Protein AF-A0A662Y3P5-F1 (afdb_monomer_lite)

Sequence (396 aa):
MRSTDEFRDMERRLQSAIRERHEALEREAGMDAKLMEVQQLYEICEAQRSALSDGLDQAEEQTAALHAQWVEEKKNLLESVAKDDQKSVGLAAECERLRKANDSLKAPFRQSSEKEKKYFSILETQRRAAGESQAYITQLESELNDLRPQLDRLQAKEKKISSLENELSG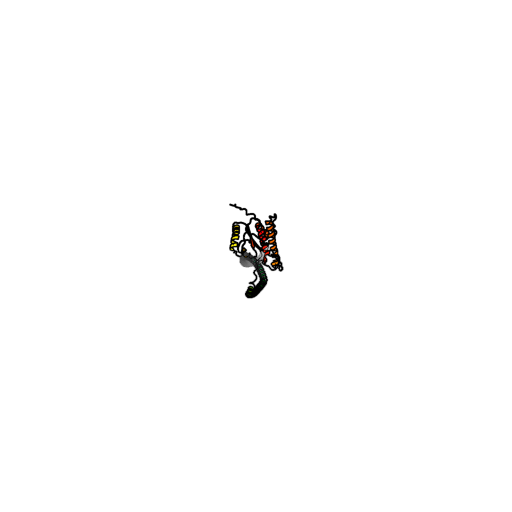TKEKLRRYLSKIDELEERLEQQEEATQAIEARFHERLSACPKSHVSYGQNGAKSVVKKHPFDFDLVFDSGCTQDDVFLEVSALIQSALDGYSVCIFAYGQTGLVLHQLLTGLDRFEGVDFGSERLSKSGSDNNKELLKEALAINKSLSSLGNVISALSKKSTHIPFRDSKLTHVLSPYLGGDSKTLMICNLSPLSQHRDETLNSLRFAKMVNVCDNTSASTNSSRS

Structure (mmCIF, N/CA/C/O backbone):
data_AF-A0A662Y3P5-F1
#
_entry.id   AF-A0A662Y3P5-F1
#
loop_
_atom_site.group_PDB
_atom_site.id
_atom_site.type_symbol
_atom_site.label_atom_id
_atom_site.label_alt_id
_atom_site.label_comp_id
_atom_site.label_asym_id
_atom_site.label_entity_id
_atom_site.label_seq_id
_atom_site.pdbx_PDB_ins_code
_atom_site.Cartn_x
_atom_site.Cartn_y
_atom_site.Cartn_z
_atom_site.occupancy
_atom_site.B_iso_or_equiv
_atom_site.auth_seq_id
_atom_site.auth_comp_id
_atom_site.auth_asym_id
_atom_site.auth_atom_id
_atom_site.pdbx_PDB_model_num
ATOM 1 N N . MET A 1 1 ? 91.693 42.051 -150.116 1.00 50.47 1 MET A N 1
ATOM 2 C CA . MET A 1 1 ? 90.697 42.669 -149.209 1.00 50.47 1 MET A CA 1
ATOM 3 C C . MET A 1 1 ? 89.524 41.751 -148.826 1.00 50.47 1 MET A C 1
ATOM 5 O O . MET A 1 1 ? 88.729 42.173 -148.010 1.00 50.47 1 MET A O 1
ATOM 9 N N . ARG A 1 2 ? 89.417 40.500 -149.322 1.00 52.22 2 ARG A N 1
ATOM 10 C CA . ARG A 1 2 ? 88.339 39.551 -148.943 1.00 52.22 2 ARG A CA 1
ATOM 11 C C . ARG A 1 2 ? 88.645 38.633 -147.741 1.00 52.22 2 ARG A C 1
ATOM 13 O O . ARG A 1 2 ? 87.730 38.055 -147.189 1.00 52.22 2 ARG A O 1
ATOM 20 N N . SER A 1 3 ? 89.902 38.540 -147.296 1.00 58.50 3 SER A N 1
ATOM 21 C CA 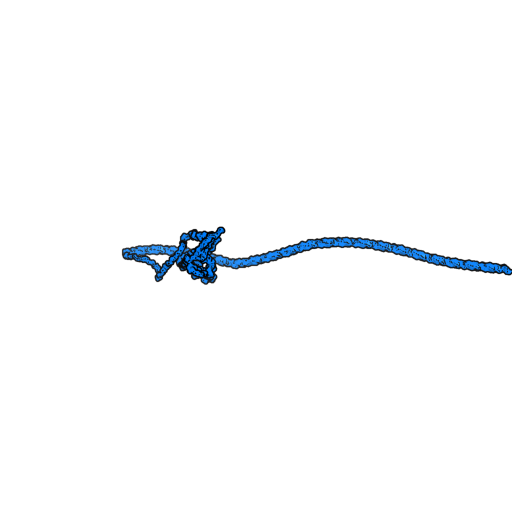. SER A 1 3 ? 90.323 37.624 -146.213 1.00 58.50 3 SER A CA 1
ATOM 22 C C . SER A 1 3 ? 90.242 38.227 -144.800 1.00 58.50 3 SER A C 1
ATOM 24 O O . SER A 1 3 ? 90.337 37.498 -143.820 1.00 58.50 3 SER A O 1
ATOM 26 N N . THR A 1 4 ? 90.095 39.549 -144.674 1.00 61.25 4 THR A N 1
ATOM 27 C CA . THR A 1 4 ? 90.036 40.251 -143.379 1.00 61.25 4 THR A CA 1
ATOM 28 C C . THR A 1 4 ? 88.618 40.345 -142.819 1.00 61.25 4 THR A C 1
ATOM 30 O O . THR A 1 4 ? 88.452 40.355 -141.603 1.00 61.25 4 THR A O 1
ATOM 33 N N . ASP A 1 5 ? 87.600 40.385 -143.682 1.00 62.84 5 ASP A N 1
ATOM 34 C CA . ASP A 1 5 ? 86.199 40.445 -143.247 1.00 62.84 5 ASP A CA 1
ATOM 35 C C . ASP A 1 5 ? 85.682 39.081 -142.780 1.00 62.84 5 ASP A C 1
ATOM 37 O O . ASP A 1 5 ? 84.987 39.026 -141.772 1.00 62.84 5 ASP A O 1
ATOM 41 N N . GLU A 1 6 ? 86.097 37.975 -143.412 1.00 69.31 6 GLU A N 1
ATOM 42 C CA . GLU A 1 6 ? 85.775 36.615 -142.944 1.00 69.31 6 GLU A CA 1
ATOM 43 C C . GLU A 1 6 ? 86.399 36.312 -141.574 1.00 69.31 6 GLU A C 1
ATOM 45 O O . GLU A 1 6 ? 85.757 35.712 -140.713 1.00 69.31 6 GLU A O 1
ATOM 50 N N . PHE A 1 7 ? 87.627 36.787 -141.331 1.00 72.12 7 PHE A N 1
ATOM 51 C CA . PHE A 1 7 ? 88.298 36.620 -140.041 1.00 72.12 7 PHE A CA 1
ATOM 52 C C . PHE A 1 7 ? 87.610 37.432 -138.934 1.00 72.12 7 PHE A C 1
ATOM 54 O O . PHE A 1 7 ? 87.396 36.914 -137.842 1.00 72.12 7 PHE A O 1
ATOM 61 N N . ARG A 1 8 ? 87.174 38.666 -139.230 1.00 73.44 8 ARG A N 1
ATOM 62 C CA . ARG A 1 8 ? 86.369 39.488 -138.306 1.00 73.44 8 ARG A CA 1
ATOM 63 C C . ARG A 1 8 ? 84.983 38.900 -138.049 1.00 73.44 8 ARG A C 1
ATOM 65 O O . ARG A 1 8 ? 84.463 39.031 -136.945 1.00 73.44 8 ARG A O 1
ATOM 72 N N . ASP A 1 9 ? 84.364 38.264 -139.040 1.00 77.38 9 ASP A N 1
ATOM 73 C CA . ASP A 1 9 ? 83.078 37.584 -138.860 1.00 77.38 9 ASP A CA 1
ATOM 74 C C . ASP A 1 9 ? 83.210 36.337 -137.986 1.00 77.38 9 ASP A C 1
ATOM 76 O O . ASP A 1 9 ? 82.390 36.106 -137.096 1.00 77.38 9 ASP A O 1
ATOM 80 N N . MET A 1 10 ? 84.284 35.571 -138.182 1.00 77.31 10 MET A N 1
ATOM 81 C CA . MET A 1 10 ? 84.617 34.435 -137.329 1.00 77.31 10 MET A CA 1
ATOM 82 C C . MET A 1 10 ? 84.953 34.884 -135.903 1.00 77.31 10 MET A C 1
ATOM 84 O O . MET A 1 10 ? 84.447 34.294 -134.954 1.00 77.31 10 MET A O 1
ATOM 88 N N . GLU A 1 11 ? 85.711 35.969 -135.735 1.00 80.75 11 GLU A N 1
ATOM 89 C CA . GLU A 1 11 ? 86.017 36.571 -134.432 1.00 80.75 11 GLU A CA 1
ATOM 90 C C . GLU A 1 11 ? 84.748 37.060 -133.715 1.00 80.75 11 GLU A C 1
ATOM 92 O O . GLU A 1 11 ? 84.568 36.784 -132.529 1.00 80.75 11 GLU A O 1
ATOM 97 N N . ARG A 1 12 ? 83.802 37.682 -134.434 1.00 80.88 12 ARG A N 1
ATOM 98 C CA . ARG A 1 12 ? 82.489 38.064 -133.884 1.00 80.88 12 ARG A CA 1
ATOM 99 C C . ARG A 1 12 ? 81.663 36.858 -133.439 1.00 80.88 12 ARG A C 1
ATOM 101 O O . ARG A 1 12 ? 81.067 36.905 -132.364 1.00 80.88 12 ARG A O 1
ATOM 108 N N . ARG A 1 13 ? 81.642 35.774 -134.224 1.00 81.69 13 ARG A N 1
ATOM 109 C CA . ARG A 1 13 ? 80.959 34.519 -133.851 1.00 81.69 13 ARG A CA 1
ATOM 110 C C . ARG A 1 13 ? 81.607 33.863 -132.637 1.00 81.69 13 ARG A C 1
ATOM 112 O O . ARG A 1 13 ? 80.895 33.411 -131.749 1.00 81.69 13 ARG A O 1
ATOM 119 N N . LEU A 1 14 ? 82.936 33.864 -132.565 1.00 82.38 14 LEU A N 1
ATOM 120 C CA . LEU A 1 14 ? 83.685 33.295 -131.446 1.00 82.38 14 LEU A CA 1
ATOM 121 C C . LEU A 1 14 ? 83.474 34.120 -130.165 1.00 82.38 14 LEU A C 1
ATOM 123 O O . LEU A 1 14 ? 83.213 33.553 -129.111 1.00 82.38 14 LEU A O 1
ATOM 127 N N . GLN A 1 15 ? 83.463 35.453 -130.260 1.00 83.88 15 GLN A N 1
ATOM 128 C CA . GLN A 1 15 ? 83.100 36.344 -129.151 1.00 83.88 15 GLN A CA 1
ATOM 129 C C . GLN A 1 15 ? 81.623 36.220 -128.738 1.00 83.88 15 GLN A C 1
ATOM 131 O O . GLN A 1 15 ? 81.304 36.396 -127.564 1.00 83.88 15 GLN A O 1
ATOM 136 N N . SER A 1 16 ? 80.705 35.938 -129.671 1.00 83.56 16 SER A N 1
ATOM 137 C CA . SER A 1 16 ? 79.300 35.628 -129.351 1.00 83.56 16 SER A CA 1
ATOM 138 C C . SER A 1 16 ? 79.192 34.313 -128.584 1.00 83.56 16 SER A C 1
ATOM 140 O O . SER A 1 16 ? 78.618 34.290 -127.504 1.00 83.56 16 SER A O 1
ATOM 142 N N . ALA A 1 17 ? 79.833 33.251 -129.078 1.00 83.06 17 ALA A N 1
ATOM 143 C CA . ALA A 1 17 ? 79.831 31.940 -128.435 1.00 83.06 17 ALA A CA 1
ATOM 144 C C . ALA A 1 17 ? 80.509 31.959 -127.053 1.00 83.06 17 ALA A C 1
ATOM 146 O O . ALA A 1 17 ? 80.034 31.304 -126.131 1.00 83.06 17 ALA A O 1
ATOM 147 N N . ILE A 1 18 ? 81.590 32.731 -126.877 1.00 84.12 18 ILE A N 1
ATOM 148 C CA . ILE A 1 18 ? 82.228 32.934 -125.565 1.00 84.12 18 ILE A CA 1
ATOM 149 C C . ILE A 1 18 ? 81.283 33.667 -124.609 1.00 84.12 18 ILE A C 1
ATOM 151 O O . ILE A 1 18 ? 81.175 33.259 -123.456 1.00 84.12 18 ILE A O 1
ATOM 155 N N . ARG A 1 19 ? 80.577 34.709 -125.070 1.00 84.12 19 ARG A N 1
ATOM 156 C CA . ARG A 1 19 ? 79.580 35.417 -124.251 1.00 84.12 19 ARG A CA 1
ATOM 157 C C . ARG A 1 19 ? 78.426 34.506 -123.853 1.00 84.12 19 ARG A C 1
ATOM 159 O O . ARG A 1 19 ? 78.139 34.402 -122.671 1.00 84.12 19 ARG A O 1
ATOM 166 N N . GLU A 1 20 ? 77.848 33.768 -124.796 1.00 86.31 20 GLU A N 1
ATOM 167 C CA . GLU A 1 20 ? 76.787 32.792 -124.516 1.00 86.31 20 GLU A CA 1
ATOM 168 C C . GLU A 1 20 ? 77.250 31.700 -123.539 1.00 86.31 20 GLU A C 1
ATOM 170 O O . GLU A 1 20 ? 76.501 31.318 -122.640 1.00 86.31 20 GLU A O 1
ATOM 175 N N . ARG A 1 21 ? 78.499 31.227 -123.671 1.00 86.88 21 ARG A N 1
ATOM 176 C CA . ARG A 1 21 ? 79.132 30.270 -122.748 1.00 86.88 21 ARG A CA 1
ATOM 177 C C . ARG A 1 21 ? 79.339 30.873 -121.358 1.00 86.88 21 ARG A C 1
ATOM 179 O O . ARG A 1 21 ? 79.093 30.182 -120.378 1.00 86.88 21 ARG A O 1
ATOM 186 N N . HIS A 1 22 ? 79.798 32.120 -121.255 1.00 85.19 22 HIS A N 1
ATOM 187 C CA . HIS A 1 22 ? 79.946 32.814 -119.972 1.00 85.19 22 HIS A CA 1
ATOM 188 C C . HIS A 1 22 ? 78.595 33.047 -119.302 1.00 85.19 22 HIS A C 1
ATOM 190 O O . HIS A 1 22 ? 78.442 32.688 -118.142 1.00 85.19 22 HIS A O 1
ATOM 196 N N . GLU A 1 23 ? 77.588 33.515 -120.036 1.00 86.62 23 GLU A N 1
ATOM 197 C CA . GLU A 1 23 ? 76.233 33.657 -119.502 1.00 86.62 23 GLU A CA 1
ATOM 198 C C . GLU A 1 23 ? 75.629 32.302 -119.092 1.00 86.62 23 GLU A C 1
ATOM 200 O O . GLU A 1 23 ? 74.884 32.222 -118.121 1.00 86.62 23 GLU A O 1
ATOM 205 N N . ALA A 1 24 ? 75.929 31.215 -119.813 1.00 85.38 24 ALA A N 1
ATOM 206 C CA . ALA A 1 24 ? 75.511 29.868 -119.423 1.00 85.38 24 ALA A CA 1
ATOM 207 C C . ALA A 1 24 ? 76.190 29.404 -118.129 1.00 85.38 24 ALA A C 1
ATOM 209 O O . ALA A 1 24 ? 75.499 28.898 -117.252 1.00 85.38 24 ALA A O 1
ATOM 210 N N . LEU A 1 25 ? 77.496 29.639 -117.981 1.00 85.38 25 LEU A N 1
ATOM 211 C CA . LEU A 1 25 ? 78.238 29.335 -116.754 1.00 85.38 25 LEU A CA 1
ATOM 212 C C . LEU A 1 25 ? 77.757 30.176 -115.564 1.00 85.38 25 LEU A C 1
ATOM 214 O O . LEU A 1 25 ? 77.651 29.661 -114.458 1.00 85.38 25 LEU A O 1
ATOM 218 N N . GLU A 1 26 ? 77.416 31.448 -115.775 1.00 85.00 26 GLU A N 1
ATOM 219 C CA . GLU A 1 26 ? 76.815 32.300 -114.741 1.00 85.00 26 GLU A CA 1
ATOM 220 C C . GLU A 1 26 ? 75.415 31.812 -114.341 1.00 85.00 26 GLU A C 1
ATOM 222 O O . GLU A 1 26 ? 75.067 31.830 -113.159 1.00 85.00 26 GLU A O 1
ATOM 227 N N . ARG A 1 27 ? 74.614 31.324 -115.301 1.00 87.81 27 ARG A N 1
ATOM 228 C CA . ARG A 1 27 ? 73.322 30.680 -115.013 1.00 87.81 27 ARG A CA 1
ATOM 229 C C . ARG A 1 27 ? 73.499 29.367 -114.251 1.00 87.81 27 ARG A C 1
ATOM 231 O O . ARG A 1 27 ? 72.748 29.153 -113.307 1.00 87.81 27 ARG A O 1
ATOM 238 N N . GLU A 1 28 ? 74.461 28.525 -114.627 1.00 85.94 28 GLU A N 1
ATOM 239 C CA . GLU A 1 28 ? 74.795 27.280 -113.914 1.00 85.94 28 GLU A CA 1
ATOM 240 C C . GLU A 1 28 ? 75.249 27.577 -112.481 1.00 85.94 28 GLU A C 1
ATOM 242 O O . GLU A 1 28 ? 74.641 27.073 -111.543 1.00 85.94 28 GLU A O 1
ATOM 247 N N . ALA A 1 29 ? 76.191 28.505 -112.286 1.00 85.62 29 ALA A N 1
ATOM 248 C CA . ALA A 1 29 ? 76.626 28.934 -110.956 1.00 85.62 29 ALA A CA 1
ATOM 249 C C . ALA A 1 29 ? 75.474 29.533 -110.123 1.00 85.62 29 ALA A C 1
ATOM 251 O O . ALA A 1 29 ? 75.382 29.310 -108.915 1.00 85.62 29 ALA A O 1
ATOM 252 N N . GLY A 1 30 ? 74.559 30.271 -110.762 1.00 88.94 30 GLY A N 1
ATOM 253 C CA . GLY A 1 30 ? 73.345 30.780 -110.123 1.00 88.94 30 GLY A CA 1
ATOM 254 C C . GLY A 1 30 ? 72.333 29.686 -109.762 1.00 88.94 30 GLY A C 1
ATOM 255 O O . GLY A 1 30 ? 71.617 29.827 -108.769 1.00 88.94 30 GLY A O 1
ATOM 256 N N . MET A 1 31 ? 72.258 28.599 -110.536 1.00 87.31 31 MET A N 1
ATOM 257 C CA . MET A 1 31 ? 71.462 27.416 -110.192 1.00 87.31 31 MET A CA 1
ATOM 258 C C . MET A 1 31 ? 72.102 26.627 -109.050 1.00 87.31 31 MET A C 1
ATOM 260 O O . MET A 1 31 ? 71.380 26.235 -108.138 1.00 87.31 31 MET A O 1
ATOM 264 N N . ASP A 1 32 ? 73.425 26.466 -109.045 1.00 88.00 32 ASP A N 1
ATOM 265 C CA . ASP A 1 32 ? 74.160 25.789 -107.972 1.00 88.00 32 ASP A CA 1
ATOM 266 C C . ASP A 1 32 ? 74.013 26.529 -106.637 1.00 88.00 32 ASP A C 1
ATOM 268 O O . ASP A 1 32 ? 73.749 25.908 -105.608 1.00 88.00 32 ASP A O 1
ATOM 272 N N . ALA A 1 33 ? 74.076 27.865 -106.646 1.00 90.12 33 ALA A N 1
ATOM 273 C CA . ALA A 1 33 ? 73.828 28.676 -105.454 1.00 90.12 33 ALA A CA 1
ATOM 274 C C . ALA A 1 33 ? 72.406 28.471 -104.895 1.00 90.12 33 ALA A C 1
ATOM 276 O O . ALA A 1 33 ? 72.231 28.293 -103.689 1.00 90.12 33 ALA A O 1
ATOM 277 N N . LYS A 1 34 ? 71.390 28.430 -105.769 1.00 92.19 34 LYS A N 1
ATOM 278 C CA . LYS A 1 34 ? 70.002 28.133 -105.372 1.00 92.19 34 LYS A CA 1
ATOM 279 C C . LYS A 1 34 ? 69.835 26.697 -104.884 1.00 92.19 34 LYS A C 1
ATOM 281 O O . LYS A 1 34 ? 69.061 26.457 -103.963 1.00 92.19 34 LYS A O 1
ATOM 286 N N . LEU A 1 35 ? 70.541 25.741 -105.487 1.00 92.62 35 LEU A N 1
ATOM 287 C CA . LEU A 1 35 ? 70.526 24.346 -105.056 1.00 92.62 35 LEU A CA 1
ATOM 288 C C . LEU A 1 35 ? 71.107 24.209 -103.644 1.00 92.62 35 LEU A C 1
ATOM 290 O O . LEU A 1 35 ? 70.503 23.529 -102.818 1.00 92.62 35 LEU A O 1
ATOM 294 N N . MET A 1 36 ? 72.215 24.898 -103.346 1.00 90.56 36 MET A N 1
ATOM 295 C CA . MET A 1 36 ? 72.788 24.937 -101.996 1.00 90.56 36 MET A CA 1
ATOM 296 C C . MET A 1 36 ? 71.826 25.567 -100.981 1.00 90.56 36 MET A C 1
ATOM 298 O O . MET A 1 36 ? 71.671 25.034 -99.886 1.00 90.56 36 MET A O 1
ATOM 302 N N . GLU A 1 37 ? 71.140 26.657 -101.336 1.00 93.19 37 GLU A N 1
ATOM 303 C CA . GLU A 1 37 ? 70.134 27.284 -100.465 1.00 93.19 37 GLU A CA 1
ATOM 304 C C . GLU A 1 37 ? 68.961 26.331 -100.172 1.00 93.19 37 GLU A C 1
ATOM 306 O O . GLU A 1 37 ? 68.563 26.162 -99.020 1.00 93.19 37 GLU A O 1
ATOM 311 N N . VAL A 1 38 ? 68.446 25.638 -101.194 1.00 93.50 38 VAL A N 1
ATOM 312 C CA . VAL A 1 38 ? 67.380 24.636 -101.029 1.00 93.50 38 VAL A CA 1
ATOM 313 C C . VAL A 1 38 ? 67.844 23.452 -100.178 1.00 93.50 38 VAL A C 1
ATOM 315 O O . VAL A 1 38 ? 67.067 22.968 -99.357 1.00 93.50 38 VAL A O 1
ATOM 318 N N . GLN A 1 39 ? 69.089 22.994 -100.330 1.00 93.81 39 GLN A N 1
ATOM 319 C CA . GLN A 1 39 ? 69.657 21.926 -99.500 1.00 93.81 39 GLN A CA 1
ATOM 320 C C . GLN A 1 39 ? 69.759 22.342 -98.031 1.00 93.81 39 GLN A C 1
ATOM 322 O O . GLN A 1 39 ? 69.307 21.600 -97.164 1.00 93.81 39 GLN A O 1
ATOM 327 N N . GLN A 1 40 ? 70.257 23.549 -97.749 1.00 94.38 40 GLN A N 1
ATOM 328 C CA . GLN A 1 40 ? 70.311 24.080 -96.383 1.00 94.38 40 GLN A CA 1
ATOM 329 C C . GLN A 1 40 ? 68.913 24.200 -95.765 1.00 94.38 40 GLN A C 1
ATOM 331 O O . GLN A 1 40 ? 68.701 23.803 -94.620 1.00 94.38 40 GLN A O 1
ATOM 336 N N . LEU A 1 41 ? 67.935 24.709 -96.520 1.00 94.31 41 LEU A N 1
ATOM 337 C CA . LEU A 1 41 ? 66.547 24.783 -96.058 1.00 94.31 41 LEU A CA 1
ATOM 338 C C . LEU A 1 41 ? 65.949 23.392 -95.818 1.00 94.31 41 LEU A C 1
ATOM 340 O O . LEU A 1 41 ? 65.245 23.204 -94.829 1.00 94.31 41 LEU A O 1
ATOM 344 N N . TYR A 1 42 ? 66.246 22.416 -96.680 1.00 94.19 42 TYR A N 1
ATOM 345 C CA . TYR A 1 42 ? 65.812 21.032 -96.499 1.00 94.19 42 TYR A CA 1
ATOM 346 C C . TYR A 1 42 ? 66.392 20.424 -95.217 1.00 94.19 42 TYR A C 1
ATOM 348 O O . TYR A 1 42 ? 65.634 19.860 -94.433 1.00 94.19 42 TYR A O 1
ATOM 356 N N . GLU A 1 43 ? 67.690 20.599 -94.957 1.00 94.69 43 GLU A N 1
ATOM 357 C CA . GLU A 1 43 ? 68.342 20.139 -93.723 1.00 94.69 43 GLU A CA 1
ATOM 358 C C . GLU A 1 43 ? 67.719 20.784 -92.475 1.00 94.69 43 GLU A C 1
ATOM 360 O O . GLU A 1 43 ? 67.437 20.095 -91.494 1.00 94.69 43 GLU A O 1
ATOM 365 N N . ILE A 1 44 ? 67.428 22.091 -92.517 1.00 94.94 44 ILE A N 1
ATOM 366 C CA . ILE A 1 44 ? 66.745 22.794 -91.421 1.00 94.94 44 ILE A CA 1
ATOM 367 C C . ILE A 1 44 ? 65.333 22.234 -91.211 1.00 94.94 44 ILE A C 1
ATOM 369 O O . ILE A 1 44 ? 64.940 21.970 -90.074 1.00 94.94 44 ILE A O 1
ATOM 373 N N . CYS A 1 45 ? 64.560 22.039 -92.282 1.00 94.25 45 CYS A N 1
ATOM 374 C CA . CYS A 1 45 ? 63.213 21.478 -92.197 1.00 94.25 45 CYS A CA 1
ATOM 375 C C . CYS A 1 45 ? 63.220 20.029 -91.699 1.00 94.25 45 CYS A C 1
ATOM 377 O O . CYS A 1 45 ? 62.346 19.645 -90.923 1.00 94.25 45 CYS A O 1
ATOM 379 N N . GLU A 1 46 ? 64.196 19.222 -92.110 1.00 95.00 46 GLU A N 1
ATOM 380 C CA . GLU A 1 46 ? 64.358 17.851 -91.636 1.00 95.00 46 GLU A CA 1
ATOM 381 C C . GLU A 1 46 ? 64.731 17.815 -90.150 1.00 95.00 46 GLU A C 1
ATOM 383 O O . GLU A 1 46 ? 64.114 17.063 -89.393 1.00 95.00 46 GLU A O 1
ATOM 388 N N . ALA A 1 47 ? 65.641 18.687 -89.707 1.00 93.62 47 ALA A N 1
ATOM 389 C CA . ALA A 1 47 ? 65.979 18.843 -88.296 1.00 93.62 47 ALA A CA 1
ATOM 390 C C . ALA A 1 47 ? 64.770 19.304 -87.462 1.00 93.62 47 ALA A C 1
ATOM 392 O O . ALA A 1 47 ? 64.512 18.752 -86.394 1.00 93.62 47 ALA A O 1
ATOM 393 N N . GLN A 1 48 ? 63.983 20.266 -87.960 1.00 95.12 48 GLN A N 1
ATOM 394 C CA . GLN A 1 48 ? 62.741 20.703 -87.312 1.00 95.12 48 GLN A CA 1
ATOM 395 C C . GLN A 1 48 ? 61.702 19.582 -87.243 1.00 95.12 48 GLN A C 1
ATOM 397 O O . GLN A 1 48 ? 61.061 19.410 -86.208 1.00 95.12 48 GLN A O 1
ATOM 402 N N . ARG A 1 49 ? 61.541 18.797 -88.315 1.00 94.56 49 ARG A N 1
ATOM 403 C CA . ARG A 1 49 ? 60.639 17.639 -88.339 1.00 94.56 49 ARG A CA 1
ATOM 404 C C . ARG A 1 49 ? 61.075 16.577 -87.333 1.00 94.56 49 ARG A C 1
ATOM 406 O O . ARG A 1 49 ? 60.219 16.058 -86.627 1.00 94.56 49 ARG A O 1
ATOM 413 N N . SER A 1 50 ? 62.374 16.281 -87.252 1.00 94.56 50 SER A N 1
ATOM 414 C CA . SER A 1 50 ? 62.922 15.347 -86.261 1.00 94.56 50 SER A CA 1
ATOM 415 C C . SER A 1 50 ? 62.655 15.845 -84.843 1.00 94.56 50 SER A C 1
ATOM 417 O O . SER A 1 50 ? 62.074 15.118 -84.051 1.00 94.56 50 SER A O 1
ATOM 419 N N . ALA A 1 51 ? 62.967 17.111 -84.550 1.00 95.00 51 ALA A N 1
ATOM 420 C CA . ALA A 1 51 ? 62.738 17.697 -83.230 1.00 95.00 51 ALA A CA 1
ATOM 421 C C . ALA A 1 51 ? 61.250 17.717 -82.833 1.00 95.00 51 ALA A C 1
ATOM 423 O O . ALA A 1 51 ? 60.915 17.497 -81.671 1.00 95.00 51 ALA A O 1
ATOM 424 N N . LEU A 1 52 ? 60.348 17.968 -83.790 1.00 94.94 52 LEU A N 1
ATOM 425 C CA . LEU A 1 52 ? 58.903 17.888 -83.565 1.00 94.94 52 LEU A CA 1
ATOM 426 C C . LEU A 1 52 ? 58.429 16.445 -83.345 1.00 94.94 52 LEU A C 1
ATOM 428 O O . LEU A 1 52 ? 57.552 16.243 -82.512 1.00 94.94 52 LEU A O 1
ATOM 432 N N . SER A 1 53 ? 58.995 15.465 -84.057 1.00 95.38 53 SER A N 1
ATOM 433 C CA . SER A 1 53 ? 58.698 14.039 -83.856 1.00 95.38 53 SER A CA 1
ATOM 434 C C . SER A 1 53 ? 59.140 13.577 -82.471 1.00 95.38 53 SER A C 1
ATOM 436 O O . SER A 1 53 ? 58.329 13.039 -81.729 1.00 95.38 53 SER A O 1
ATOM 438 N N . ASP A 1 54 ? 60.381 13.881 -82.082 1.00 94.94 54 ASP A N 1
ATOM 439 C CA . ASP A 1 54 ? 60.909 13.543 -80.758 1.00 94.94 54 ASP A CA 1
ATOM 440 C C . ASP A 1 54 ? 60.093 14.228 -79.647 1.00 94.94 54 ASP A C 1
ATOM 442 O O . ASP A 1 54 ? 59.823 13.644 -78.598 1.00 94.94 54 ASP A O 1
ATOM 446 N N . GLY A 1 55 ? 59.666 15.476 -79.880 1.00 95.38 55 GLY A N 1
ATOM 447 C CA . GLY A 1 55 ? 58.789 16.206 -78.967 1.00 95.38 55 GLY A CA 1
ATOM 448 C C . GLY A 1 55 ? 57.388 15.597 -78.854 1.00 95.38 55 GLY A C 1
ATOM 449 O O . GLY A 1 55 ? 56.817 15.594 -77.762 1.00 95.38 55 GLY A O 1
ATOM 450 N N . LEU A 1 56 ? 56.840 15.068 -79.953 1.00 95.31 56 LEU A N 1
ATOM 451 C CA . LEU A 1 56 ? 55.564 14.352 -79.956 1.00 95.31 56 LEU A CA 1
ATOM 452 C C . LEU A 1 56 ? 55.680 13.037 -79.179 1.00 95.31 56 LEU A C 1
ATOM 454 O O . LEU A 1 56 ? 54.866 12.808 -78.291 1.00 95.31 56 LEU A O 1
ATOM 458 N N . ASP A 1 57 ? 56.722 12.244 -79.434 1.00 95.31 57 ASP A N 1
ATOM 459 C CA . ASP A 1 57 ? 56.963 10.971 -78.744 1.00 95.31 57 ASP A CA 1
ATOM 460 C C . ASP A 1 57 ? 57.129 11.181 -77.229 1.00 95.31 57 ASP A C 1
ATOM 462 O O . ASP A 1 57 ? 56.528 10.473 -76.420 1.00 95.31 57 ASP A O 1
ATOM 466 N N . GLN A 1 58 ? 57.868 12.220 -76.819 1.00 95.75 58 GLN A N 1
ATOM 467 C CA . GLN A 1 58 ? 58.000 12.588 -75.404 1.00 95.75 58 GLN A CA 1
ATOM 468 C C . GLN A 1 58 ? 56.664 13.015 -74.781 1.00 95.75 58 GLN A C 1
ATOM 470 O O . GLN A 1 58 ? 56.383 12.672 -73.631 1.00 95.75 58 GLN A O 1
ATOM 475 N N . ALA A 1 59 ? 55.831 13.764 -75.506 1.00 94.56 59 ALA A N 1
ATOM 476 C CA . ALA A 1 59 ? 54.512 14.163 -75.020 1.00 94.56 59 ALA A CA 1
ATOM 477 C C . ALA A 1 59 ? 53.555 12.961 -74.916 1.00 94.56 59 ALA A C 1
ATOM 479 O O . ALA A 1 59 ? 52.801 12.849 -73.944 1.00 94.56 59 ALA A O 1
ATOM 480 N N . GLU A 1 60 ? 53.598 12.035 -75.874 1.00 95.69 60 GLU A N 1
ATOM 481 C CA . GLU A 1 60 ? 52.840 10.782 -75.837 1.00 95.69 60 GLU A CA 1
ATOM 482 C C . GLU A 1 60 ? 53.269 9.907 -74.650 1.00 95.69 60 GLU A C 1
ATOM 484 O O . GLU A 1 60 ? 52.419 9.427 -73.897 1.00 95.69 60 GLU A O 1
ATOM 489 N N . GLU A 1 61 ? 54.571 9.786 -74.386 1.00 95.81 61 GLU A N 1
ATOM 490 C CA . GLU A 1 61 ? 55.082 9.055 -73.224 1.00 95.81 61 GLU A CA 1
ATOM 491 C C . GLU A 1 61 ? 54.656 9.713 -71.898 1.00 95.81 61 GLU A C 1
ATOM 493 O O . GLU A 1 61 ? 54.170 9.035 -70.987 1.00 95.81 61 GLU A O 1
ATOM 498 N N . GLN A 1 62 ? 54.754 11.043 -71.791 1.00 96.12 62 GLN A N 1
ATOM 499 C CA . GLN A 1 62 ? 54.315 11.784 -70.603 1.00 96.12 62 GLN A CA 1
ATOM 500 C C . GLN A 1 62 ? 52.809 11.645 -70.353 1.00 96.12 62 GLN A C 1
ATOM 502 O O . GLN A 1 62 ? 52.384 11.447 -69.212 1.00 96.12 62 GLN A O 1
ATOM 507 N N . THR A 1 63 ? 51.989 11.733 -71.402 1.00 95.25 63 THR A N 1
ATOM 508 C CA . THR A 1 63 ? 50.532 11.579 -71.276 1.00 95.25 63 THR A CA 1
ATOM 509 C C . THR A 1 63 ? 50.146 10.152 -70.900 1.00 95.25 63 THR A C 1
ATOM 511 O O . THR A 1 63 ? 49.282 9.976 -70.039 1.00 95.25 63 THR A O 1
ATOM 514 N N . ALA A 1 64 ? 50.820 9.137 -71.449 1.00 96.25 64 ALA A N 1
ATOM 515 C CA . ALA A 1 64 ? 50.630 7.745 -71.052 1.00 96.25 64 ALA A CA 1
ATOM 516 C C . ALA A 1 64 ? 51.025 7.505 -69.584 1.00 96.25 64 ALA A C 1
ATOM 518 O O . ALA A 1 64 ? 50.277 6.860 -68.844 1.00 96.25 64 ALA A O 1
ATOM 519 N N . ALA A 1 65 ? 52.149 8.072 -69.133 1.00 96.19 65 ALA A N 1
ATOM 520 C CA . ALA A 1 65 ? 52.602 7.971 -67.747 1.00 96.19 65 ALA A CA 1
ATOM 521 C C . ALA A 1 65 ? 51.619 8.633 -66.765 1.00 96.19 65 ALA A C 1
ATOM 523 O O . ALA A 1 65 ? 51.227 8.014 -65.772 1.00 96.19 65 ALA A O 1
ATOM 524 N N . LEU A 1 66 ? 51.160 9.854 -67.063 1.00 96.31 66 LEU A N 1
ATOM 525 C CA . LEU A 1 66 ? 50.143 10.547 -66.262 1.00 96.31 66 LEU A CA 1
ATOM 526 C C . LEU A 1 66 ? 48.811 9.791 -66.257 1.00 96.31 66 LEU A C 1
ATOM 528 O O . LEU A 1 66 ? 48.157 9.699 -65.218 1.00 96.31 66 LEU A O 1
ATOM 532 N N . HIS A 1 67 ? 48.409 9.214 -67.392 1.00 96.12 67 HIS A N 1
ATOM 533 C CA . HIS A 1 67 ? 47.192 8.414 -67.461 1.00 96.12 67 HIS A CA 1
ATOM 534 C C . HIS A 1 67 ? 47.295 7.152 -66.599 1.00 96.12 67 HIS A C 1
ATOM 536 O O . HIS A 1 67 ? 46.363 6.850 -65.857 1.00 96.12 67 HIS A O 1
ATOM 542 N N . ALA A 1 68 ? 48.429 6.446 -66.632 1.00 96.25 68 ALA A N 1
ATOM 543 C CA . ALA A 1 68 ? 48.661 5.277 -65.788 1.00 96.25 68 ALA A CA 1
ATOM 544 C C . ALA A 1 68 ? 48.614 5.628 -64.290 1.00 96.25 68 ALA A C 1
ATOM 546 O O . ALA A 1 68 ? 47.962 4.924 -63.518 1.00 96.25 68 ALA A O 1
ATOM 547 N N . GLN A 1 69 ? 49.231 6.747 -63.891 1.00 97.12 69 GLN A N 1
ATOM 548 C CA . GLN A 1 69 ? 49.149 7.258 -62.517 1.00 97.12 69 GLN A CA 1
ATOM 549 C C . GLN A 1 69 ? 47.703 7.565 -62.116 1.00 97.12 69 GLN A C 1
ATOM 551 O O . GLN A 1 69 ? 47.238 7.094 -61.079 1.00 97.12 69 GLN A O 1
ATOM 556 N N . TRP A 1 70 ? 46.959 8.278 -62.966 1.00 97.50 70 TRP A N 1
ATOM 557 C CA . TRP A 1 70 ? 45.556 8.600 -62.709 1.00 97.50 70 TRP A CA 1
ATOM 558 C C . TRP A 1 70 ? 44.673 7.350 -62.597 1.00 97.50 70 TRP A C 1
ATOM 560 O O . TRP A 1 70 ? 43.785 7.299 -61.748 1.00 97.50 70 TRP A O 1
ATOM 570 N N . VAL A 1 71 ? 44.902 6.329 -63.430 1.00 97.31 71 VAL A N 1
ATOM 571 C CA . VAL A 1 71 ? 44.161 5.059 -63.362 1.00 97.31 71 VAL A CA 1
ATOM 572 C C . VAL A 1 71 ? 44.415 4.351 -62.032 1.00 97.31 71 VAL A C 1
ATOM 574 O O . VAL A 1 71 ? 43.459 3.879 -61.411 1.00 97.31 71 VAL A O 1
ATOM 577 N N . GLU A 1 72 ? 45.665 4.308 -61.570 1.00 96.44 72 GLU A N 1
ATOM 578 C CA . GLU A 1 72 ? 46.010 3.665 -60.300 1.00 96.44 72 GLU A CA 1
ATOM 579 C C . GLU A 1 72 ? 45.458 4.446 -59.097 1.00 96.44 72 GLU A C 1
ATOM 581 O O . GLU A 1 72 ? 44.845 3.860 -58.203 1.00 96.44 72 GLU A O 1
ATOM 586 N N . GLU A 1 73 ? 45.568 5.778 -59.091 1.00 96.81 73 GLU A N 1
ATOM 587 C CA . GLU A 1 73 ? 44.942 6.625 -58.068 1.00 96.81 73 GLU A CA 1
ATOM 588 C C . GLU A 1 73 ? 43.420 6.457 -58.045 1.00 96.81 73 GLU A C 1
ATOM 590 O O . GLU A 1 73 ? 42.827 6.259 -56.982 1.00 96.81 73 GLU A O 1
ATOM 595 N N . LYS A 1 74 ? 42.773 6.461 -59.217 1.00 97.25 74 LYS A N 1
ATOM 596 C CA . LYS A 1 74 ? 41.330 6.235 -59.341 1.00 97.25 74 LYS A CA 1
ATOM 597 C C . LYS A 1 74 ? 40.928 4.869 -58.793 1.00 97.25 74 LYS A C 1
ATOM 599 O O . LYS A 1 74 ? 39.914 4.772 -58.104 1.00 97.25 74 LYS A O 1
ATOM 604 N N . LYS A 1 75 ? 41.699 3.820 -59.085 1.00 96.62 75 LYS A N 1
ATOM 605 C CA . LYS A 1 75 ? 41.458 2.472 -58.559 1.00 96.62 75 LYS A CA 1
ATOM 606 C C . LYS A 1 75 ? 41.565 2.449 -57.032 1.00 96.62 75 LYS A C 1
ATOM 608 O O . LYS A 1 75 ? 40.641 1.975 -56.375 1.00 96.62 75 LYS A O 1
ATOM 613 N N . ASN A 1 76 ? 42.622 3.035 -56.471 1.00 96.75 76 ASN A N 1
ATOM 614 C CA . ASN A 1 76 ? 42.820 3.126 -55.023 1.00 96.75 76 ASN A CA 1
ATOM 615 C C . ASN A 1 76 ? 41.690 3.904 -54.328 1.00 96.75 76 ASN A C 1
ATOM 617 O O . ASN A 1 76 ? 41.190 3.483 -53.282 1.00 96.75 76 ASN A O 1
ATOM 621 N N . LEU A 1 77 ? 41.233 5.006 -54.929 1.00 96.31 77 LEU A N 1
ATOM 622 C CA . LEU A 1 77 ? 40.096 5.777 -54.425 1.00 96.31 77 LEU A CA 1
ATOM 623 C C . LEU A 1 77 ? 38.794 4.969 -54.465 1.00 96.31 77 LEU A C 1
ATOM 625 O O . LEU A 1 77 ? 38.065 4.957 -53.476 1.00 96.31 77 LEU A O 1
ATOM 629 N N . LEU A 1 78 ? 38.513 4.255 -55.560 1.00 96.06 78 LEU A N 1
ATOM 630 C CA . LEU A 1 78 ? 37.326 3.399 -55.668 1.00 96.06 78 LEU A CA 1
ATOM 631 C C . LEU A 1 78 ? 37.333 2.273 -54.627 1.00 96.06 78 LEU A C 1
ATOM 633 O O . LEU A 1 78 ? 36.299 2.000 -54.018 1.00 96.06 78 LEU A O 1
ATOM 637 N N . GLU A 1 79 ? 38.487 1.653 -54.374 1.00 96.25 79 GLU A N 1
ATOM 638 C CA . GLU A 1 79 ? 38.624 0.647 -53.316 1.00 96.25 79 GLU A CA 1
ATOM 639 C C . GLU A 1 79 ? 38.404 1.239 -51.916 1.00 96.25 79 GLU A C 1
ATOM 641 O O . GLU A 1 79 ? 37.794 0.588 -51.063 1.00 96.25 79 GLU A O 1
ATOM 646 N N . SER A 1 80 ? 38.865 2.469 -51.661 1.00 96.00 80 SER A N 1
ATOM 647 C CA . SER A 1 80 ? 38.606 3.163 -50.394 1.00 96.00 80 SER A CA 1
ATOM 648 C C . SER A 1 80 ? 37.121 3.477 -50.214 1.00 96.00 80 SER A C 1
ATOM 650 O O . SER A 1 80 ? 36.562 3.177 -49.161 1.00 96.00 80 SER A O 1
ATOM 652 N N . VAL A 1 81 ? 36.467 4.015 -51.249 1.00 96.38 81 VAL A N 1
ATOM 653 C CA . VAL A 1 81 ? 35.028 4.326 -51.227 1.00 96.38 81 VAL A CA 1
ATOM 654 C C . VAL A 1 81 ? 34.210 3.059 -50.983 1.00 96.38 81 VAL A C 1
ATOM 656 O O . VAL A 1 81 ? 33.361 3.046 -50.098 1.00 96.38 81 VAL A O 1
ATOM 659 N N . ALA A 1 82 ? 34.526 1.953 -51.664 1.00 95.62 82 ALA A N 1
ATOM 660 C CA . ALA A 1 82 ? 33.839 0.679 -51.453 1.00 95.62 82 ALA A CA 1
ATOM 661 C C . ALA A 1 82 ? 33.991 0.150 -50.013 1.00 95.62 82 ALA A C 1
ATOM 663 O O . ALA A 1 82 ? 33.039 -0.391 -49.443 1.00 95.62 82 ALA A O 1
ATOM 664 N N . LYS A 1 83 ? 35.171 0.316 -49.395 1.00 95.81 83 LYS A N 1
ATOM 665 C CA . LYS A 1 83 ? 35.394 -0.049 -47.984 1.00 95.81 83 LYS A CA 1
ATOM 666 C C . LYS A 1 83 ? 34.568 0.820 -47.039 1.00 95.81 83 LYS A C 1
ATOM 668 O O . LYS A 1 83 ? 34.036 0.304 -46.056 1.00 95.81 83 LYS A O 1
ATOM 673 N N . ASP A 1 84 ? 34.461 2.115 -47.306 1.00 94.69 84 ASP A N 1
ATOM 674 C CA . ASP A 1 84 ? 33.690 3.030 -46.464 1.00 94.69 84 ASP A CA 1
ATOM 675 C C . ASP A 1 84 ? 32.176 2.835 -46.629 1.00 94.69 84 ASP A C 1
ATOM 677 O O . ASP A 1 84 ? 31.451 2.863 -45.632 1.00 94.69 84 ASP A O 1
ATOM 681 N N . ASP A 1 85 ? 31.705 2.489 -47.828 1.00 95.44 85 ASP A N 1
ATOM 682 C CA . ASP A 1 85 ? 30.321 2.071 -48.068 1.00 95.44 85 ASP A CA 1
ATOM 683 C C . ASP A 1 85 ? 29.978 0.786 -47.301 1.00 95.44 85 ASP A C 1
ATOM 685 O O . ASP A 1 85 ? 28.948 0.710 -46.632 1.00 95.44 85 ASP A O 1
ATOM 689 N N . GLN A 1 86 ? 30.864 -0.214 -47.302 1.00 95.25 86 GLN A N 1
ATOM 690 C CA . GLN A 1 86 ? 30.658 -1.427 -46.501 1.00 95.25 86 GLN A CA 1
ATOM 691 C C . GLN A 1 86 ? 30.592 -1.125 -44.997 1.00 95.25 86 GLN A C 1
ATOM 693 O O . GLN A 1 86 ? 29.735 -1.669 -44.292 1.00 95.25 86 GLN A O 1
ATOM 698 N N . LYS A 1 87 ? 31.460 -0.237 -44.492 1.00 95.69 87 LYS A N 1
ATOM 699 C CA . LYS A 1 87 ? 31.415 0.201 -43.087 1.00 95.69 87 LYS A CA 1
ATOM 700 C C . LYS A 1 87 ? 30.123 0.952 -42.772 1.00 95.69 87 LYS A C 1
ATOM 702 O O . LYS A 1 87 ? 29.541 0.710 -41.717 1.00 95.69 87 LYS A O 1
ATOM 707 N N . SER A 1 88 ? 29.669 1.842 -43.655 1.00 94.38 88 SER A N 1
ATOM 708 C CA . SER A 1 88 ? 28.454 2.634 -43.434 1.00 94.38 88 SER A CA 1
ATOM 709 C C . SER A 1 88 ? 27.209 1.745 -43.368 1.00 94.38 88 SER A C 1
ATOM 711 O O . SER A 1 88 ? 26.397 1.899 -42.454 1.00 94.38 88 SER A O 1
ATOM 713 N N . VAL A 1 89 ? 27.116 0.734 -44.239 1.00 96.00 89 VAL A N 1
ATOM 714 C CA . VAL A 1 89 ? 26.055 -0.285 -44.204 1.00 96.00 89 VAL A CA 1
ATOM 715 C C . VAL A 1 89 ? 26.122 -1.109 -42.914 1.00 96.00 89 VAL A C 1
ATOM 717 O O . VAL A 1 89 ? 25.093 -1.328 -42.271 1.00 96.00 89 VAL A O 1
ATOM 720 N N . GLY A 1 90 ? 27.321 -1.520 -42.485 1.00 94.81 90 GLY A N 1
ATOM 721 C CA . GLY A 1 90 ? 27.513 -2.238 -41.221 1.00 94.81 90 GLY A CA 1
ATOM 722 C C . GLY A 1 90 ? 27.068 -1.426 -39.998 1.00 94.81 90 GLY A C 1
ATOM 723 O O . GLY A 1 90 ? 26.325 -1.928 -39.152 1.00 94.81 90 GLY A O 1
ATOM 724 N N . LEU A 1 91 ? 27.455 -0.149 -39.931 1.00 95.69 91 LEU A N 1
ATOM 725 C CA . LEU A 1 91 ? 27.045 0.774 -38.867 1.00 95.69 91 LEU A CA 1
ATOM 726 C C . LEU A 1 91 ? 25.538 1.062 -38.892 1.00 95.69 91 LEU A C 1
ATOM 728 O O . LEU A 1 91 ? 24.923 1.178 -37.831 1.00 95.69 91 LEU A O 1
ATOM 732 N N . ALA A 1 92 ? 24.926 1.156 -40.074 1.00 95.69 92 ALA A N 1
ATOM 733 C CA . ALA A 1 92 ? 23.483 1.336 -40.210 1.00 95.69 92 ALA A CA 1
ATOM 734 C C . ALA A 1 92 ? 22.709 0.124 -39.666 1.00 95.69 92 ALA A C 1
ATOM 736 O O . ALA A 1 92 ? 21.760 0.297 -38.897 1.00 95.69 92 ALA A O 1
ATOM 737 N N . ALA A 1 93 ? 23.155 -1.094 -39.991 1.00 95.75 93 ALA A N 1
ATOM 738 C CA . ALA A 1 93 ? 22.562 -2.324 -39.471 1.00 95.75 93 ALA A CA 1
ATOM 739 C C . ALA A 1 93 ? 22.681 -2.415 -37.940 1.00 95.75 93 ALA A C 1
ATOM 741 O O . ALA A 1 93 ? 21.724 -2.798 -37.263 1.00 95.75 93 ALA A O 1
ATOM 742 N N . GLU A 1 94 ? 23.825 -2.020 -37.376 1.00 95.88 94 GLU A N 1
ATOM 743 C CA . GLU A 1 94 ? 24.022 -2.010 -35.925 1.00 95.88 94 GLU A CA 1
ATOM 744 C C . GLU A 1 94 ? 23.165 -0.941 -35.230 1.00 95.88 94 GLU A C 1
ATOM 746 O O . GLU A 1 94 ? 22.508 -1.226 -34.227 1.00 95.88 94 GLU A O 1
ATOM 751 N N . CYS A 1 95 ? 23.061 0.263 -35.804 1.00 96.00 95 CYS A N 1
ATOM 752 C CA . CYS A 1 95 ? 22.134 1.293 -35.331 1.00 96.00 95 CYS A CA 1
ATOM 753 C C . CYS A 1 95 ? 20.682 0.792 -35.307 1.00 96.00 95 CYS A C 1
ATOM 755 O O . CYS A 1 95 ? 19.940 1.081 -34.366 1.00 96.00 95 CYS A O 1
ATOM 757 N N . GLU A 1 96 ? 20.256 0.038 -36.323 1.00 95.75 96 GLU A N 1
ATOM 758 C CA . GLU A 1 96 ? 18.907 -0.525 -36.373 1.00 95.75 96 GLU A CA 1
ATOM 759 C C . GLU A 1 96 ? 18.694 -1.607 -35.303 1.00 95.75 96 GLU A C 1
ATOM 761 O O . GLU A 1 96 ? 17.656 -1.615 -34.633 1.00 95.75 96 GLU A O 1
ATOM 766 N N . ARG A 1 97 ? 19.684 -2.481 -35.076 1.00 96.50 97 ARG A N 1
ATOM 767 C CA . ARG A 1 97 ? 19.648 -3.468 -33.982 1.00 96.50 97 ARG A CA 1
ATOM 768 C C . ARG A 1 97 ? 19.537 -2.796 -32.619 1.00 96.50 97 ARG A C 1
ATOM 770 O O . ARG A 1 97 ? 18.666 -3.167 -31.833 1.00 96.50 97 ARG A O 1
ATOM 777 N N . LEU A 1 98 ? 20.358 -1.778 -32.360 1.00 95.56 98 LEU A N 1
ATOM 778 C CA . LEU A 1 98 ? 20.326 -1.023 -31.108 1.00 95.56 98 LEU A CA 1
ATOM 779 C C . LEU A 1 98 ? 18.995 -0.288 -30.918 1.00 95.56 98 LEU A C 1
ATOM 781 O O . LEU A 1 98 ? 18.463 -0.274 -29.808 1.00 95.56 98 LEU A O 1
ATOM 785 N N . ARG A 1 99 ? 18.407 0.269 -31.986 1.00 95.69 99 ARG A N 1
ATOM 786 C CA . ARG A 1 99 ? 17.061 0.868 -31.934 1.00 95.69 99 ARG A CA 1
ATOM 787 C C . ARG A 1 99 ? 16.000 -0.159 -31.547 1.00 95.69 99 ARG A C 1
ATOM 789 O O . ARG A 1 99 ? 15.256 0.087 -30.602 1.00 95.69 99 ARG A O 1
ATOM 796 N N . LYS A 1 100 ? 15.980 -1.328 -32.198 1.00 95.25 100 LYS A N 1
ATOM 797 C CA . LYS A 1 100 ? 15.041 -2.418 -31.872 1.00 95.25 100 LYS A CA 1
ATOM 798 C C . LYS A 1 100 ? 15.209 -2.911 -30.434 1.00 95.25 100 LYS A C 1
ATOM 800 O O . LYS A 1 100 ? 14.211 -3.118 -29.743 1.00 95.25 100 LYS A O 1
ATOM 805 N N . ALA A 1 101 ? 16.447 -3.059 -29.961 1.00 95.06 101 ALA A N 1
ATOM 806 C CA . ALA A 1 101 ? 16.732 -3.433 -28.578 1.00 95.06 101 ALA A CA 1
ATOM 807 C C . ALA A 1 101 ? 16.235 -2.367 -27.585 1.00 95.06 101 ALA A C 1
ATOM 809 O O . ALA A 1 101 ? 15.578 -2.697 -26.600 1.00 95.06 101 ALA A O 1
ATOM 810 N N . ASN A 1 102 ? 16.477 -1.084 -27.870 1.00 94.50 102 ASN A N 1
ATOM 811 C CA . ASN A 1 102 ? 16.016 0.026 -27.038 1.00 94.50 102 ASN A CA 1
ATOM 812 C C . ASN A 1 102 ? 14.480 0.088 -26.981 1.00 94.50 102 ASN A C 1
ATOM 814 O O . ASN A 1 102 ? 13.900 0.155 -25.899 1.00 94.50 102 ASN A O 1
ATOM 818 N N . ASP A 1 103 ? 13.802 -0.033 -28.123 1.00 93.81 103 ASP A N 1
ATOM 819 C CA . ASP A 1 103 ? 12.337 -0.051 -28.169 1.00 93.81 103 ASP A CA 1
ATOM 820 C C . ASP A 1 103 ? 11.745 -1.265 -27.438 1.00 93.81 103 ASP A C 1
ATOM 822 O O . ASP A 1 103 ? 10.760 -1.122 -26.709 1.00 93.81 103 ASP A O 1
ATOM 826 N N . SER A 1 104 ? 12.403 -2.426 -27.525 1.00 93.44 104 SER A N 1
ATOM 827 C CA . SER A 1 104 ? 12.025 -3.630 -26.771 1.00 93.44 104 SER A CA 1
ATOM 828 C C . SER A 1 104 ? 12.189 -3.457 -25.257 1.00 93.44 104 SER A C 1
ATOM 830 O O . SER A 1 104 ? 11.426 -4.048 -24.499 1.00 93.44 104 SER A O 1
ATOM 832 N N . LEU A 1 105 ? 13.140 -2.632 -24.800 1.00 95.00 105 LEU A N 1
ATOM 833 C CA . LEU A 1 105 ? 13.366 -2.332 -23.379 1.00 95.00 105 LEU A CA 1
ATOM 834 C C . LEU A 1 105 ? 12.459 -1.214 -22.837 1.00 95.00 105 LEU A C 1
ATOM 836 O O . LEU A 1 105 ? 12.127 -1.209 -21.649 1.00 95.00 105 LEU A O 1
ATOM 840 N N . LYS A 1 106 ? 11.997 -0.284 -23.682 1.00 95.12 106 LYS A N 1
ATOM 841 C CA . LYS A 1 106 ? 11.104 0.813 -23.260 1.00 95.12 106 LYS A CA 1
ATOM 842 C C . LYS A 1 106 ? 9.777 0.310 -22.692 1.00 95.12 106 LYS A C 1
ATOM 844 O O . LYS A 1 106 ? 9.305 0.845 -21.689 1.00 95.12 106 LYS A O 1
ATOM 849 N N . ALA A 1 107 ? 9.164 -0.692 -23.322 1.00 91.00 107 ALA A N 1
ATOM 850 C CA . ALA A 1 107 ? 7.893 -1.259 -22.869 1.00 91.00 107 ALA A CA 1
ATOM 851 C C . ALA A 1 107 ? 7.975 -1.893 -21.459 1.00 91.00 107 ALA A C 1
ATOM 853 O O . ALA A 1 107 ? 7.205 -1.474 -20.589 1.00 91.00 107 ALA A O 1
ATOM 854 N N . PRO A 1 108 ? 8.907 -2.825 -21.165 1.00 95.06 108 PRO A N 1
ATOM 855 C CA . PRO A 1 108 ? 9.053 -3.387 -19.825 1.00 95.06 108 PRO A CA 1
ATOM 856 C C . PRO A 1 108 ? 9.495 -2.342 -18.797 1.00 95.06 108 PRO A C 1
ATOM 858 O O . PRO A 1 108 ? 9.037 -2.405 -17.660 1.00 95.06 108 PRO A O 1
ATOM 861 N N . PHE A 1 109 ? 10.299 -1.338 -19.175 1.00 95.62 109 PHE A N 1
ATOM 862 C CA . PHE A 1 109 ? 10.634 -0.233 -18.269 1.00 95.62 109 PHE A CA 1
ATOM 863 C C . PHE A 1 109 ? 9.389 0.564 -17.851 1.00 95.62 109 PHE A C 1
ATOM 865 O O . PHE A 1 109 ? 9.178 0.801 -16.661 1.00 95.62 109 PHE A O 1
ATOM 872 N N . ARG A 1 110 ? 8.513 0.917 -18.804 1.00 93.69 110 ARG A N 1
ATOM 873 C CA . ARG A 1 110 ? 7.224 1.567 -18.502 1.00 93.69 110 ARG A CA 1
ATOM 874 C C . ARG A 1 110 ? 6.353 0.693 -17.605 1.00 93.69 110 ARG A C 1
ATOM 876 O O . ARG A 1 110 ? 5.843 1.182 -16.602 1.00 93.69 110 ARG A O 1
ATOM 883 N N . GLN A 1 111 ? 6.250 -0.600 -17.909 1.00 95.31 111 GLN A N 1
ATOM 884 C CA . GLN A 1 111 ? 5.484 -1.542 -17.094 1.00 95.31 111 GLN A CA 1
ATOM 885 C C . GLN A 1 111 ? 6.045 -1.657 -15.666 1.00 95.31 111 GLN A C 1
ATOM 887 O O . GLN A 1 111 ? 5.279 -1.717 -14.705 1.00 95.31 111 GLN A O 1
ATOM 892 N N . SER A 1 112 ? 7.370 -1.684 -15.510 1.00 94.44 112 SER A N 1
ATOM 893 C CA . SER A 1 112 ? 8.023 -1.717 -14.199 1.00 94.44 112 SER A CA 1
ATOM 894 C C . SER A 1 112 ? 7.759 -0.430 -13.417 1.00 94.44 112 SER A C 1
ATOM 896 O O . SER A 1 112 ? 7.378 -0.500 -12.252 1.00 94.44 112 SER A O 1
ATOM 898 N N . SER A 1 113 ? 7.858 0.732 -14.070 1.00 95.38 113 SER A N 1
ATOM 899 C CA . SER A 1 113 ? 7.544 2.030 -13.460 1.00 95.38 113 SER A CA 1
ATOM 900 C C . SER A 1 113 ? 6.074 2.133 -13.023 1.00 95.38 113 SER A C 1
ATOM 902 O O . SER A 1 113 ? 5.770 2.651 -11.950 1.00 95.38 113 SER A O 1
ATOM 904 N N . GLU A 1 114 ? 5.134 1.599 -13.805 1.00 95.31 114 GLU A N 1
ATOM 905 C CA . GLU A 1 114 ? 3.718 1.542 -13.418 1.00 95.31 114 GLU A CA 1
ATOM 906 C C . GLU A 1 114 ? 3.468 0.598 -12.239 1.00 95.31 114 GLU A C 1
ATOM 908 O O . GLU A 1 114 ? 2.685 0.925 -11.346 1.00 95.31 114 GLU A O 1
ATOM 913 N N . LYS A 1 115 ? 4.129 -0.568 -12.213 1.00 95.31 115 LYS A N 1
ATOM 914 C CA . LYS A 1 115 ? 4.070 -1.491 -11.070 1.00 95.31 115 LYS A CA 1
ATOM 915 C C . LYS A 1 115 ? 4.594 -0.819 -9.805 1.00 95.31 115 LYS A C 1
ATOM 917 O O . LYS A 1 115 ? 3.943 -0.907 -8.772 1.00 95.31 115 LYS A O 1
ATOM 922 N N . GLU A 1 116 ? 5.712 -0.107 -9.896 1.00 95.62 116 GLU A N 1
ATOM 923 C CA . GLU A 1 116 ? 6.294 0.640 -8.780 1.00 95.62 116 GLU A CA 1
ATOM 924 C C . GLU A 1 116 ? 5.326 1.700 -8.235 1.00 95.62 116 GLU A C 1
ATOM 926 O O . GLU A 1 116 ? 5.086 1.748 -7.031 1.00 95.62 116 GLU A O 1
ATOM 931 N N . LYS A 1 117 ? 4.660 2.467 -9.111 1.00 95.94 117 LYS A N 1
ATOM 932 C CA . LYS A 1 117 ? 3.611 3.421 -8.702 1.00 95.94 117 LYS A CA 1
ATOM 933 C C . LYS A 1 117 ? 2.435 2.744 -7.992 1.00 95.94 117 LYS A C 1
ATOM 935 O O . LYS A 1 117 ? 1.937 3.277 -7.002 1.00 95.94 117 LYS A O 1
ATOM 940 N N . L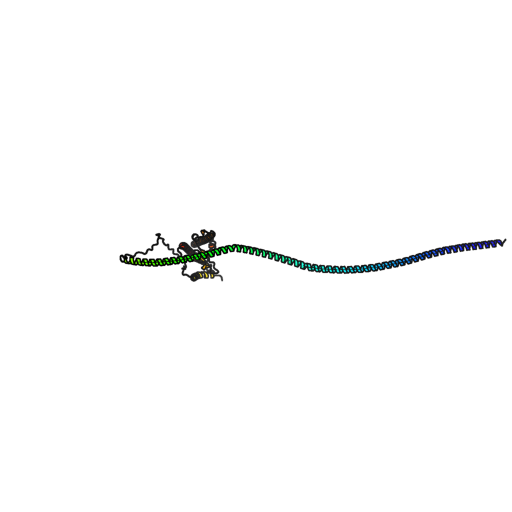YS A 1 118 ? 1.995 1.573 -8.468 1.00 95.88 118 LYS A N 1
ATOM 941 C CA . LYS A 1 118 ? 0.928 0.788 -7.817 1.00 95.88 118 LYS A CA 1
ATOM 942 C C . LYS A 1 118 ? 1.363 0.277 -6.443 1.00 95.88 118 LYS A C 1
ATOM 944 O O . LYS A 1 118 ? 0.601 0.389 -5.488 1.00 95.88 118 LYS A O 1
ATOM 949 N N . TYR A 1 119 ? 2.584 -0.246 -6.320 1.00 95.62 119 TYR A N 1
ATOM 950 C CA . TYR A 1 119 ? 3.123 -0.669 -5.025 1.00 95.62 119 TYR A CA 1
ATOM 951 C C . TYR A 1 119 ? 3.237 0.502 -4.054 1.00 95.62 119 TYR A C 1
ATOM 953 O O . TYR A 1 119 ? 2.861 0.364 -2.893 1.00 95.62 119 TYR A O 1
ATOM 961 N N . PHE A 1 120 ? 3.679 1.662 -4.537 1.00 97.06 120 PHE A N 1
ATOM 962 C CA . PHE A 1 120 ? 3.750 2.871 -3.731 1.00 97.06 120 PHE A CA 1
ATOM 963 C C . PHE A 1 120 ? 2.370 3.292 -3.209 1.00 97.06 120 PHE A C 1
ATOM 965 O O . PHE A 1 120 ? 2.233 3.542 -2.014 1.00 97.06 120 PHE A O 1
ATOM 972 N N . SER A 1 121 ? 1.326 3.290 -4.051 1.00 95.75 121 SER A N 1
ATOM 973 C CA . SER A 1 121 ? -0.024 3.647 -3.589 1.00 95.75 121 SER A CA 1
ATOM 974 C C . SER A 1 121 ? -0.556 2.663 -2.544 1.00 95.75 121 SER A C 1
ATOM 976 O O . SER A 1 121 ? -1.156 3.082 -1.558 1.00 95.75 121 SER A O 1
ATOM 978 N N . ILE A 1 122 ? -0.316 1.358 -2.725 1.00 96.88 122 ILE A N 1
ATOM 979 C CA . ILE A 1 122 ? -0.716 0.330 -1.753 1.00 96.88 122 ILE A CA 1
ATOM 980 C C . ILE A 1 122 ? 0.016 0.548 -0.424 1.00 96.88 122 ILE A C 1
ATOM 982 O O . ILE A 1 122 ? -0.628 0.602 0.624 1.00 96.88 122 ILE A O 1
ATOM 986 N N . LEU A 1 123 ? 1.337 0.739 -0.454 1.00 96.06 123 LEU A N 1
ATOM 987 C CA . LEU A 1 123 ? 2.132 0.999 0.749 1.00 96.06 123 LEU A CA 1
ATOM 988 C C . LEU A 1 123 ? 1.674 2.268 1.475 1.00 96.06 123 LEU A C 1
ATOM 990 O O . LEU A 1 123 ? 1.602 2.280 2.701 1.00 96.06 123 LEU A O 1
ATOM 994 N N . GLU A 1 124 ? 1.310 3.321 0.743 1.00 96.19 124 GLU A N 1
ATOM 995 C CA . GLU A 1 124 ? 0.813 4.554 1.348 1.00 96.19 124 GLU A CA 1
ATOM 996 C C . GLU A 1 124 ? -0.541 4.345 2.046 1.00 96.19 124 GLU A C 1
ATOM 998 O O . GLU A 1 124 ? -0.729 4.813 3.171 1.00 96.19 124 GLU A O 1
ATOM 1003 N N . THR A 1 125 ? -1.458 3.587 1.432 1.00 95.69 125 THR A N 1
ATOM 1004 C CA . THR A 1 125 ? -2.738 3.229 2.071 1.00 95.69 125 THR A CA 1
ATOM 1005 C C . THR A 1 125 ? -2.542 2.366 3.317 1.00 95.69 125 THR A C 1
ATOM 1007 O O . THR A 1 125 ? -3.142 2.652 4.351 1.00 95.69 125 THR A O 1
ATOM 1010 N N . GLN A 1 126 ? -1.643 1.377 3.267 1.00 95.25 126 GLN A N 1
ATOM 1011 C CA . GLN A 1 126 ? -1.302 0.549 4.427 1.00 95.25 126 GLN A CA 1
ATOM 1012 C C . GLN A 1 126 ? -0.671 1.380 5.547 1.00 95.25 126 GLN A C 1
ATOM 1014 O O . GLN A 1 126 ? -1.016 1.197 6.712 1.00 95.25 126 GLN A O 1
ATOM 1019 N N . ARG A 1 127 ? 0.199 2.343 5.211 1.00 96.44 127 ARG A N 1
ATOM 1020 C CA . ARG A 1 127 ? 0.806 3.248 6.194 1.00 96.44 127 ARG A CA 1
ATOM 1021 C C . ARG A 1 127 ? -0.237 4.119 6.893 1.00 96.44 127 ARG A C 1
ATOM 1023 O O . ARG A 1 127 ? -0.124 4.334 8.096 1.00 96.44 127 ARG A O 1
ATOM 1030 N N . ARG A 1 128 ? -1.245 4.616 6.163 1.00 95.44 128 ARG A N 1
ATOM 1031 C CA . ARG A 1 128 ? -2.353 5.388 6.757 1.00 95.44 128 ARG A CA 1
ATOM 1032 C C . ARG A 1 128 ? -3.195 4.525 7.695 1.00 95.44 128 ARG A C 1
ATOM 1034 O O . ARG A 1 128 ? -3.362 4.911 8.844 1.00 95.44 128 ARG A O 1
ATOM 1041 N N . ALA A 1 129 ? -3.614 3.337 7.256 1.00 95.25 129 ALA A N 1
ATOM 1042 C CA . ALA A 1 129 ? -4.390 2.411 8.085 1.00 95.25 129 ALA A CA 1
ATOM 1043 C C . ALA A 1 129 ? -3.632 1.972 9.356 1.00 95.25 129 ALA A C 1
ATOM 1045 O O . ALA A 1 129 ? -4.211 1.888 10.441 1.00 95.25 129 ALA A O 1
ATOM 1046 N N . ALA A 1 130 ? -2.318 1.741 9.248 1.00 95.25 130 ALA A N 1
ATOM 1047 C CA . ALA A 1 130 ? -1.466 1.456 10.401 1.00 95.25 130 ALA A CA 1
ATOM 1048 C C . ALA A 1 130 ? -1.371 2.660 11.354 1.00 95.25 130 ALA A C 1
ATOM 1050 O O . ALA A 1 130 ? -1.431 2.483 12.568 1.00 95.25 130 ALA A O 1
ATOM 1051 N N . GLY A 1 131 ? -1.274 3.883 10.820 1.00 96.00 131 GLY A N 1
ATOM 1052 C CA . GLY A 1 131 ? -1.293 5.113 11.616 1.00 96.00 131 GLY A CA 1
ATOM 1053 C C . GLY A 1 131 ? -2.609 5.320 12.371 1.00 96.00 131 GLY A C 1
ATOM 1054 O O . GLY A 1 131 ? -2.584 5.647 13.554 1.00 96.00 131 GLY A O 1
ATOM 1055 N N . GLU A 1 132 ? -3.747 5.069 11.722 1.00 96.19 132 GLU A N 1
ATOM 1056 C CA . GLU A 1 132 ? -5.076 5.113 12.351 1.00 96.19 132 GLU A CA 1
ATOM 1057 C C . GLU A 1 132 ? -5.205 4.066 13.465 1.00 96.19 132 GLU A C 1
ATOM 1059 O O . GLU A 1 132 ? -5.630 4.386 14.575 1.00 96.19 132 GLU A O 1
ATOM 1064 N N . SER A 1 133 ? -4.757 2.834 13.203 1.00 94.12 133 SER A N 1
ATOM 1065 C CA . SER A 1 133 ? -4.756 1.755 14.199 1.00 94.12 133 SER A CA 1
ATOM 1066 C C . SER A 1 133 ? -3.872 2.097 15.402 1.00 94.12 133 SER A C 1
ATOM 1068 O O . SER A 1 133 ? -4.273 1.884 16.543 1.00 94.12 133 SER A O 1
ATOM 1070 N N . GLN A 1 134 ? -2.692 2.680 15.171 1.00 96.50 134 GLN A N 1
ATOM 1071 C CA . GLN A 1 134 ? -1.787 3.094 16.243 1.00 96.50 134 GLN A CA 1
ATOM 1072 C C . GLN A 1 134 ? -2.372 4.234 17.086 1.00 96.50 134 GLN A C 1
ATOM 1074 O O . GLN A 1 134 ? -2.223 4.232 18.309 1.00 96.50 134 GLN A O 1
ATOM 1079 N N . ALA A 1 135 ? -3.055 5.196 16.457 1.00 95.50 135 ALA A N 1
ATOM 1080 C CA . ALA A 1 135 ? -3.742 6.269 17.172 1.00 95.50 135 ALA A CA 1
ATOM 1081 C C . ALA A 1 135 ? -4.864 5.714 18.063 1.00 95.50 135 ALA A C 1
ATOM 1083 O O . ALA A 1 135 ? -4.978 6.111 19.221 1.00 95.50 135 ALA A O 1
ATOM 1084 N N . TYR A 1 136 ? -5.628 4.741 17.557 1.00 96.19 136 TYR A N 1
ATOM 1085 C CA . TYR A 1 136 ? -6.667 4.061 18.328 1.00 96.19 136 TYR A CA 1
ATOM 1086 C C . TYR A 1 136 ? -6.095 3.265 19.512 1.00 96.19 136 TYR A C 1
ATOM 1088 O O . TYR A 1 136 ? -6.601 3.377 20.626 1.00 96.19 136 TYR A O 1
ATOM 1096 N N . ILE A 1 137 ? -4.995 2.529 19.310 1.00 96.25 137 ILE A N 1
ATOM 1097 C CA . ILE A 1 137 ? -4.286 1.831 20.398 1.00 96.25 137 ILE A CA 1
ATOM 1098 C C . ILE A 1 137 ? -3.828 2.827 21.468 1.00 96.25 137 ILE A C 1
ATOM 1100 O O . ILE A 1 137 ? -4.084 2.615 22.648 1.00 96.25 137 ILE A O 1
ATOM 1104 N N . THR A 1 138 ? -3.219 3.943 21.061 1.00 96.25 138 THR A N 1
ATOM 1105 C CA . THR A 1 138 ? -2.751 4.984 21.993 1.00 96.25 138 THR A CA 1
ATOM 1106 C C . THR A 1 138 ? -3.910 5.577 22.806 1.00 96.25 138 THR A C 1
ATOM 1108 O O . THR A 1 138 ? -3.764 5.840 24.000 1.00 96.25 138 THR A O 1
ATOM 1111 N N . GLN A 1 139 ? -5.080 5.764 22.185 1.00 97.06 139 GLN A N 1
ATOM 1112 C CA . GLN A 1 139 ? -6.281 6.214 22.890 1.00 97.06 139 GLN A CA 1
ATOM 1113 C C . GLN A 1 139 ? -6.742 5.185 23.934 1.00 97.06 139 GLN A C 1
ATOM 1115 O O . GLN A 1 139 ? -6.965 5.550 25.087 1.00 97.06 139 GLN A O 1
ATOM 1120 N N . LEU A 1 140 ? -6.827 3.903 23.562 1.00 95.19 140 LEU A N 1
ATOM 1121 C CA . LEU A 1 140 ? -7.203 2.825 24.485 1.00 95.19 140 LEU A CA 1
ATOM 1122 C C . LEU A 1 140 ? -6.216 2.680 25.652 1.00 95.19 140 LEU A C 1
ATOM 1124 O O . LEU A 1 140 ? -6.625 2.434 26.786 1.00 95.19 140 LEU A O 1
ATOM 1128 N N . GLU A 1 141 ? -4.918 2.854 25.402 1.00 96.38 141 GLU A N 1
ATOM 1129 C CA . GLU A 1 141 ? -3.891 2.854 26.448 1.00 96.38 141 GLU A CA 1
ATOM 1130 C C . GLU A 1 141 ? -4.083 4.012 27.440 1.00 96.38 141 GLU A C 1
ATOM 1132 O O . GLU A 1 141 ? -3.907 3.822 28.647 1.00 96.38 141 GLU A O 1
ATOM 1137 N N . SER A 1 142 ? -4.490 5.195 26.963 1.00 95.44 142 SER A N 1
ATOM 1138 C CA . SER A 1 142 ? -4.846 6.325 27.831 1.00 95.44 142 SER A CA 1
ATOM 1139 C C . SER A 1 142 ? -6.063 6.003 28.701 1.00 95.44 142 SER A C 1
ATOM 1141 O O . SER A 1 142 ? -6.012 6.194 29.915 1.00 95.44 142 SER A O 1
ATOM 1143 N N . GLU A 1 143 ? -7.129 5.459 28.109 1.00 96.19 143 GLU A N 1
ATOM 1144 C CA . GLU A 1 143 ? -8.346 5.074 28.839 1.00 96.19 143 GLU A CA 1
ATOM 1145 C C . GLU A 1 143 ? -8.054 3.999 29.905 1.00 96.19 143 GLU A C 1
ATOM 1147 O O . GLU A 1 143 ? -8.546 4.076 31.034 1.00 96.19 143 GLU A O 1
ATOM 1152 N N . LEU A 1 144 ? -7.189 3.025 29.598 1.00 94.88 144 LEU A N 1
ATOM 1153 C CA . LEU A 1 144 ? -6.734 2.020 30.565 1.00 94.88 144 LEU A CA 1
ATOM 1154 C C . LEU A 1 144 ? -5.942 2.628 31.726 1.00 94.88 144 LEU A C 1
ATOM 1156 O O . LEU A 1 144 ? -6.101 2.195 32.873 1.00 94.88 144 LEU A O 1
ATOM 1160 N N . ASN A 1 145 ? -5.094 3.619 31.448 1.00 95.06 145 ASN A N 1
ATOM 1161 C CA . ASN A 1 145 ? -4.340 4.320 32.484 1.00 95.06 145 ASN A CA 1
ATOM 1162 C C . ASN A 1 145 ? -5.250 5.144 33.406 1.00 95.06 145 ASN A C 1
ATOM 1164 O O . ASN A 1 145 ? -4.974 5.204 34.603 1.00 95.06 145 ASN A O 1
ATOM 1168 N N . ASP A 1 146 ? -6.353 5.695 32.895 1.00 94.06 146 ASP A N 1
ATOM 1169 C CA . ASP A 1 146 ? -7.339 6.432 33.697 1.00 94.06 146 ASP A CA 1
ATOM 1170 C C . ASP A 1 146 ? -8.229 5.512 34.551 1.00 94.06 146 ASP A C 1
ATOM 1172 O O . ASP A 1 146 ? -8.617 5.865 35.671 1.00 94.06 146 ASP A O 1
ATOM 1176 N N . LEU A 1 147 ? -8.546 4.310 34.057 1.00 94.19 147 LEU A N 1
ATOM 1177 C CA . LEU A 1 147 ? -9.375 3.333 34.774 1.00 94.19 147 LEU A CA 1
ATOM 1178 C C . LEU A 1 147 ? -8.613 2.583 35.874 1.00 94.19 147 LEU A C 1
ATOM 1180 O O . LEU A 1 147 ? -9.186 2.273 36.921 1.00 94.19 147 LEU A O 1
ATOM 1184 N N . ARG A 1 148 ? -7.314 2.326 35.690 1.00 96.19 148 ARG A N 1
ATOM 1185 C CA . ARG A 1 148 ? -6.453 1.663 36.688 1.00 96.19 148 ARG A CA 1
ATOM 1186 C C . ARG A 1 148 ? -6.535 2.246 38.107 1.00 96.19 148 ARG A C 1
ATOM 1188 O O . ARG A 1 148 ? -6.823 1.484 39.029 1.00 96.19 148 ARG A O 1
ATOM 1195 N N . PRO A 1 149 ? -6.379 3.564 38.326 1.00 94.81 149 PRO A N 1
ATOM 1196 C CA . PRO A 1 149 ? -6.481 4.134 39.666 1.00 94.81 149 PRO A CA 1
ATOM 1197 C C . PRO A 1 149 ? -7.896 4.034 40.253 1.00 94.81 149 PRO A C 1
ATOM 1199 O O . PRO A 1 149 ? -8.055 4.040 41.475 1.00 94.81 149 PRO A O 1
ATOM 1202 N N . GLN A 1 150 ? -8.943 3.943 39.424 1.00 95.00 150 GLN A N 1
ATOM 1203 C CA . GLN A 1 150 ? -10.301 3.699 39.920 1.00 95.00 150 GLN A CA 1
ATOM 1204 C C . GLN A 1 150 ? -10.438 2.275 40.458 1.00 95.00 150 GLN A C 1
ATOM 1206 O O . GLN A 1 150 ? -11.008 2.088 41.536 1.00 95.00 150 GLN A O 1
ATOM 1211 N N . LEU A 1 151 ? -9.863 1.296 39.755 1.00 94.50 151 LEU A N 1
ATOM 1212 C CA . LEU A 1 151 ? -9.812 -0.089 40.211 1.00 94.50 151 LEU A CA 1
ATOM 1213 C C . LEU A 1 151 ? -9.058 -0.207 41.543 1.00 94.50 151 LEU A C 1
ATOM 1215 O O . LEU A 1 151 ? -9.583 -0.804 42.481 1.00 94.50 151 LEU A O 1
ATOM 1219 N N . ASP A 1 152 ? -7.900 0.446 41.674 1.00 94.75 152 ASP A N 1
ATOM 1220 C CA . ASP A 1 152 ? -7.125 0.455 42.924 1.00 94.75 152 ASP A CA 1
ATOM 1221 C C . ASP A 1 152 ? -7.927 1.053 44.094 1.00 94.75 152 ASP A C 1
ATOM 1223 O O . ASP A 1 152 ? -7.917 0.532 45.214 1.00 94.75 152 ASP A O 1
ATOM 1227 N N . ARG A 1 153 ? -8.686 2.132 43.844 1.00 94.50 153 ARG A N 1
ATOM 1228 C CA . ARG A 1 153 ? -9.580 2.738 44.848 1.00 94.50 153 ARG A CA 1
ATOM 1229 C C . ARG A 1 153 ? -10.711 1.799 45.257 1.00 94.50 153 ARG A C 1
ATOM 1231 O O . ARG A 1 153 ? -11.059 1.762 46.438 1.00 94.50 153 ARG A O 1
ATOM 1238 N N . LEU A 1 154 ? -11.307 1.075 44.311 1.00 93.00 154 LEU A N 1
ATOM 1239 C CA . LEU A 1 154 ? -12.367 0.108 44.603 1.00 93.00 154 LEU A CA 1
ATOM 1240 C C . LEU A 1 154 ? -11.828 -1.070 45.418 1.00 93.00 154 LEU A C 1
ATOM 1242 O O . LEU A 1 154 ? -12.408 -1.394 46.451 1.00 93.00 154 LEU A O 1
ATOM 1246 N N . GLN A 1 155 ? -10.669 -1.615 45.048 1.00 95.44 155 GLN A N 1
ATOM 1247 C CA . GLN A 1 155 ? -10.001 -2.667 45.819 1.00 95.44 155 GLN A CA 1
ATOM 1248 C C . GLN A 1 155 ? -9.633 -2.206 47.238 1.00 95.44 155 GLN A C 1
ATOM 1250 O O . GLN A 1 155 ? -9.744 -2.968 48.200 1.00 95.44 155 GLN A O 1
ATOM 1255 N N . ALA A 1 156 ? -9.225 -0.944 47.413 1.00 95.00 156 ALA A N 1
ATOM 1256 C CA . ALA A 1 156 ? -8.976 -0.382 48.740 1.00 95.00 156 ALA A CA 1
ATOM 1257 C C . ALA A 1 156 ? -10.258 -0.307 49.591 1.00 95.00 156 ALA A C 1
ATOM 1259 O O . ALA A 1 156 ? -10.230 -0.625 50.783 1.00 95.00 156 ALA A O 1
ATOM 1260 N N . LYS A 1 157 ? -11.390 0.077 48.985 1.00 94.50 157 LYS A N 1
ATOM 1261 C CA . LYS A 1 157 ? -12.699 0.075 49.659 1.00 94.50 157 LYS A CA 1
ATOM 1262 C C . LYS A 1 157 ? -13.144 -1.337 50.031 1.00 94.50 157 LYS A C 1
ATOM 1264 O O . LYS A 1 157 ? -13.608 -1.531 51.147 1.00 94.50 157 LYS A O 1
ATOM 1269 N N . GLU A 1 158 ? -12.954 -2.309 49.147 1.00 95.06 158 GLU A N 1
ATOM 1270 C CA . GLU A 1 158 ? -13.287 -3.716 49.392 1.00 95.06 158 GLU A CA 1
ATOM 1271 C C . GLU A 1 158 ? -12.510 -4.281 50.591 1.00 95.06 158 GLU A C 1
ATOM 1273 O O . GLU A 1 158 ? -13.103 -4.823 51.525 1.00 95.06 158 GLU A O 1
ATOM 1278 N N . LYS A 1 159 ? -11.194 -4.028 50.659 1.00 95.25 159 LYS A N 1
ATOM 1279 C CA . LYS A 1 159 ? -10.379 -4.373 51.838 1.00 95.25 159 LYS A CA 1
ATOM 1280 C C . LYS A 1 159 ? -10.903 -3.713 53.116 1.00 95.25 159 LYS A C 1
ATOM 1282 O O . LYS A 1 159 ? -10.900 -4.335 54.180 1.00 95.25 159 LYS A O 1
ATOM 1287 N N . LYS A 1 160 ? -11.364 -2.458 53.035 1.00 95.75 160 LYS A N 1
ATOM 1288 C CA . LYS A 1 160 ? -11.927 -1.759 54.196 1.00 95.75 160 LYS A CA 1
ATOM 1289 C C . LYS A 1 160 ? -13.256 -2.371 54.640 1.00 95.75 160 LYS A C 1
ATOM 1291 O O . LYS A 1 160 ? -13.436 -2.553 55.843 1.00 95.75 160 LYS A O 1
ATOM 1296 N N . ILE A 1 161 ? -14.140 -2.716 53.706 1.00 94.38 161 ILE A N 1
ATOM 1297 C CA . ILE A 1 161 ? -15.399 -3.415 53.997 1.00 94.38 161 ILE A CA 1
ATOM 1298 C C . ILE A 1 161 ? -15.105 -4.731 54.719 1.00 94.38 161 ILE A C 1
ATOM 1300 O O . ILE A 1 161 ? -15.619 -4.931 55.813 1.00 94.38 161 ILE A O 1
ATOM 1304 N N . SER A 1 162 ? -14.173 -5.539 54.208 1.00 94.81 162 SER A N 1
ATOM 1305 C CA . SER A 1 162 ? -13.785 -6.799 54.853 1.00 94.81 162 SER A CA 1
ATOM 1306 C C . SER A 1 162 ? -13.258 -6.601 56.288 1.00 94.81 162 SER A C 1
ATOM 1308 O O . SER A 1 162 ? -13.587 -7.366 57.195 1.00 94.81 162 SER A O 1
ATOM 1310 N N . SER A 1 163 ? -12.500 -5.525 56.552 1.00 94.31 163 SER A N 1
ATOM 1311 C CA . SER A 1 163 ? -12.080 -5.197 57.927 1.00 94.31 163 SER A CA 1
ATOM 1312 C C . SER A 1 163 ? -13.259 -4.857 58.848 1.00 94.31 163 SER A C 1
ATOM 1314 O O . SER A 1 163 ? -13.303 -5.320 59.986 1.00 94.31 163 SER A O 1
ATOM 1316 N N . LEU A 1 164 ? -14.237 -4.096 58.345 1.00 94.56 164 LEU A N 1
ATOM 1317 C CA . LEU A 1 164 ? -15.430 -3.710 59.100 1.00 94.56 164 LEU A CA 1
ATOM 1318 C C . LEU A 1 164 ? -16.355 -4.906 59.345 1.00 94.56 164 LEU A C 1
ATOM 1320 O O . LEU A 1 164 ? -16.958 -4.999 60.409 1.00 94.56 164 LEU A O 1
ATOM 1324 N N . GLU A 1 165 ? -16.446 -5.842 58.403 1.00 94.12 165 GLU A N 1
ATOM 1325 C CA . GLU A 1 165 ? -17.197 -7.089 58.573 1.00 94.12 165 GLU A CA 1
ATOM 1326 C C . GLU A 1 165 ? -16.611 -7.955 59.690 1.00 94.12 165 GLU A C 1
ATOM 1328 O O . GLU A 1 165 ? -17.360 -8.477 60.518 1.00 94.12 165 GLU A O 1
ATOM 1333 N N . ASN A 1 166 ? -15.281 -8.045 59.779 1.00 93.62 166 ASN A N 1
ATOM 1334 C CA . ASN A 1 166 ? -14.608 -8.751 60.870 1.00 93.62 166 ASN A CA 1
ATOM 1335 C C . ASN A 1 166 ? -14.866 -8.080 62.231 1.00 93.62 166 ASN A C 1
ATOM 1337 O O . ASN A 1 166 ? -15.174 -8.762 63.212 1.00 93.62 166 ASN A O 1
ATOM 1341 N N . GLU A 1 167 ? -14.807 -6.745 62.298 1.00 95.06 167 GLU A N 1
ATOM 1342 C CA . GLU A 1 167 ? -15.166 -5.985 63.506 1.00 95.06 167 GLU A CA 1
ATOM 1343 C C . GLU A 1 167 ? -16.642 -6.189 63.892 1.00 95.06 167 GLU A C 1
ATOM 1345 O O . GLU A 1 167 ? -16.969 -6.423 65.063 1.00 95.06 167 GLU A O 1
ATOM 1350 N N . LEU A 1 168 ? -17.546 -6.167 62.909 1.00 93.75 168 LEU A N 1
ATOM 1351 C CA . LEU A 1 168 ? -18.970 -6.415 63.108 1.00 93.75 168 LEU A CA 1
ATOM 1352 C C . LEU A 1 168 ? -19.228 -7.848 63.591 1.00 93.75 168 LEU A C 1
ATOM 1354 O O . LEU A 1 168 ? -20.046 -8.062 64.482 1.00 93.75 168 LEU A O 1
ATOM 1358 N N . SER A 1 169 ? -18.517 -8.839 63.055 1.00 92.12 169 SER A N 1
ATOM 1359 C CA . SER A 1 169 ? -18.592 -10.219 63.540 1.00 92.12 169 SER A CA 1
ATOM 1360 C C . SER A 1 169 ? -18.150 -10.310 65.001 1.00 92.12 169 SER A C 1
ATOM 1362 O O . SER A 1 169 ? -18.859 -10.880 65.828 1.00 92.12 169 SER A O 1
ATOM 1364 N N . GLY A 1 170 ? -17.031 -9.670 65.357 1.00 92.56 170 GLY A N 1
ATOM 1365 C CA . GLY A 1 170 ? -16.542 -9.640 66.736 1.00 92.56 170 GLY A CA 1
ATOM 1366 C C . GLY A 1 170 ? -17.513 -8.965 67.712 1.00 92.56 170 GLY A C 1
ATOM 1367 O O . GLY A 1 170 ? -17.683 -9.423 68.843 1.00 92.56 170 GLY A O 1
ATOM 1368 N N . THR A 1 171 ? -18.184 -7.889 67.293 1.00 92.94 171 THR A N 1
ATOM 1369 C CA . THR A 1 171 ? -19.220 -7.231 68.110 1.00 92.94 171 THR A CA 1
ATOM 1370 C C . THR A 1 171 ? -20.492 -8.069 68.229 1.00 92.94 171 THR A C 1
ATOM 1372 O O . THR A 1 171 ? -21.021 -8.178 69.335 1.00 92.94 171 THR A O 1
ATOM 1375 N N . LYS A 1 172 ? -20.940 -8.736 67.156 1.00 92.38 172 LYS A N 1
ATOM 1376 C CA . LYS A 1 172 ? -22.046 -9.711 67.201 1.00 92.38 172 LYS A CA 1
ATOM 1377 C C . LYS A 1 172 ? -21.755 -10.851 68.181 1.00 92.38 172 LYS A C 1
ATOM 1379 O O . LYS A 1 172 ? -22.637 -11.226 68.948 1.00 92.38 172 LYS A O 1
ATOM 1384 N N . GLU A 1 173 ? -20.522 -11.358 68.208 1.00 92.06 173 GLU A N 1
ATOM 1385 C CA . GLU A 1 173 ? -20.080 -12.395 69.152 1.00 92.06 173 GLU A CA 1
ATOM 1386 C C . GLU A 1 173 ? -20.194 -11.918 70.609 1.00 92.06 173 GLU A C 1
ATOM 1388 O O . GLU A 1 173 ? -20.724 -12.624 71.467 1.00 92.06 173 GLU A O 1
ATOM 1393 N N . LYS A 1 174 ? -19.733 -10.690 70.893 1.00 93.50 174 LYS A N 1
ATOM 1394 C CA . LYS A 1 174 ? -19.862 -10.071 72.224 1.00 93.50 174 LYS A CA 1
ATOM 1395 C C . LYS A 1 174 ? -21.327 -9.911 72.620 1.00 93.50 174 LYS A C 1
ATOM 1397 O O . LYS A 1 174 ? -21.682 -10.249 73.743 1.00 93.50 174 LYS A O 1
ATOM 1402 N N . LEU A 1 175 ? -22.169 -9.442 71.698 1.00 91.56 175 LEU A N 1
ATOM 1403 C CA . LEU A 1 175 ? -23.600 -9.273 71.935 1.00 91.56 175 LEU A CA 1
ATOM 1404 C C . LEU A 1 175 ? -24.278 -10.610 72.265 1.00 91.56 175 LEU A C 1
ATOM 1406 O O . LEU A 1 175 ? -25.038 -10.663 73.223 1.00 91.56 175 LEU A O 1
ATOM 1410 N N . ARG A 1 176 ? -23.949 -11.700 71.552 1.00 91.25 176 ARG A N 1
ATOM 1411 C CA . ARG A 1 176 ? -24.452 -13.048 71.886 1.00 91.25 176 ARG A CA 1
ATOM 1412 C C . ARG A 1 176 ? -24.068 -13.476 73.298 1.00 91.25 176 ARG A C 1
ATOM 1414 O O . ARG A 1 176 ? -24.908 -14.009 74.008 1.00 91.25 176 ARG A O 1
ATOM 1421 N N . ARG A 1 177 ? -22.828 -13.212 73.730 1.00 91.56 177 ARG A N 1
ATOM 1422 C CA . ARG A 1 177 ? -22.403 -13.514 75.110 1.00 91.56 177 ARG A CA 1
ATOM 1423 C C . ARG A 1 177 ? -23.181 -12.700 76.137 1.00 91.56 177 ARG A C 1
ATOM 1425 O O . ARG A 1 177 ? -23.537 -13.240 77.177 1.00 91.56 177 ARG A O 1
ATOM 1432 N N . TYR A 1 178 ? -23.427 -11.417 75.863 1.00 90.06 178 TYR A N 1
ATOM 1433 C CA . TYR A 1 178 ? -24.249 -10.585 76.742 1.00 90.06 178 TYR A CA 1
ATOM 1434 C C . TYR A 1 178 ? -25.693 -11.077 76.802 1.00 90.06 178 TYR A C 1
ATOM 1436 O O . TYR A 1 178 ? -26.236 -11.129 77.895 1.00 90.06 178 TYR A O 1
ATOM 1444 N N . LEU A 1 179 ? -26.277 -11.492 75.675 1.00 89.31 179 LEU A N 1
ATOM 1445 C CA . LEU A 1 179 ? -27.618 -12.078 75.637 1.00 89.31 179 LEU A CA 1
ATOM 1446 C C . LEU A 1 179 ? -27.688 -13.371 76.456 1.00 89.31 179 LEU A C 1
ATOM 1448 O O . LEU A 1 179 ? -28.491 -13.426 77.371 1.00 89.31 179 LEU A O 1
ATOM 1452 N N . SER A 1 180 ? -26.765 -14.325 76.276 1.00 88.06 180 SER A N 1
ATOM 1453 C CA . SER A 1 180 ? -26.728 -15.515 77.147 1.00 88.06 180 SER A CA 1
ATOM 1454 C C . SER A 1 180 ? -26.538 -15.172 78.625 1.00 88.06 180 SER A C 1
ATOM 1456 O O . SER A 1 180 ? -27.043 -15.877 79.489 1.00 88.06 180 SER A O 1
ATOM 1458 N N . LYS A 1 181 ? -25.806 -14.095 78.943 1.00 91.19 181 LYS A N 1
ATOM 1459 C CA . LYS A 1 181 ? -25.660 -13.636 80.329 1.00 91.19 181 LYS A CA 1
ATOM 1460 C C . LYS A 1 181 ? -26.960 -13.053 80.881 1.00 91.19 181 LYS A C 1
ATOM 1462 O O . LYS A 1 181 ? -27.208 -13.201 82.071 1.00 91.19 181 LYS A O 1
ATOM 1467 N N . ILE A 1 182 ? -27.736 -12.367 80.045 1.00 87.19 182 ILE A N 1
ATOM 1468 C CA . ILE A 1 182 ? -29.071 -11.879 80.396 1.00 87.19 182 ILE A CA 1
ATOM 1469 C C . ILE A 1 182 ? -29.987 -13.078 80.628 1.00 87.19 182 ILE A C 1
ATOM 1471 O O . ILE A 1 182 ? -30.551 -13.146 81.709 1.00 87.19 182 ILE A O 1
ATOM 1475 N N . ASP A 1 183 ? -30.013 -14.057 79.721 1.00 86.12 183 ASP A N 1
ATOM 1476 C CA . ASP A 1 183 ? -30.816 -15.279 79.872 1.00 86.12 183 ASP A CA 1
ATOM 1477 C C . ASP A 1 183 ? -30.473 -16.021 81.186 1.00 86.12 183 ASP A C 1
ATOM 1479 O O . ASP A 1 183 ? -31.360 -16.363 81.961 1.00 86.12 183 ASP A O 1
ATOM 1483 N N . GLU A 1 184 ? -29.179 -16.189 81.512 1.00 87.75 184 GLU A N 1
ATOM 1484 C CA . GLU A 1 184 ? -28.735 -16.774 82.795 1.00 87.75 184 GLU A CA 1
ATOM 1485 C C . GLU A 1 184 ? -29.196 -15.964 84.020 1.00 87.75 184 GLU A C 1
ATOM 1487 O O . GLU A 1 184 ? -29.438 -16.518 85.095 1.00 87.75 184 GLU A O 1
ATOM 1492 N N . LEU A 1 185 ? -29.212 -14.633 83.918 1.00 83.38 185 LEU A N 1
ATOM 1493 C CA . LEU A 1 185 ? -29.637 -13.763 85.013 1.00 83.38 185 LEU A CA 1
ATOM 1494 C C . LEU A 1 185 ? -31.158 -13.751 85.158 1.00 83.38 185 LEU A C 1
ATOM 1496 O O . LEU A 1 185 ? -31.626 -13.705 86.290 1.00 83.38 185 LEU A O 1
ATOM 1500 N N . GLU A 1 186 ? -31.897 -13.815 84.053 1.00 83.94 186 GLU A N 1
ATOM 1501 C CA . GLU A 1 186 ? -33.352 -13.967 84.024 1.00 83.94 186 GLU A CA 1
ATOM 1502 C C . GLU A 1 186 ? -33.760 -15.301 84.651 1.00 83.94 186 GLU A C 1
ATOM 1504 O O . GLU A 1 186 ? -34.581 -15.294 85.559 1.00 83.94 186 GLU A O 1
ATOM 1509 N N . GLU A 1 187 ? -33.096 -16.409 84.308 1.00 83.38 187 GLU A N 1
ATOM 1510 C CA . GLU A 1 187 ? -33.342 -17.719 84.932 1.00 83.38 187 GLU A CA 1
ATOM 1511 C C . GLU A 1 187 ? -33.071 -17.689 86.451 1.00 83.38 187 GLU A C 1
ATOM 1513 O O . GLU A 1 187 ? -33.821 -18.240 87.258 1.00 83.38 187 GLU A O 1
ATOM 1518 N N . ARG A 1 188 ? -32.016 -16.986 86.886 1.00 83.19 188 ARG A N 1
ATOM 1519 C CA . ARG A 1 188 ? -31.738 -16.781 88.321 1.00 83.19 188 ARG A CA 1
ATOM 1520 C C . ARG A 1 188 ? -32.753 -15.870 89.002 1.00 83.19 188 ARG A C 1
ATOM 1522 O O . ARG A 1 188 ? -33.000 -16.048 90.196 1.00 83.19 188 ARG A O 1
ATOM 1529 N N . LEU A 1 189 ? -33.278 -14.877 88.290 1.00 75.19 189 LEU A N 1
ATOM 1530 C CA . LEU A 1 189 ? -34.324 -13.995 88.792 1.00 75.19 189 LEU A CA 1
ATOM 1531 C C . LEU A 1 189 ? -35.626 -14.779 88.951 1.00 75.19 189 LEU A C 1
ATOM 1533 O O . LEU A 1 189 ? -36.245 -14.675 89.997 1.00 75.19 189 LEU A O 1
ATOM 1537 N N . GLU A 1 190 ? -35.973 -15.625 87.983 1.00 76.19 190 GLU A N 1
ATOM 1538 C CA . GLU A 1 190 ? -37.146 -16.501 88.011 1.00 76.19 190 GLU A CA 1
ATOM 1539 C C . GLU A 1 190 ? -37.072 -17.479 89.196 1.00 76.19 190 GLU A C 1
ATOM 1541 O O . GLU A 1 190 ? -38.013 -17.581 89.976 1.00 76.19 190 GLU A O 1
ATOM 1546 N N . GLN A 1 191 ? -35.903 -18.076 89.461 1.00 73.06 191 GLN A N 1
ATOM 1547 C CA . GLN A 1 191 ? -35.674 -18.888 90.669 1.00 73.06 191 GLN A CA 1
ATOM 1548 C C . GLN A 1 191 ? -35.810 -18.089 91.981 1.00 73.06 191 GLN A C 1
ATOM 1550 O O . GLN A 1 191 ? -36.231 -18.629 93.009 1.00 73.06 191 GLN A O 1
ATOM 1555 N N . GLN A 1 192 ? -35.437 -16.804 91.988 1.00 66.69 192 GLN A N 1
ATOM 1556 C CA . GLN A 1 192 ? -35.663 -15.930 93.144 1.00 66.69 192 GLN A CA 1
ATOM 1557 C C . GLN A 1 192 ? -37.130 -15.521 93.276 1.00 66.69 192 GLN A C 1
ATOM 1559 O O . GLN A 1 192 ? -37.629 -15.475 94.400 1.00 66.69 192 GLN A O 1
ATOM 1564 N N . GLU A 1 193 ? -37.814 -15.273 92.160 1.00 63.84 193 GLU A N 1
ATOM 1565 C CA . GLU A 1 193 ? -39.241 -14.981 92.106 1.00 63.84 193 GLU A CA 1
ATOM 1566 C C . GLU A 1 193 ? -40.054 -16.170 92.615 1.00 63.84 193 GLU A C 1
ATOM 1568 O O . GLU A 1 193 ? -40.930 -15.967 93.451 1.00 63.84 193 GLU A O 1
ATOM 1573 N N . GLU A 1 194 ? -39.706 -17.405 92.243 1.00 60.75 194 GLU A N 1
ATOM 1574 C CA . GLU A 1 194 ? -40.283 -18.638 92.794 1.00 60.75 194 GLU A CA 1
ATOM 1575 C C . GLU A 1 194 ? -40.042 -18.768 94.308 1.00 60.75 194 GLU A C 1
ATOM 1577 O O . GLU A 1 194 ? -40.941 -19.160 95.057 1.00 60.75 194 GLU A O 1
ATOM 1582 N N . ALA A 1 195 ? -38.860 -18.383 94.804 1.00 59.34 195 ALA A N 1
ATOM 1583 C CA . ALA A 1 195 ? -38.569 -18.373 96.239 1.00 59.34 195 ALA A CA 1
ATOM 1584 C C . ALA A 1 195 ? -39.381 -17.304 96.996 1.00 59.34 195 ALA A C 1
ATOM 1586 O O . ALA A 1 195 ? -39.844 -17.556 98.112 1.00 59.34 195 ALA A O 1
ATOM 1587 N N . THR A 1 196 ? -39.609 -16.129 96.399 1.00 57.69 196 THR A N 1
ATOM 1588 C CA . THR A 1 196 ? -40.511 -15.103 96.949 1.00 57.69 196 THR A CA 1
ATOM 1589 C C . THR A 1 196 ? -41.983 -15.477 96.807 1.00 57.69 196 THR A C 1
ATOM 1591 O O . THR A 1 196 ? -42.739 -15.243 97.745 1.00 57.69 196 THR A O 1
ATOM 1594 N N . GLN A 1 197 ? -42.387 -16.155 95.732 1.00 54.59 197 GLN A N 1
ATOM 1595 C CA . GLN A 1 197 ? -43.730 -16.708 95.557 1.00 54.59 197 GLN A CA 1
ATOM 1596 C C . GLN A 1 197 ? -43.992 -17.851 96.541 1.00 54.59 197 GLN A C 1
ATOM 1598 O O . GLN A 1 197 ? -45.109 -17.981 97.019 1.00 54.59 197 GLN A O 1
ATOM 1603 N N . ALA A 1 198 ? -42.986 -18.631 96.948 1.00 53.94 198 ALA A N 1
ATOM 1604 C CA . ALA A 1 198 ? -43.117 -19.606 98.035 1.00 53.94 198 ALA A CA 1
ATOM 1605 C C . ALA A 1 198 ? -43.304 -18.940 99.417 1.00 53.94 198 ALA A C 1
ATOM 1607 O O . ALA A 1 198 ? -43.929 -19.519 100.314 1.00 53.94 198 ALA A O 1
ATOM 1608 N N . ILE A 1 199 ? -42.800 -17.713 99.595 1.00 51.75 199 ILE A N 1
ATOM 1609 C CA . ILE A 1 199 ? -43.026 -16.880 100.787 1.00 51.75 199 ILE A CA 1
ATOM 1610 C C . ILE A 1 199 ? -44.406 -16.193 100.717 1.00 51.75 199 ILE A C 1
ATOM 1612 O O . ILE A 1 199 ? -45.122 -16.176 101.718 1.00 51.75 199 ILE A O 1
ATOM 1616 N N . GLU A 1 200 ? -44.833 -15.714 99.545 1.00 45.97 200 GLU A N 1
ATOM 1617 C CA . GLU A 1 200 ? -46.160 -15.120 99.309 1.00 45.97 200 GLU A CA 1
ATOM 1618 C C . GLU A 1 200 ? -47.294 -16.160 99.278 1.00 45.97 200 GLU A C 1
ATOM 1620 O O . GLU A 1 200 ? -48.397 -15.877 99.743 1.00 45.97 200 GLU A O 1
ATOM 1625 N N . ALA A 1 201 ? -47.039 -17.399 98.848 1.00 41.16 201 ALA A N 1
ATOM 1626 C CA . ALA A 1 201 ? -47.999 -18.506 98.876 1.00 41.16 201 ALA A CA 1
ATOM 1627 C C . ALA A 1 201 ? -48.352 -18.930 100.310 1.00 41.16 201 ALA A C 1
ATOM 1629 O O . ALA A 1 201 ? -49.477 -19.350 100.572 1.00 41.16 201 ALA A O 1
ATOM 1630 N N . ARG A 1 202 ? -47.439 -18.734 101.274 1.00 45.09 202 ARG A N 1
ATOM 1631 C CA . ARG A 1 202 ? -47.750 -18.864 102.709 1.00 45.09 202 ARG A CA 1
ATOM 1632 C C . ARG A 1 202 ? -48.612 -17.717 103.243 1.00 45.09 202 ARG A C 1
ATOM 1634 O O . ARG A 1 202 ? -49.213 -17.863 104.304 1.00 45.09 202 ARG A O 1
ATOM 1641 N N . PHE A 1 203 ? -48.684 -16.594 102.530 1.00 37.66 203 PHE A N 1
ATOM 1642 C CA . PHE A 1 203 ? -49.483 -15.426 102.902 1.00 37.66 203 PHE A CA 1
ATOM 1643 C C . PHE A 1 203 ? -50.836 -15.365 102.168 1.00 37.66 203 PHE A C 1
ATOM 1645 O O . PHE A 1 203 ? -51.772 -14.741 102.665 1.00 37.66 203 PHE A O 1
ATOM 1652 N N . HIS A 1 204 ? -50.981 -16.063 101.036 1.00 37.62 204 HIS A N 1
ATOM 1653 C CA . HIS A 1 204 ? -52.185 -16.032 100.200 1.00 37.62 204 HIS A CA 1
ATOM 1654 C C . HIS A 1 204 ? -53.175 -17.199 100.377 1.00 37.62 204 HIS A C 1
ATOM 1656 O O . HIS A 1 204 ? -54.217 -17.203 99.723 1.00 37.62 204 HIS A O 1
ATOM 1662 N N . GLU A 1 205 ? -52.993 -18.095 101.355 1.00 31.30 205 GLU A N 1
ATOM 1663 C CA . GLU A 1 205 ? -54.044 -19.046 101.792 1.00 31.30 205 GLU A CA 1
ATOM 1664 C C . GLU A 1 205 ? -55.143 -18.376 102.655 1.00 31.30 205 GLU A C 1
ATOM 1666 O O . GLU A 1 205 ? -55.796 -18.980 103.506 1.00 31.30 205 GLU A O 1
ATOM 1671 N N . ARG A 1 206 ? -55.348 -17.069 102.475 1.00 33.66 206 ARG A N 1
ATOM 1672 C CA . ARG A 1 206 ? -56.408 -16.316 103.137 1.00 33.66 206 ARG A CA 1
ATOM 1673 C C . ARG A 1 206 ? -56.763 -15.102 102.295 1.00 33.66 206 ARG A C 1
ATOM 1675 O O . ARG A 1 206 ? -56.303 -14.006 102.576 1.00 33.66 206 ARG A O 1
ATOM 1682 N N . LEU A 1 207 ? -57.553 -15.336 101.247 1.00 30.03 207 LEU A N 1
ATOM 1683 C CA . LEU A 1 207 ? -58.616 -14.472 100.701 1.00 30.03 207 LEU A CA 1
ATOM 1684 C C . LEU A 1 207 ? -58.862 -14.860 99.236 1.00 30.03 207 LEU A C 1
ATOM 1686 O O . LEU A 1 207 ? -58.164 -14.421 98.327 1.00 30.03 207 LEU A O 1
ATOM 1690 N N . SER A 1 208 ? -59.888 -15.682 99.011 1.00 28.38 208 SER A N 1
ATOM 1691 C CA . SER A 1 208 ? -60.426 -15.938 97.676 1.00 28.38 208 SER A CA 1
ATOM 1692 C C . SER A 1 208 ? -61.404 -14.829 97.282 1.00 28.38 208 SER A C 1
ATOM 1694 O O . SER A 1 208 ? -62.380 -14.605 98.004 1.00 28.38 208 SER A O 1
ATOM 1696 N N . ALA A 1 209 ? -61.220 -14.204 96.118 1.00 28.33 209 ALA A N 1
ATOM 1697 C CA . ALA A 1 209 ? -62.289 -13.473 95.440 1.00 28.33 209 ALA A CA 1
ATOM 1698 C C . ALA A 1 209 ? -62.058 -13.368 93.917 1.00 28.33 209 ALA A C 1
ATOM 1700 O O . ALA A 1 209 ? -61.081 -12.776 93.480 1.00 28.33 209 ALA A O 1
ATOM 1701 N N . CYS A 1 210 ? -63.051 -13.867 93.166 1.00 27.66 210 CYS A N 1
ATOM 1702 C CA . CYS A 1 210 ? -63.543 -13.413 91.851 1.00 27.66 210 CYS A CA 1
ATOM 1703 C C . CYS A 1 210 ? -62.626 -13.458 90.605 1.00 27.66 210 CYS A C 1
ATOM 1705 O O . CYS A 1 210 ? -61.592 -12.803 90.575 1.00 27.66 210 CYS A O 1
ATOM 1707 N N . PRO A 1 211 ? -63.099 -14.023 89.471 1.00 31.50 211 PRO A N 1
ATOM 1708 C CA . PRO A 1 211 ? -62.533 -13.736 88.158 1.00 31.50 211 PRO A CA 1
ATOM 1709 C C . PRO A 1 211 ? -63.416 -12.753 87.367 1.00 31.50 211 PRO A C 1
ATOM 1711 O O . PRO A 1 211 ? -64.594 -13.008 87.107 1.00 31.50 211 PRO A O 1
ATOM 1714 N N . LYS A 1 212 ? -62.829 -11.638 86.917 1.00 28.83 212 LYS A N 1
ATOM 1715 C CA . LYS A 1 212 ? -63.315 -10.864 85.766 1.00 28.83 212 LYS A CA 1
ATOM 1716 C C . LYS A 1 212 ? -62.161 -10.557 84.813 1.00 28.83 212 LYS A C 1
ATOM 1718 O O . LYS A 1 212 ? -61.126 -10.057 85.229 1.00 28.83 212 LYS A O 1
ATOM 1723 N N . SER A 1 213 ? -62.456 -10.793 83.532 1.00 30.09 213 SER A N 1
ATOM 1724 C CA . SER A 1 213 ? -61.977 -10.087 82.335 1.00 30.09 213 SER A CA 1
ATOM 1725 C C . SER A 1 213 ? -60.468 -9.927 82.137 1.00 30.09 213 SER A C 1
ATOM 1727 O O . SER A 1 213 ? -59.844 -9.030 82.698 1.00 30.09 213 SER A O 1
ATOM 1729 N N . HIS A 1 214 ? -59.926 -10.693 81.189 1.00 33.22 214 HIS A N 1
ATOM 1730 C CA . HIS A 1 214 ? -58.623 -10.413 80.603 1.00 33.22 214 HIS A CA 1
ATOM 1731 C C . HIS A 1 214 ? -58.746 -9.248 79.606 1.00 33.22 214 HIS A C 1
ATOM 1733 O O . HIS A 1 214 ? -59.294 -9.381 78.513 1.00 33.22 214 HIS A O 1
ATOM 1739 N N . VAL A 1 215 ? -58.257 -8.086 80.032 1.00 33.59 215 VAL A N 1
ATOM 1740 C CA . VAL A 1 215 ? -57.910 -6.927 79.204 1.00 33.59 215 VAL A CA 1
ATOM 1741 C C . VAL A 1 215 ? -56.385 -6.866 79.189 1.00 33.59 215 VAL A C 1
ATOM 1743 O O . VAL A 1 215 ? -55.765 -6.884 80.250 1.00 33.59 215 VAL A O 1
ATOM 1746 N N . SER A 1 216 ? -55.769 -6.829 78.008 1.00 33.44 216 SER A N 1
ATOM 1747 C CA . SER A 1 216 ? -54.323 -6.638 77.860 1.00 33.44 216 SER A CA 1
ATOM 1748 C C . SER A 1 216 ? -53.980 -5.147 77.903 1.00 33.44 216 SER A C 1
ATOM 1750 O O . SER A 1 216 ? -54.490 -4.366 77.095 1.00 33.44 216 SER A O 1
ATOM 1752 N N . TYR A 1 217 ? -53.106 -4.763 78.830 1.00 31.38 217 TYR A N 1
ATOM 1753 C CA . TYR A 1 217 ? -52.529 -3.425 78.926 1.00 31.38 217 TYR A CA 1
ATOM 1754 C C . TYR A 1 217 ? -51.363 -3.274 77.943 1.00 31.38 217 TYR A C 1
ATOM 1756 O O . TYR A 1 217 ? -50.380 -4.003 78.021 1.00 31.38 217 TYR A O 1
ATOM 1764 N N . GLY A 1 218 ? -51.457 -2.289 77.051 1.00 37.09 218 GLY A N 1
ATOM 1765 C CA . GLY A 1 218 ? -50.292 -1.656 76.439 1.00 37.09 218 GLY A CA 1
ATOM 1766 C C . GLY A 1 218 ? -49.934 -0.413 77.247 1.00 37.09 218 GLY A C 1
ATOM 1767 O O . GLY A 1 218 ? -50.818 0.375 77.592 1.00 37.09 218 GLY A O 1
ATOM 1768 N N . GLN A 1 219 ? -48.653 -0.239 77.568 1.00 43.59 219 GLN A N 1
ATOM 1769 C CA . GLN A 1 219 ? -48.150 1.033 78.072 1.00 43.59 219 GLN A CA 1
ATOM 1770 C C . GLN A 1 219 ? -48.386 2.122 77.011 1.00 43.59 219 GLN A C 1
ATOM 1772 O O . GLN A 1 219 ? -48.141 1.914 75.824 1.00 43.59 219 GLN A O 1
ATOM 1777 N N . ASN A 1 220 ? -48.855 3.279 77.485 1.00 40.31 220 ASN A N 1
ATOM 1778 C CA . ASN A 1 220 ? -49.272 4.489 76.764 1.00 40.31 220 ASN A CA 1
ATOM 1779 C C . ASN A 1 220 ? -50.726 4.477 76.256 1.00 40.31 220 ASN A C 1
ATOM 1781 O O . ASN A 1 220 ? -51.064 3.974 75.188 1.00 40.31 220 ASN A O 1
ATOM 1785 N N . GLY A 1 221 ? -51.588 5.108 77.062 1.00 42.88 221 GLY A N 1
ATOM 1786 C CA . GLY A 1 221 ? -53.032 5.260 76.885 1.00 42.88 221 GLY A CA 1
ATOM 1787 C C . GLY A 1 221 ? -53.466 6.141 75.713 1.00 42.88 221 GLY A C 1
ATOM 1788 O O . GLY A 1 221 ? -54.150 7.142 75.905 1.00 42.88 221 GLY A O 1
ATOM 1789 N N . ALA A 1 222 ? -53.170 5.713 74.491 1.00 37.06 222 ALA A N 1
ATOM 1790 C CA . ALA A 1 222 ? -53.957 6.066 73.320 1.00 37.06 222 ALA A CA 1
ATOM 1791 C C . ALA A 1 222 ? -54.653 4.795 72.823 1.00 37.06 222 ALA A C 1
ATOM 1793 O O . ALA A 1 222 ? -53.995 3.813 72.484 1.00 37.06 222 ALA A O 1
ATOM 1794 N N . LYS A 1 223 ? -55.992 4.794 72.770 1.00 35.47 223 LYS A N 1
ATOM 1795 C CA . LYS A 1 223 ? -56.766 3.744 72.089 1.00 35.47 223 LYS A CA 1
ATOM 1796 C C . LYS A 1 223 ? -56.388 3.747 70.603 1.00 35.47 223 LYS A C 1
ATOM 1798 O O . LYS A 1 223 ? -57.037 4.410 69.798 1.00 35.47 223 LYS A O 1
ATOM 1803 N N . SER A 1 224 ? -55.345 3.014 70.228 1.00 40.91 224 SER A N 1
ATOM 1804 C CA . SER A 1 224 ? -55.072 2.712 68.829 1.00 40.91 224 SER A CA 1
ATOM 1805 C C . SER A 1 224 ? -56.052 1.626 68.420 1.00 40.91 224 SER A C 1
ATOM 1807 O O . SER A 1 224 ? -55.840 0.437 68.649 1.00 40.91 224 SER A O 1
ATOM 1809 N N . VAL A 1 225 ? -57.195 2.047 67.885 1.00 43.12 225 VAL A N 1
ATOM 1810 C CA . VAL A 1 225 ? -58.095 1.144 67.174 1.00 43.12 225 VAL A CA 1
ATOM 1811 C C . VAL A 1 225 ? -57.264 0.521 66.057 1.00 43.12 225 VAL A C 1
ATOM 1813 O O . VAL A 1 225 ? -56.935 1.198 65.081 1.00 43.12 225 VAL A O 1
ATOM 1816 N N . VAL A 1 226 ? -56.888 -0.753 66.200 1.00 52.19 226 VAL A N 1
ATOM 1817 C CA . VAL A 1 226 ? -56.276 -1.511 65.108 1.00 52.19 226 VAL A CA 1
ATOM 1818 C C . VAL A 1 226 ? -57.346 -1.637 64.031 1.00 52.19 226 VAL A C 1
ATOM 1820 O O . VAL A 1 226 ? -58.207 -2.513 64.076 1.00 52.19 226 VAL A O 1
ATOM 1823 N N . LYS A 1 227 ? -57.342 -0.693 63.087 1.00 60.56 227 LYS A N 1
ATOM 1824 C CA . LYS A 1 227 ? -58.203 -0.732 61.909 1.00 60.56 227 LYS A CA 1
ATOM 1825 C C . LYS A 1 227 ? -57.813 -1.971 61.106 1.00 60.56 227 LYS A C 1
ATOM 1827 O O . LYS A 1 227 ? -56.753 -1.996 60.483 1.00 60.56 227 LYS A O 1
ATOM 1832 N N . LYS A 1 228 ? -58.650 -3.008 61.173 1.00 71.62 228 LYS A N 1
ATOM 1833 C CA . LYS A 1 228 ? -58.559 -4.173 60.293 1.00 71.62 228 LYS A CA 1
ATOM 1834 C C . LYS A 1 228 ? -59.001 -3.740 58.897 1.00 71.62 228 LYS A C 1
ATOM 1836 O O . LYS A 1 228 ? -60.063 -3.139 58.748 1.00 71.62 228 LYS A O 1
ATOM 1841 N N . HIS A 1 229 ? -58.181 -4.028 57.898 1.00 73.69 229 HIS A N 1
ATOM 1842 C CA . HIS A 1 229 ? -58.498 -3.791 56.496 1.00 73.69 229 HIS A CA 1
ATOM 1843 C C . HIS A 1 229 ? -58.604 -5.155 55.804 1.00 73.69 229 HIS A C 1
ATOM 1845 O O . HIS A 1 229 ? -57.562 -5.747 55.538 1.00 73.69 229 HIS A O 1
ATOM 1851 N N . PRO A 1 230 ? -59.818 -5.688 55.577 1.00 78.62 230 PRO A N 1
ATOM 1852 C CA . PRO A 1 230 ? -59.978 -6.903 54.789 1.00 78.62 230 PRO A CA 1
ATOM 1853 C C . PRO A 1 230 ? -59.682 -6.599 53.313 1.00 78.62 230 PRO A C 1
ATOM 1855 O O . PRO A 1 230 ? -60.182 -5.610 52.762 1.00 78.62 230 PRO A O 1
ATOM 1858 N N . PHE A 1 231 ? -58.849 -7.433 52.698 1.00 80.75 231 PHE A N 1
ATOM 1859 C CA . PHE A 1 231 ? -58.553 -7.420 51.270 1.00 80.75 231 PHE A CA 1
ATOM 1860 C C . PHE A 1 231 ? -58.743 -8.837 50.737 1.00 80.75 231 PHE A C 1
ATOM 1862 O O . PHE A 1 231 ? -58.231 -9.777 51.339 1.00 80.75 231 PHE A O 1
ATOM 1869 N N . ASP A 1 232 ? -59.454 -8.951 49.621 1.00 80.12 232 ASP A N 1
ATOM 1870 C CA . ASP A 1 232 ? -59.719 -10.214 48.941 1.00 80.12 232 ASP A CA 1
ATOM 1871 C C . ASP A 1 232 ? -58.889 -10.244 47.649 1.00 80.12 232 ASP A C 1
ATOM 1873 O O . ASP A 1 232 ? -58.853 -9.249 46.917 1.00 80.12 232 ASP A O 1
ATOM 1877 N N . PHE A 1 233 ? -58.209 -11.362 47.398 1.00 82.75 233 PHE A N 1
ATOM 1878 C CA . PHE A 1 233 ? -57.361 -11.601 46.226 1.00 82.75 233 PHE A CA 1
ATOM 1879 C C . PHE A 1 233 ? -57.597 -13.013 45.697 1.00 82.75 233 PHE A C 1
ATOM 1881 O O . PHE A 1 233 ? -58.062 -13.874 46.443 1.00 82.75 233 PHE A O 1
ATOM 1888 N N . ASP A 1 234 ? -57.244 -13.242 44.434 1.00 82.00 234 ASP A N 1
ATOM 1889 C CA . ASP A 1 234 ? -57.465 -14.528 43.769 1.00 82.00 234 ASP A CA 1
ATOM 1890 C C . ASP A 1 234 ? -56.601 -15.644 44.375 1.00 82.00 234 ASP A C 1
ATOM 1892 O O . ASP A 1 234 ? -57.092 -16.744 44.618 1.00 82.00 234 ASP A O 1
ATOM 1896 N N . LEU A 1 235 ? -55.329 -15.347 44.675 1.00 83.31 235 LEU A N 1
ATOM 1897 C CA . LEU A 1 235 ? -54.369 -16.268 45.289 1.00 83.31 235 LEU A CA 1
ATOM 1898 C C . LEU A 1 235 ? -53.448 -15.522 46.264 1.00 83.31 235 LEU A C 1
ATOM 1900 O O . LEU A 1 235 ? -53.029 -14.392 46.001 1.00 83.31 235 LEU A O 1
ATOM 1904 N N . VAL A 1 236 ? -53.114 -16.163 47.388 1.00 84.06 236 VAL A N 1
ATOM 1905 C CA . VAL A 1 236 ? -52.194 -15.631 48.406 1.00 84.06 236 VAL A CA 1
ATOM 1906 C C . VAL A 1 236 ? -51.170 -16.703 48.763 1.00 84.06 236 VAL A C 1
ATOM 1908 O O . VAL A 1 236 ? -51.538 -17.773 49.242 1.00 84.06 236 VAL A O 1
ATOM 1911 N N . PHE A 1 237 ? -49.890 -16.394 48.558 1.00 81.25 237 PHE A N 1
ATOM 1912 C CA . PHE A 1 237 ? -48.771 -17.254 48.939 1.00 81.25 237 PHE A CA 1
ATOM 1913 C C . PHE A 1 237 ? -48.202 -16.803 50.291 1.00 81.25 237 PHE A C 1
ATOM 1915 O O . PHE A 1 237 ? -47.938 -15.615 50.487 1.00 81.25 237 PHE A O 1
ATOM 1922 N N . ASP A 1 238 ? -48.022 -17.741 51.221 1.00 78.75 238 ASP A N 1
ATOM 1923 C CA . ASP A 1 238 ? -47.362 -17.502 52.512 1.00 78.75 238 ASP A CA 1
ATOM 1924 C C . ASP A 1 238 ? -45.871 -17.884 52.426 1.00 78.75 238 ASP A C 1
ATOM 1926 O O . ASP A 1 238 ? -45.412 -18.503 51.468 1.00 78.75 238 ASP A O 1
ATOM 1930 N N . SER A 1 239 ? -45.102 -17.548 53.456 1.00 73.56 239 SER A N 1
ATOM 1931 C CA . SER A 1 239 ? -43.680 -17.864 53.628 1.00 73.56 239 SER A CA 1
ATOM 1932 C C . SER A 1 239 ? -43.315 -19.356 53.525 1.00 73.56 239 SER A C 1
ATOM 1934 O O . SER A 1 239 ? -42.139 -19.677 53.379 1.00 73.56 239 SER A O 1
ATOM 1936 N N . GLY A 1 240 ? -44.299 -20.260 53.591 1.00 73.44 240 GLY A N 1
ATOM 1937 C CA . GLY A 1 240 ? -44.124 -21.702 53.398 1.00 73.44 240 GLY A CA 1
ATOM 1938 C C . GLY A 1 240 ? -44.263 -22.197 51.951 1.00 73.44 240 GLY A C 1
ATOM 1939 O O . GLY A 1 240 ? -44.053 -23.384 51.718 1.00 73.44 240 GLY A O 1
ATOM 1940 N N . CYS A 1 241 ? -44.630 -21.340 50.993 1.00 75.69 241 CYS A N 1
ATOM 1941 C CA . CYS A 1 241 ? -44.787 -21.719 49.585 1.00 75.69 241 CYS A CA 1
ATOM 1942 C C . CYS A 1 241 ? -43.432 -21.805 48.866 1.00 75.69 241 CYS A C 1
ATOM 1944 O O . CYS A 1 241 ? -42.546 -20.976 49.085 1.00 75.69 241 CYS A O 1
ATOM 1946 N N . THR A 1 242 ? -43.273 -22.790 47.980 1.00 78.94 242 THR A N 1
ATOM 1947 C CA . THR A 1 242 ? -42.048 -22.972 47.187 1.00 78.94 242 THR A CA 1
ATOM 1948 C C . THR A 1 242 ? -42.149 -22.298 45.816 1.00 78.94 242 THR A C 1
ATOM 1950 O O . THR A 1 242 ? -43.226 -21.901 45.372 1.00 78.94 242 THR A O 1
ATOM 1953 N N . GLN A 1 243 ? -41.015 -22.159 45.120 1.00 72.12 243 GLN A N 1
ATOM 1954 C CA . GLN A 1 243 ? -40.990 -21.592 43.767 1.00 72.12 243 GLN A CA 1
ATOM 1955 C C . GLN A 1 243 ? -41.793 -22.438 42.766 1.00 72.12 243 GLN A C 1
ATOM 1957 O O . GLN A 1 243 ? -42.406 -21.872 41.863 1.00 72.12 243 GLN A O 1
ATOM 1962 N N . ASP A 1 244 ? -41.831 -23.759 42.946 1.00 77.38 244 ASP A N 1
ATOM 1963 C CA . ASP A 1 244 ? -42.578 -24.671 42.077 1.00 77.38 244 ASP A CA 1
ATOM 1964 C C . ASP A 1 244 ? -44.091 -24.442 42.190 1.00 77.38 244 ASP A C 1
ATOM 1966 O O . ASP A 1 244 ? -44.786 -24.429 41.175 1.00 77.38 244 ASP A O 1
ATOM 1970 N N . ASP A 1 245 ? -44.592 -24.164 43.399 1.00 76.88 245 ASP A N 1
ATOM 1971 C CA . ASP A 1 245 ? -46.009 -23.853 43.635 1.00 76.88 245 ASP A CA 1
ATOM 1972 C C . ASP A 1 245 ? -46.421 -22.558 42.917 1.00 76.88 245 ASP A C 1
ATOM 1974 O O . ASP A 1 245 ? -47.465 -22.494 42.269 1.00 76.88 245 ASP A O 1
ATOM 1978 N N . VAL A 1 246 ? -45.567 -21.530 42.973 1.00 78.81 246 VAL A N 1
ATOM 1979 C CA . VAL A 1 246 ? -45.794 -20.264 42.255 1.00 78.81 246 VAL A CA 1
ATOM 1980 C C . VAL A 1 246 ? -45.693 -20.475 40.741 1.00 78.81 246 VAL A C 1
ATOM 1982 O O . VAL A 1 246 ? -46.482 -19.914 39.979 1.00 78.81 246 VAL A O 1
ATOM 1985 N N . PHE A 1 247 ? -44.742 -21.294 40.284 1.00 79.44 247 PHE A N 1
ATOM 1986 C CA . PHE A 1 247 ? -44.553 -21.584 38.865 1.00 79.44 247 PHE A CA 1
ATOM 1987 C C . PHE A 1 247 ? -45.736 -22.350 38.266 1.00 79.44 247 PHE A C 1
ATOM 1989 O O . PHE A 1 247 ? -46.140 -22.036 37.149 1.00 79.44 247 PHE A O 1
ATOM 1996 N N . LEU A 1 248 ? -46.324 -23.307 38.992 1.00 80.56 248 LEU A N 1
ATOM 1997 C CA . LEU A 1 248 ? -47.509 -24.046 38.545 1.00 80.56 248 LEU A CA 1
ATOM 1998 C C . LEU A 1 248 ? -48.684 -23.107 38.248 1.00 80.56 248 LEU A C 1
ATOM 2000 O O . LEU A 1 248 ? -49.307 -23.237 37.195 1.00 80.56 248 LEU A O 1
ATOM 2004 N N . GLU A 1 249 ? -48.924 -22.108 39.094 1.00 79.12 249 GLU A N 1
ATOM 2005 C CA . GLU A 1 249 ? -49.986 -21.116 38.871 1.00 79.12 249 GLU A CA 1
ATOM 2006 C C . GLU A 1 249 ? -49.676 -20.183 37.689 1.00 79.12 249 GLU A C 1
ATOM 2008 O O . GLU A 1 249 ? -50.531 -19.907 36.844 1.00 79.12 249 GLU A O 1
ATOM 2013 N N . VAL A 1 250 ? -48.420 -19.743 37.554 1.00 80.44 250 VAL A N 1
ATOM 2014 C CA . VAL A 1 250 ? -47.989 -18.907 36.419 1.00 80.44 250 VAL A CA 1
ATOM 2015 C C . VAL A 1 250 ? -47.969 -19.701 35.101 1.00 80.44 250 VAL A C 1
ATOM 2017 O O . VAL A 1 250 ? -48.161 -19.126 34.025 1.00 80.44 250 VAL A O 1
ATOM 2020 N N . SER A 1 251 ? -47.800 -21.026 35.151 1.00 79.19 251 SER A N 1
ATOM 2021 C CA . SER A 1 251 ? -47.701 -21.887 33.966 1.00 79.19 251 SER A CA 1
ATOM 2022 C C . SER A 1 251 ? -48.945 -21.833 33.071 1.00 79.19 251 SER A C 1
ATOM 2024 O O . SER A 1 251 ? -48.817 -21.891 31.846 1.00 79.19 251 SER A O 1
ATOM 2026 N N . ALA A 1 252 ? -50.133 -21.609 33.645 1.00 76.38 252 ALA A N 1
ATOM 2027 C CA . ALA A 1 252 ? -51.377 -21.437 32.893 1.00 76.38 252 ALA A CA 1
ATOM 2028 C C . ALA A 1 252 ? -51.350 -20.190 31.983 1.00 76.38 252 ALA A C 1
ATOM 2030 O O . ALA A 1 252 ? -51.891 -20.188 30.869 1.00 76.38 252 ALA A O 1
ATOM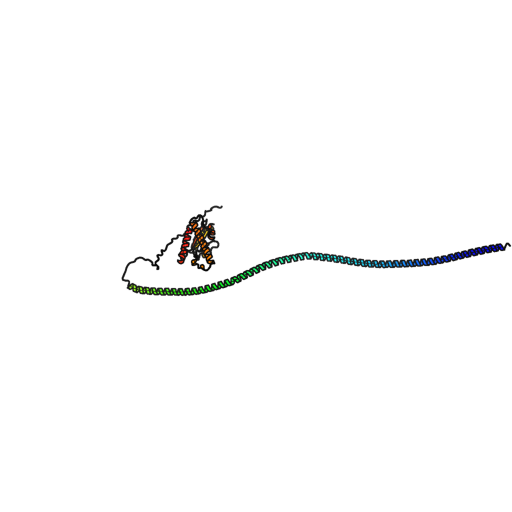 2031 N N . LEU A 1 253 ? -50.669 -19.124 32.419 1.00 79.62 253 LEU A N 1
ATOM 2032 C CA . LEU A 1 253 ? -50.430 -17.942 31.591 1.00 79.62 253 LEU A CA 1
ATOM 2033 C C . LEU A 1 253 ? -49.371 -18.201 30.519 1.00 79.62 253 LEU A C 1
ATOM 2035 O O . LEU A 1 253 ? -49.531 -17.735 29.393 1.00 79.62 253 LEU A O 1
ATOM 2039 N N . ILE A 1 254 ? -48.324 -18.967 30.833 1.00 81.75 254 ILE A N 1
ATOM 2040 C CA . ILE A 1 254 ? -47.281 -19.333 29.861 1.00 81.75 254 ILE A CA 1
ATOM 2041 C C . ILE A 1 254 ? -47.880 -20.170 28.723 1.00 81.75 254 ILE A C 1
ATOM 2043 O O . ILE A 1 254 ? -47.584 -19.915 27.558 1.00 81.75 254 ILE A O 1
ATOM 2047 N N . GLN A 1 255 ? -48.780 -21.109 29.029 1.00 81.12 255 GLN A N 1
ATOM 2048 C CA . GLN A 1 255 ? -49.531 -21.850 28.009 1.00 81.12 255 GLN A CA 1
ATOM 2049 C C . GLN A 1 255 ? -50.364 -20.913 27.125 1.00 81.12 255 GLN A C 1
ATOM 2051 O O . GLN A 1 255 ? -50.321 -21.025 25.906 1.00 81.12 255 GLN A O 1
ATOM 2056 N N . SER A 1 256 ? -51.022 -19.908 27.714 1.00 81.75 256 SER A N 1
ATOM 2057 C CA . SER A 1 256 ? -51.750 -18.896 26.934 1.00 81.75 256 SER A CA 1
ATOM 2058 C C . SER A 1 256 ? -50.830 -18.078 26.017 1.00 81.75 256 SER A C 1
ATOM 2060 O O . SER A 1 256 ? -51.236 -17.707 24.919 1.00 81.75 256 SER A O 1
ATOM 2062 N N . ALA A 1 257 ? -49.591 -17.806 26.436 1.00 80.25 257 ALA A N 1
ATOM 2063 C CA . ALA A 1 257 ? -48.604 -17.154 25.578 1.00 80.25 257 ALA A CA 1
ATOM 2064 C C . ALA A 1 257 ? -48.173 -18.064 24.411 1.00 80.25 257 ALA A C 1
ATOM 2066 O O . ALA A 1 257 ? -48.040 -17.588 23.284 1.00 80.25 257 ALA A O 1
ATOM 2067 N N . LEU A 1 258 ? -48.007 -19.373 24.653 1.00 81.56 258 LEU A N 1
ATOM 2068 C CA . LEU A 1 258 ? -47.718 -20.367 23.606 1.00 81.56 258 LEU A CA 1
ATOM 2069 C C . LEU A 1 258 ? -48.864 -20.504 22.595 1.00 81.56 258 LEU A C 1
ATOM 2071 O O . LEU A 1 258 ? -48.606 -20.685 21.407 1.00 81.56 258 LEU A O 1
ATOM 2075 N N . ASP A 1 259 ? -50.107 -20.339 23.045 1.00 79.75 259 ASP A N 1
ATOM 2076 C CA . ASP A 1 259 ? -51.304 -20.338 22.195 1.00 79.75 259 ASP A CA 1
ATOM 2077 C C . ASP A 1 259 ? -51.472 -19.040 21.374 1.00 79.75 259 ASP A C 1
ATOM 2079 O O . ASP A 1 259 ? -52.431 -18.900 20.613 1.00 79.75 259 ASP A O 1
ATOM 2083 N N . GLY A 1 260 ? -50.543 -18.084 21.502 1.00 78.69 260 GLY A N 1
ATOM 2084 C CA . GLY A 1 260 ? -50.512 -16.852 20.712 1.00 78.69 260 GLY A CA 1
ATOM 2085 C C . GLY A 1 260 ? -51.290 -15.677 21.309 1.00 78.69 260 GLY A C 1
ATOM 2086 O O . GLY A 1 260 ? -51.491 -14.679 20.616 1.00 78.69 260 GLY A O 1
ATOM 2087 N N . TYR A 1 261 ? -51.715 -15.756 22.575 1.00 79.75 261 TYR A N 1
ATOM 2088 C CA . TYR A 1 261 ? -52.284 -14.604 23.278 1.00 79.75 261 TYR A CA 1
ATOM 2089 C C . TYR A 1 261 ? -51.179 -13.663 23.771 1.00 79.75 261 TYR A C 1
ATOM 2091 O O . TYR A 1 261 ? -50.136 -14.098 24.257 1.00 79.75 261 TYR A O 1
ATOM 2099 N N . SER A 1 262 ? -51.439 -12.357 23.718 1.00 79.69 262 SER A N 1
ATOM 2100 C CA . SER A 1 262 ? -50.585 -11.352 24.356 1.00 79.69 262 SER A CA 1
ATOM 2101 C C . SER A 1 262 ? -50.695 -11.484 25.875 1.00 79.69 262 SER A C 1
ATOM 2103 O O . SER A 1 262 ? -51.771 -11.277 26.443 1.00 79.69 262 SER A O 1
ATOM 2105 N N . VAL A 1 263 ? -49.592 -11.833 26.536 1.00 83.38 263 VAL A N 1
ATOM 2106 C CA . VAL A 1 263 ? -49.531 -12.012 27.991 1.00 83.38 263 VAL A CA 1
ATOM 2107 C C . VAL A 1 263 ? -48.578 -10.991 28.604 1.00 83.38 263 VAL A C 1
ATOM 2109 O O . VAL A 1 263 ? -47.476 -10.797 28.103 1.00 83.38 263 VAL A O 1
ATOM 2112 N N . CYS A 1 264 ? -48.987 -10.357 29.702 1.00 83.00 264 CYS A N 1
ATOM 2113 C CA . CYS A 1 264 ? -48.145 -9.448 30.477 1.00 83.00 264 CYS A CA 1
ATOM 2114 C C . CYS A 1 264 ? -48.094 -9.900 31.937 1.00 83.00 264 CYS A C 1
ATOM 2116 O O . CYS A 1 264 ? -49.133 -10.082 32.570 1.00 83.00 264 CYS A O 1
ATOM 2118 N N . ILE A 1 265 ? -46.887 -10.066 32.477 1.00 82.50 265 ILE A N 1
ATOM 2119 C CA . ILE A 1 265 ? -46.669 -10.320 33.902 1.00 82.50 265 ILE A CA 1
ATOM 2120 C C . ILE A 1 265 ? -45.838 -9.165 34.437 1.00 82.50 265 ILE A C 1
ATOM 2122 O O . ILE A 1 265 ? -44.731 -8.911 33.960 1.00 82.50 265 ILE A O 1
ATOM 2126 N N . PHE A 1 266 ? -46.365 -8.466 35.433 1.00 80.94 266 PHE A N 1
ATOM 2127 C CA . PHE A 1 266 ? -45.605 -7.445 36.138 1.00 80.94 266 PHE A CA 1
ATOM 2128 C C . PHE A 1 266 ? -45.771 -7.604 37.637 1.00 80.94 266 PHE A C 1
ATOM 2130 O O . PHE A 1 266 ? -46.783 -8.104 38.132 1.00 80.94 266 PHE A O 1
ATOM 2137 N N . ALA A 1 267 ? -44.764 -7.158 38.367 1.00 79.88 267 ALA A N 1
ATOM 2138 C CA . ALA A 1 267 ? -44.789 -7.187 39.812 1.00 79.88 267 ALA A CA 1
ATOM 2139 C C . ALA A 1 267 ? -44.784 -5.781 40.385 1.00 79.88 267 ALA A C 1
ATOM 2141 O O . ALA A 1 267 ? -44.233 -4.851 39.801 1.00 79.88 267 ALA A O 1
ATOM 2142 N N . TYR A 1 268 ? -45.418 -5.633 41.539 1.00 80.69 268 TYR A N 1
ATOM 2143 C CA . TYR A 1 268 ? -45.500 -4.369 42.245 1.00 80.69 268 TYR A CA 1
ATOM 2144 C C . TYR A 1 268 ? -45.326 -4.595 43.740 1.00 80.69 268 TYR A C 1
ATOM 2146 O O . TYR A 1 268 ? -46.047 -5.385 44.358 1.00 80.69 268 TYR A O 1
ATOM 2154 N N . GLY A 1 269 ? -44.392 -3.869 44.341 1.00 75.75 269 GLY A N 1
ATOM 2155 C CA . GLY A 1 269 ? -44.114 -4.012 45.759 1.00 75.75 269 GLY A CA 1
ATOM 2156 C C . GLY A 1 269 ? -43.116 -2.997 46.284 1.00 75.75 269 GLY A C 1
ATOM 2157 O O . GLY A 1 269 ? -42.742 -2.022 45.627 1.00 75.75 269 GLY A O 1
ATOM 2158 N N . GLN A 1 270 ? -42.702 -3.224 47.524 1.00 70.62 270 GLN A N 1
ATOM 2159 C CA . GLN A 1 270 ? -41.625 -2.455 48.125 1.00 70.62 270 GLN A CA 1
ATOM 2160 C C . GLN A 1 270 ? -40.287 -2.805 47.450 1.00 70.62 270 GLN A C 1
ATOM 2162 O O . GLN A 1 270 ? -39.974 -3.980 47.254 1.00 70.62 270 GLN A O 1
ATOM 2167 N N . THR A 1 271 ? -39.486 -1.786 47.128 1.00 60.44 271 THR A N 1
ATOM 2168 C CA . THR A 1 271 ? -38.143 -1.946 46.552 1.00 60.44 271 THR A CA 1
ATOM 2169 C C . THR A 1 271 ? -37.256 -2.798 47.466 1.00 60.44 271 THR A C 1
ATOM 2171 O O . THR A 1 271 ? -37.185 -2.551 48.670 1.00 60.44 271 THR A O 1
ATOM 2174 N N . GLY A 1 272 ? -36.577 -3.799 46.897 1.00 54.78 272 GLY A N 1
ATOM 2175 C CA . GLY A 1 272 ? -35.604 -4.639 47.610 1.00 54.78 272 GLY A CA 1
ATOM 2176 C C . GLY A 1 272 ? -36.108 -6.014 48.063 1.00 54.78 272 GLY A C 1
ATOM 2177 O O . GLY A 1 272 ? -35.322 -6.794 48.598 1.00 54.78 272 GLY A O 1
ATOM 2178 N N . LEU A 1 273 ? -37.374 -6.366 47.820 1.00 52.06 273 LEU A N 1
ATOM 2179 C CA . LEU A 1 273 ? -37.874 -7.721 48.068 1.00 52.06 273 LEU A CA 1
ATOM 2180 C C . LEU A 1 273 ? -37.705 -8.596 46.811 1.00 52.06 273 LEU A C 1
ATOM 2182 O O . LEU A 1 273 ? -38.579 -8.641 45.958 1.00 52.06 273 LEU A O 1
ATOM 2186 N N . VAL A 1 274 ? -36.536 -9.237 46.702 1.00 46.28 274 VAL A N 1
ATOM 2187 C CA . VAL A 1 274 ? -36.183 -10.521 46.034 1.00 46.28 274 VAL A CA 1
ATOM 2188 C C . VAL A 1 274 ? -36.969 -10.990 44.784 1.00 46.28 274 VAL A C 1
ATOM 2190 O O . VAL A 1 274 ? -37.072 -12.187 44.538 1.00 46.28 274 VAL A O 1
ATOM 2193 N N . LEU A 1 275 ? -37.480 -10.105 43.929 1.00 50.00 275 LEU A N 1
ATOM 2194 C CA . LEU A 1 275 ? -38.118 -10.526 42.673 1.00 50.00 275 LEU A CA 1
ATOM 2195 C C . LEU A 1 275 ? -37.129 -10.641 41.501 1.00 50.00 275 LEU A C 1
ATOM 2197 O O . LEU A 1 275 ? -37.374 -11.372 40.542 1.00 50.00 275 LEU A O 1
ATOM 2201 N N . HIS A 1 276 ? -35.961 -10.003 41.615 1.00 48.47 276 HIS A N 1
ATOM 2202 C CA . HIS A 1 276 ? -34.885 -10.137 40.631 1.00 48.47 276 HIS A CA 1
ATOM 2203 C C . HIS A 1 276 ? -34.480 -11.609 40.418 1.00 48.47 276 HIS A C 1
ATOM 2205 O O . HIS A 1 276 ? -34.135 -11.989 39.307 1.00 48.47 276 HIS A O 1
ATOM 2211 N N . GLN A 1 277 ? -34.597 -12.465 41.442 1.00 45.31 277 GLN A N 1
ATOM 2212 C CA . GLN A 1 277 ? -34.285 -13.896 41.349 1.00 45.31 277 GLN A CA 1
ATOM 2213 C C . GLN A 1 277 ? -35.356 -14.711 40.590 1.00 45.31 277 GLN A C 1
ATOM 2215 O O . GLN A 1 277 ? -35.031 -15.745 40.016 1.00 45.31 277 GLN A O 1
ATOM 2220 N N . LEU A 1 278 ? -36.619 -14.261 40.569 1.00 48.47 278 LEU A N 1
ATOM 2221 C CA . LEU A 1 278 ? -37.728 -14.981 39.926 1.00 48.47 278 LEU A CA 1
ATOM 2222 C C . LEU A 1 278 ? -37.803 -14.691 38.416 1.00 48.47 278 LEU A C 1
ATOM 2224 O O . LEU A 1 278 ? -38.090 -15.589 37.631 1.00 48.47 278 LEU A O 1
ATOM 2228 N N . LEU A 1 279 ? -37.525 -13.448 38.003 1.00 47.41 279 LEU A N 1
ATOM 2229 C CA . LEU A 1 279 ? -37.654 -13.011 36.604 1.00 47.41 279 LEU A CA 1
ATOM 2230 C C . LEU A 1 279 ? -36.403 -13.261 35.742 1.00 47.41 279 LEU A C 1
ATOM 2232 O O . LEU A 1 279 ? -36.514 -13.328 34.523 1.00 47.41 279 LEU A O 1
ATOM 2236 N N . THR A 1 280 ? -35.218 -13.425 36.339 1.00 48.00 280 THR A N 1
ATOM 2237 C CA . THR A 1 280 ? -33.947 -13.572 35.592 1.00 48.00 280 THR A CA 1
ATOM 2238 C C . THR A 1 280 ? -33.617 -15.009 35.163 1.00 48.00 280 THR A C 1
ATOM 2240 O O . THR A 1 280 ? -32.588 -15.233 34.532 1.00 48.00 280 THR A O 1
ATOM 2243 N N . GLY A 1 281 ? -34.483 -15.984 35.463 1.00 44.03 281 GLY A N 1
ATOM 2244 C CA . GLY A 1 281 ? -34.274 -17.406 35.150 1.00 44.03 281 GLY A CA 1
ATOM 2245 C C . GLY A 1 281 ? -34.886 -17.923 33.838 1.00 44.03 281 GLY A C 1
ATOM 2246 O O . GLY A 1 281 ? -34.823 -19.126 33.599 1.00 44.03 281 GLY A O 1
ATOM 2247 N N . LEU A 1 282 ? -35.506 -17.081 32.999 1.00 39.50 282 LEU A N 1
ATOM 2248 C CA . LEU A 1 282 ? -36.215 -17.518 31.782 1.00 39.50 282 LEU A CA 1
ATOM 2249 C C . LEU A 1 282 ? -35.785 -16.698 30.553 1.00 39.50 282 LEU A C 1
ATOM 2251 O O . LEU A 1 282 ? -36.105 -15.520 30.424 1.00 39.50 282 LEU A O 1
ATOM 2255 N N . ASP A 1 283 ? -35.095 -17.353 29.617 1.00 32.44 283 ASP A N 1
ATOM 2256 C CA . ASP A 1 283 ? -34.326 -16.765 28.504 1.00 32.44 283 ASP A CA 1
ATOM 2257 C C . ASP A 1 283 ? -35.127 -16.055 27.385 1.00 32.44 283 ASP A C 1
ATOM 2259 O O . ASP A 1 283 ? -34.578 -15.781 26.316 1.00 32.44 283 ASP A O 1
ATOM 2263 N N . ARG A 1 284 ? -36.422 -15.744 27.559 1.00 31.64 284 ARG A N 1
ATOM 2264 C CA . ARG A 1 284 ? -37.215 -15.045 26.520 1.00 31.64 284 ARG A CA 1
ATOM 2265 C C . ARG A 1 284 ? -38.574 -14.505 26.995 1.00 31.64 284 ARG A C 1
ATOM 2267 O O . ARG A 1 284 ? -39.591 -14.751 26.354 1.00 31.64 284 ARG A O 1
ATOM 2274 N N . PHE A 1 285 ? -38.613 -13.761 28.101 1.00 36.16 285 PHE A N 1
ATOM 2275 C CA . PHE A 1 285 ? -39.847 -13.122 28.584 1.00 36.16 285 PHE A CA 1
ATOM 2276 C C . PHE A 1 285 ? -39.618 -11.656 28.984 1.00 36.16 285 PHE A C 1
ATOM 2278 O O . PHE A 1 285 ? -38.696 -11.350 29.736 1.00 36.16 285 PHE A O 1
ATOM 2285 N N . GLU A 1 286 ? -40.468 -10.743 28.503 1.00 35.59 286 GLU A N 1
ATOM 2286 C CA . GLU A 1 286 ? -40.489 -9.341 28.948 1.00 35.59 286 GLU A CA 1
ATOM 2287 C C . GLU A 1 286 ? -41.213 -9.241 30.304 1.00 35.59 286 GLU A C 1
ATOM 2289 O O . GLU A 1 286 ? -42.414 -8.991 30.372 1.00 35.59 286 GLU A O 1
ATOM 2294 N N . GLY A 1 287 ? -40.491 -9.487 31.400 1.00 43.66 287 GLY A N 1
ATOM 2295 C CA . GLY A 1 287 ? -40.965 -9.209 32.760 1.00 43.66 287 GLY A CA 1
ATOM 2296 C C . GLY A 1 287 ? -40.590 -7.791 33.195 1.00 43.66 287 GLY A C 1
ATOM 2297 O O . GLY A 1 287 ? -39.454 -7.366 32.983 1.00 43.66 287 GLY A O 1
ATOM 2298 N N . VAL A 1 288 ? -41.519 -7.053 33.815 1.00 50.50 288 VAL A N 1
ATOM 2299 C CA . VAL A 1 288 ? -41.258 -5.691 34.318 1.00 50.50 288 VAL A CA 1
ATOM 2300 C C . VAL A 1 288 ? -41.425 -5.631 35.842 1.00 50.50 288 VAL A C 1
ATOM 2302 O O . VAL A 1 288 ? -42.463 -6.034 36.370 1.00 50.50 288 VAL A O 1
ATOM 2305 N N . ASP A 1 289 ? -40.399 -5.126 36.538 1.00 51.78 289 ASP A N 1
ATOM 2306 C CA . ASP A 1 289 ? -40.359 -4.961 38.001 1.00 51.78 289 ASP A CA 1
ATOM 2307 C C . ASP A 1 289 ? -40.500 -3.480 38.406 1.00 51.78 289 ASP A C 1
ATOM 2309 O O . ASP A 1 289 ? -39.935 -2.583 37.771 1.00 51.78 289 ASP A O 1
ATOM 2313 N N . PHE A 1 290 ? -41.260 -3.224 39.472 1.00 55.34 290 PHE A N 1
ATOM 2314 C CA . PHE A 1 290 ? -41.645 -1.896 39.940 1.00 55.34 290 PHE A CA 1
ATOM 2315 C C . PHE A 1 290 ? -41.543 -1.767 41.466 1.00 55.34 290 PHE A C 1
ATOM 2317 O O . PHE A 1 290 ? -42.386 -2.275 42.210 1.00 55.34 290 PHE A O 1
ATOM 2324 N N . GLY A 1 291 ? -40.551 -1.002 41.932 1.00 58.53 291 GLY A N 1
ATOM 2325 C CA . GLY A 1 291 ? -40.350 -0.688 43.351 1.00 58.53 291 GLY A CA 1
ATOM 2326 C C . GLY A 1 291 ? -40.878 0.697 43.754 1.00 58.53 291 GLY A C 1
ATOM 2327 O O . GLY A 1 291 ? -40.446 1.708 43.204 1.00 58.53 291 GLY A O 1
ATOM 2328 N N . SER A 1 292 ? -41.791 0.760 44.732 1.00 56.19 292 SER A N 1
ATOM 2329 C CA . SER A 1 292 ? -42.461 1.999 45.190 1.00 56.19 292 SER A CA 1
ATOM 2330 C C . SER A 1 292 ? -41.852 2.619 46.471 1.00 56.19 292 SER A C 1
ATOM 2332 O O . SER A 1 292 ? -42.579 2.977 47.406 1.00 56.19 292 SER A O 1
ATOM 2334 N N . GLU A 1 293 ? -40.525 2.729 46.566 1.00 61.22 293 GLU A N 1
ATOM 2335 C CA . GLU A 1 293 ? -39.846 3.215 47.783 1.00 61.22 293 GLU A CA 1
ATOM 2336 C C . GLU A 1 293 ? -40.042 4.717 48.064 1.00 61.22 293 GLU A C 1
ATOM 2338 O O . GLU A 1 293 ? -40.001 5.572 47.174 1.00 61.22 293 GLU A O 1
ATOM 2343 N N . ARG A 1 294 ? -40.206 5.060 49.351 1.00 58.53 294 ARG A N 1
ATOM 2344 C CA . ARG A 1 294 ? -40.297 6.449 49.820 1.00 58.53 294 ARG A CA 1
ATOM 2345 C C . ARG A 1 294 ? -38.909 7.077 49.964 1.00 58.53 294 ARG A C 1
ATOM 2347 O O . ARG A 1 294 ? -38.104 6.622 50.771 1.00 58.53 294 ARG A O 1
ATOM 2354 N N . LEU A 1 295 ? -38.706 8.215 49.293 1.00 54.78 295 LEU A N 1
ATOM 2355 C CA . LEU A 1 295 ? -37.465 9.015 49.298 1.00 54.78 295 LEU A CA 1
ATOM 2356 C C . LEU A 1 295 ? -36.928 9.355 50.702 1.00 54.78 295 LEU A C 1
ATOM 2358 O O . LEU A 1 295 ? -35.730 9.528 50.880 1.00 54.78 295 LEU A O 1
ATOM 2362 N N . SER A 1 296 ? -37.797 9.413 51.716 1.00 55.69 296 SER A N 1
ATOM 2363 C CA . SER A 1 296 ? -37.413 9.700 53.104 1.00 55.69 296 SER A CA 1
ATOM 2364 C C . SER A 1 296 ? -36.687 8.548 53.813 1.00 55.69 296 SER A C 1
ATOM 2366 O O . SER A 1 296 ? -36.165 8.754 54.904 1.00 55.69 296 SER A O 1
ATOM 2368 N N . LYS A 1 297 ? -36.706 7.326 53.259 1.00 56.06 297 LYS A N 1
ATOM 2369 C CA . LYS A 1 297 ? -36.108 6.122 53.868 1.00 56.06 297 LYS A CA 1
ATOM 2370 C C . LYS A 1 297 ? -34.859 5.620 53.134 1.00 56.06 297 LYS A C 1
ATOM 2372 O O . LYS A 1 297 ? -34.085 4.879 53.729 1.00 56.06 297 LYS A O 1
ATOM 2377 N N . SER A 1 298 ? -34.630 6.067 51.899 1.00 54.22 298 SER A N 1
ATOM 2378 C CA . SER A 1 298 ? -33.559 5.576 51.023 1.00 54.22 298 SER A CA 1
ATOM 2379 C C . SER A 1 298 ? -32.211 6.296 51.206 1.00 54.22 298 SER A C 1
ATOM 2381 O O . SER A 1 298 ? -31.240 5.983 50.520 1.00 54.22 298 SER A O 1
ATOM 2383 N N . GLY A 1 299 ? -32.125 7.301 52.093 1.00 53.91 299 GLY A N 1
ATOM 2384 C CA . GLY A 1 299 ? -30.894 8.076 52.328 1.00 53.91 299 GLY A CA 1
ATOM 2385 C C . GLY A 1 299 ? -30.390 8.853 51.099 1.00 53.91 299 GLY A C 1
ATOM 2386 O O . GLY A 1 299 ? -29.247 9.311 51.080 1.00 53.91 299 GLY A O 1
ATOM 2387 N N . SER A 1 300 ? -31.232 9.003 50.069 1.00 53.59 300 SER A N 1
ATOM 2388 C CA . SER A 1 300 ? -30.867 9.541 48.750 1.00 53.59 300 SER A CA 1
ATOM 2389 C C . SER A 1 300 ? -30.688 11.063 48.714 1.00 53.59 300 SER A C 1
ATOM 2391 O O . SER A 1 300 ? -30.287 11.595 47.681 1.00 53.59 300 SER A O 1
ATOM 2393 N N . ASP A 1 301 ? -30.931 11.766 49.824 1.00 55.28 301 ASP A N 1
ATOM 2394 C CA . ASP A 1 301 ? -30.819 13.230 49.917 1.00 55.28 301 ASP A CA 1
ATOM 2395 C C . ASP A 1 301 ? -29.405 13.750 49.604 1.00 55.28 301 ASP A C 1
ATOM 2397 O O . ASP A 1 301 ? -29.235 14.877 49.135 1.00 55.28 301 ASP A O 1
ATOM 2401 N N . ASN A 1 302 ? -28.381 12.914 49.793 1.00 58.09 302 ASN A N 1
ATOM 2402 C CA . ASN A 1 302 ? -26.983 13.309 49.625 1.00 58.09 302 ASN A CA 1
ATOM 2403 C C . ASN A 1 302 ? -26.459 13.160 48.187 1.00 58.09 302 ASN A C 1
ATOM 2405 O O . ASN A 1 302 ? -25.351 13.615 47.900 1.00 58.09 302 ASN A O 1
ATOM 2409 N N . ASN A 1 303 ? -27.221 12.541 47.274 1.00 67.62 303 ASN A N 1
ATOM 2410 C CA . ASN A 1 303 ? -26.774 12.306 45.903 1.00 67.62 303 ASN A CA 1
ATOM 2411 C C . ASN A 1 303 ? -27.849 12.702 44.879 1.00 67.62 303 ASN A C 1
ATOM 2413 O O . ASN A 1 303 ? -28.843 12.006 44.677 1.00 67.62 303 ASN A O 1
ATOM 2417 N N . LYS A 1 304 ? -27.624 13.837 44.203 1.00 70.75 304 LYS A N 1
ATOM 2418 C CA . LYS A 1 304 ? -28.581 14.451 43.265 1.00 70.75 304 LYS A CA 1
ATOM 2419 C C . LYS A 1 304 ? -28.958 13.545 42.090 1.00 70.75 304 LYS A C 1
ATOM 2421 O O . LYS A 1 304 ? -30.036 13.725 41.531 1.00 70.75 304 LYS A O 1
ATOM 2426 N N . GLU A 1 305 ? -28.094 12.614 41.693 1.00 72.62 305 GLU A N 1
ATOM 2427 C CA . GLU A 1 305 ? -28.366 11.685 40.589 1.00 72.62 305 GLU A CA 1
ATOM 2428 C C . GLU A 1 305 ? -29.281 10.536 41.027 1.00 72.62 305 GLU A C 1
ATOM 2430 O O . GLU A 1 305 ? -30.310 10.318 40.391 1.00 72.62 305 GLU A O 1
ATOM 2435 N N . LEU A 1 306 ? -29.003 9.913 42.177 1.00 67.06 306 LEU A N 1
ATOM 2436 C CA . LEU A 1 306 ? -29.869 8.883 42.770 1.00 67.06 306 LEU A CA 1
ATOM 2437 C C . LEU A 1 306 ? -31.248 9.443 43.144 1.00 67.06 306 LEU A C 1
ATOM 2439 O O . LEU A 1 306 ? -32.266 8.783 42.960 1.00 67.06 306 LEU A O 1
ATOM 2443 N N . LEU A 1 307 ? -31.303 10.693 43.613 1.00 68.88 307 LEU A N 1
ATOM 2444 C CA . LEU A 1 307 ? -32.569 11.372 43.886 1.00 68.88 307 LEU A CA 1
ATOM 2445 C C . LEU A 1 307 ? -33.389 11.580 42.603 1.00 68.88 307 LEU A C 1
ATOM 2447 O O . LEU A 1 307 ? -34.602 11.379 42.610 1.00 68.88 307 LEU A O 1
ATOM 2451 N N . LYS A 1 308 ? -32.744 11.963 41.490 1.00 76.00 308 LYS A N 1
ATOM 2452 C CA . LYS A 1 308 ? -33.409 12.103 40.183 1.00 76.00 308 LYS A CA 1
ATOM 2453 C C . LYS A 1 308 ? -33.930 10.764 39.663 1.00 76.00 308 LYS A C 1
ATOM 2455 O O . LYS A 1 308 ? -35.032 10.733 39.122 1.00 76.00 308 LYS A O 1
ATOM 2460 N N . GLU A 1 309 ? -33.170 9.689 39.840 1.00 74.94 309 GLU A N 1
ATOM 2461 C CA . GLU A 1 309 ? -33.576 8.332 39.468 1.00 74.94 309 GLU A CA 1
ATOM 2462 C C . GLU A 1 309 ? -34.785 7.862 40.288 1.00 74.94 309 GLU A C 1
ATOM 2464 O O . GLU A 1 309 ? -35.824 7.523 39.721 1.00 74.94 309 GLU A O 1
ATOM 2469 N N . ALA A 1 310 ? -34.712 7.957 41.618 1.00 69.69 310 ALA A N 1
ATOM 2470 C CA . ALA A 1 310 ? -35.807 7.571 42.504 1.00 69.69 310 ALA A CA 1
ATOM 2471 C C . ALA A 1 310 ? -37.075 8.422 42.281 1.00 69.69 310 ALA A C 1
ATOM 2473 O O . ALA A 1 310 ? -38.196 7.912 42.353 1.00 69.69 310 ALA A O 1
ATOM 2474 N N . LEU A 1 311 ? -36.925 9.713 41.952 1.00 73.12 311 LEU A N 1
ATOM 2475 C CA . LEU A 1 311 ? -38.038 10.574 41.533 1.00 73.12 311 LEU A CA 1
ATOM 2476 C C . LEU A 1 311 ? -38.636 10.138 40.190 1.00 73.12 311 LEU A C 1
ATOM 2478 O O . LEU A 1 311 ? -39.856 10.173 40.034 1.00 73.12 311 LEU A O 1
ATOM 2482 N N . ALA A 1 312 ? -37.812 9.731 39.223 1.00 77.31 312 ALA A N 1
ATOM 2483 C CA . ALA A 1 312 ? -38.280 9.259 37.923 1.00 77.31 312 ALA A CA 1
ATOM 2484 C C . ALA A 1 312 ? -39.049 7.931 38.034 1.00 77.31 312 ALA A C 1
ATOM 2486 O O . ALA A 1 312 ? -40.103 7.797 37.407 1.00 77.31 312 ALA A O 1
ATOM 2487 N N . ILE A 1 313 ? -38.577 7.000 38.871 1.00 75.88 313 ILE A N 1
ATOM 2488 C CA . ILE A 1 313 ? -39.262 5.733 39.177 1.00 75.88 313 ILE A CA 1
ATOM 2489 C C . ILE A 1 313 ? -40.602 6.013 39.867 1.00 75.88 313 ILE A C 1
ATOM 2491 O O . ILE A 1 313 ? -41.656 5.591 39.400 1.00 75.88 313 ILE A O 1
ATOM 2495 N N . ASN A 1 314 ? -40.613 6.818 40.928 1.00 76.38 314 ASN A N 1
ATOM 2496 C CA . ASN A 1 314 ? -41.861 7.131 41.628 1.00 76.38 314 ASN A CA 1
ATOM 2497 C C . ASN A 1 314 ? -42.860 7.905 40.751 1.00 76.38 314 ASN A C 1
ATOM 2499 O O . ASN A 1 314 ? -44.076 7.726 40.879 1.00 76.38 314 ASN A O 1
ATOM 2503 N N . LYS A 1 315 ? -42.369 8.729 39.816 1.00 82.56 315 LYS A N 1
ATOM 2504 C CA . LYS A 1 315 ? -43.208 9.403 38.820 1.00 82.56 315 LYS A CA 1
ATOM 2505 C C . LYS A 1 315 ? -43.857 8.403 37.865 1.00 82.56 315 LYS A C 1
ATOM 2507 O O . LYS A 1 315 ? -45.059 8.510 37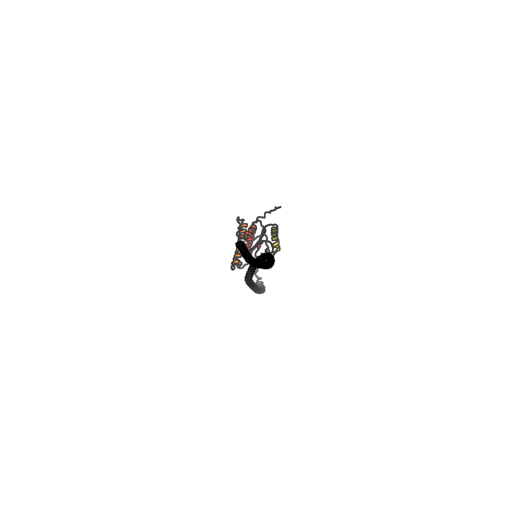.634 1.00 82.56 315 LYS A O 1
ATOM 2512 N N . SER A 1 316 ? -43.108 7.431 37.338 1.00 82.44 316 SER A N 1
ATOM 2513 C CA . SER A 1 316 ? -43.667 6.430 36.421 1.00 82.44 316 SER A CA 1
ATOM 2514 C C . SER A 1 316 ? -44.705 5.531 37.107 1.00 82.44 316 SER A C 1
ATOM 2516 O O . SER A 1 316 ? -45.744 5.258 36.504 1.00 82.44 316 SER A O 1
ATOM 2518 N N . LEU A 1 317 ? -44.495 5.168 38.377 1.00 81.62 317 LEU A N 1
ATOM 2519 C CA . LEU A 1 317 ? -45.457 4.398 39.180 1.00 81.62 317 LEU A CA 1
ATOM 2520 C C . LEU A 1 317 ? -46.712 5.192 39.539 1.00 81.62 317 LEU A C 1
ATOM 2522 O O . LEU A 1 317 ? -47.822 4.663 39.491 1.00 81.62 317 LEU A O 1
ATOM 2526 N N . SER A 1 318 ? -46.562 6.483 39.834 1.00 83.50 318 SER A N 1
ATOM 2527 C CA . SER A 1 318 ? -47.709 7.367 40.065 1.00 83.50 318 SER A CA 1
ATOM 2528 C C . SER A 1 318 ? -48.556 7.526 38.797 1.00 83.50 318 SER A C 1
ATOM 2530 O O . SER A 1 318 ? -49.783 7.459 38.861 1.00 83.50 318 SER A O 1
ATOM 2532 N N . SER A 1 319 ? -47.918 7.667 37.627 1.00 86.25 319 SER A N 1
ATOM 2533 C CA . SER A 1 319 ? -48.610 7.677 36.331 1.00 86.25 319 SER A CA 1
ATOM 2534 C C . SER A 1 319 ? -49.356 6.365 36.065 1.00 86.25 319 SER A C 1
ATOM 2536 O O . SER A 1 319 ? -50.492 6.403 35.596 1.00 86.25 319 SER A O 1
ATOM 2538 N N . LEU A 1 320 ? -48.768 5.216 36.416 1.00 85.88 320 LEU A N 1
ATOM 2539 C CA . LEU A 1 320 ? -49.436 3.913 36.325 1.00 85.88 320 LEU A CA 1
ATOM 2540 C C . LEU A 1 320 ? -50.676 3.842 37.236 1.00 85.88 320 LEU A C 1
ATOM 2542 O O . LEU A 1 320 ? -51.740 3.409 36.795 1.00 85.88 320 LEU A O 1
ATOM 2546 N N . GLY A 1 321 ? -50.583 4.360 38.465 1.00 85.31 321 GLY A N 1
ATOM 2547 C CA . GLY A 1 321 ? -51.729 4.519 39.367 1.00 85.31 321 GLY A CA 1
ATOM 2548 C C . GLY A 1 321 ? -52.854 5.380 38.795 1.00 85.31 321 GLY A C 1
ATOM 2549 O O . GLY A 1 321 ? -54.027 5.019 38.918 1.00 85.31 321 GLY A O 1
ATOM 2550 N N . ASN A 1 322 ? -52.518 6.475 38.111 1.00 87.31 322 ASN A N 1
ATOM 2551 C CA . ASN A 1 322 ? -53.508 7.330 37.455 1.00 87.31 322 ASN A CA 1
ATOM 2552 C C . ASN A 1 322 ? -54.219 6.609 36.301 1.00 87.31 322 ASN A C 1
ATOM 2554 O O . ASN A 1 322 ? -55.436 6.730 36.165 1.00 87.31 322 ASN A O 1
ATOM 2558 N N . VAL A 1 323 ? -53.480 5.830 35.505 1.00 87.50 323 VAL A N 1
ATOM 2559 C CA . VAL A 1 323 ? -54.028 5.016 34.409 1.00 87.50 323 VAL A CA 1
ATOM 2560 C C . VAL A 1 323 ? -54.990 3.952 34.937 1.00 87.50 323 VAL A C 1
ATOM 2562 O O . VAL A 1 323 ? -56.126 3.886 34.476 1.00 87.50 323 VAL A O 1
ATOM 2565 N N . ILE A 1 324 ? -54.589 3.180 35.951 1.00 85.75 324 ILE A N 1
ATOM 2566 C CA . ILE A 1 324 ? -55.436 2.140 36.561 1.00 85.75 324 ILE A CA 1
ATOM 2567 C C . ILE A 1 324 ? -56.674 2.755 37.223 1.00 85.75 324 ILE A C 1
ATOM 2569 O O . ILE A 1 324 ? -57.778 2.235 37.083 1.00 85.75 324 ILE A O 1
ATOM 2573 N N . SER A 1 325 ? -56.538 3.908 37.887 1.00 85.56 325 SER A N 1
ATOM 2574 C CA . SER A 1 325 ? -57.696 4.614 38.449 1.00 85.56 325 SER A CA 1
ATOM 2575 C C . SER A 1 325 ? -58.662 5.096 37.359 1.00 85.56 325 SER A C 1
ATOM 2577 O O . SER A 1 325 ? -59.878 5.009 37.539 1.00 85.56 325 SER A O 1
ATOM 2579 N N . ALA A 1 326 ? -58.146 5.580 36.224 1.00 86.38 326 ALA A N 1
ATOM 2580 C CA . ALA A 1 326 ? -58.959 5.986 35.078 1.00 86.38 326 ALA A CA 1
ATOM 2581 C C . ALA A 1 326 ? -59.662 4.789 34.411 1.00 86.38 326 ALA A C 1
ATOM 2583 O O . ALA A 1 326 ? -60.835 4.913 34.052 1.00 86.38 326 ALA A O 1
ATOM 2584 N N . LEU A 1 327 ? -58.983 3.639 34.316 1.00 84.25 327 LEU A N 1
ATOM 2585 C CA . LEU A 1 327 ? -59.533 2.370 33.823 1.00 84.25 327 LEU A CA 1
ATOM 2586 C C . LEU A 1 327 ? -60.643 1.840 34.739 1.00 84.25 327 LEU A C 1
ATOM 2588 O O . LEU A 1 327 ? -61.751 1.584 34.276 1.00 84.25 327 LEU A O 1
ATOM 2592 N N . SER A 1 328 ? -60.391 1.766 36.049 1.00 82.00 328 SER A N 1
ATOM 2593 C CA . SER A 1 328 ? -61.380 1.345 37.054 1.00 82.00 328 SER A CA 1
ATOM 2594 C C . SER A 1 328 ? -62.637 2.231 37.046 1.00 82.00 328 SER A C 1
ATOM 2596 O O . SER A 1 328 ? -63.750 1.744 37.232 1.00 82.00 328 SER A O 1
ATOM 2598 N N . LYS A 1 329 ? -62.486 3.534 36.768 1.00 83.75 329 LYS A N 1
ATOM 2599 C CA . LYS A 1 329 ? -63.603 4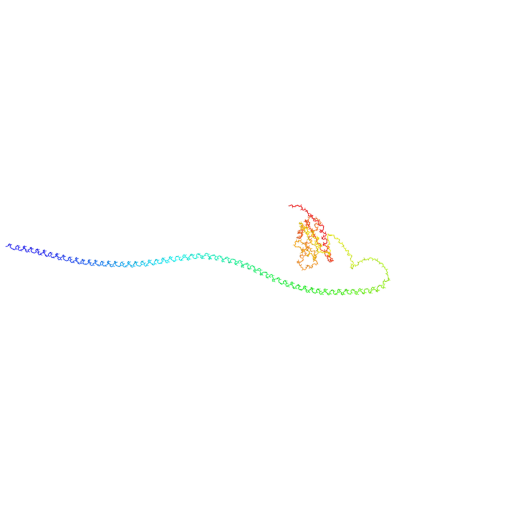.489 36.658 1.00 83.75 329 LYS A CA 1
ATOM 2600 C C . LYS A 1 329 ? -64.264 4.533 35.275 1.00 83.75 329 LYS A C 1
ATOM 2602 O O . LYS A 1 329 ? -65.193 5.318 35.102 1.00 83.75 329 LYS A O 1
ATOM 2607 N N . LYS A 1 330 ? -63.792 3.745 34.299 1.00 82.00 330 LYS A N 1
ATOM 2608 C CA . LYS A 1 330 ? -64.253 3.761 32.896 1.00 82.00 330 LYS A CA 1
ATOM 2609 C C . LYS A 1 330 ? -64.260 5.180 32.295 1.00 82.00 330 LYS A C 1
ATOM 2611 O O . LYS A 1 330 ? -65.210 5.590 31.633 1.00 82.00 330 LYS A O 1
ATOM 2616 N N . SER A 1 331 ? -63.201 5.950 32.568 1.00 83.06 331 SER A N 1
ATOM 2617 C CA . SER A 1 331 ? -63.016 7.309 32.038 1.00 83.06 331 SER A CA 1
ATOM 2618 C C . SER A 1 331 ? -62.907 7.300 30.509 1.00 83.06 331 SER A C 1
ATOM 2620 O O . SER A 1 331 ? -62.296 6.404 29.934 1.00 83.06 331 SER A O 1
ATOM 2622 N N . THR A 1 332 ? -63.438 8.332 29.845 1.00 82.81 332 THR A N 1
ATOM 2623 C CA . THR A 1 332 ? -63.359 8.486 28.378 1.00 82.81 332 THR A CA 1
ATOM 2624 C C . THR A 1 332 ? -61.934 8.697 27.873 1.00 82.81 332 THR A C 1
ATOM 2626 O O . THR A 1 332 ? -61.608 8.301 26.758 1.00 82.81 332 THR A O 1
ATOM 2629 N N . HIS A 1 333 ? -61.079 9.318 28.686 1.00 87.75 333 HIS A N 1
ATOM 2630 C CA . HIS A 1 333 ? -59.665 9.509 28.391 1.00 87.75 333 HIS A CA 1
ATOM 2631 C C . HIS A 1 333 ? -58.814 8.807 29.451 1.00 87.75 333 HIS A C 1
ATOM 2633 O O . HIS A 1 333 ? -58.954 9.084 30.648 1.00 87.75 333 HIS A O 1
ATOM 2639 N N . ILE A 1 334 ? -57.915 7.930 28.996 1.00 86.94 334 ILE A N 1
ATOM 2640 C CA . ILE A 1 334 ? -56.949 7.213 29.833 1.00 86.94 334 ILE A CA 1
ATOM 2641 C C . ILE A 1 334 ? -55.545 7.763 29.526 1.00 86.94 334 ILE A C 1
ATOM 2643 O O . ILE A 1 334 ? -55.115 7.726 28.370 1.00 86.94 334 ILE A O 1
ATOM 2647 N N . PRO A 1 335 ? -54.809 8.284 30.523 1.00 89.06 335 PRO A N 1
ATOM 2648 C CA . PRO A 1 335 ? -53.564 9.019 30.305 1.00 89.06 335 PRO A CA 1
ATOM 2649 C C . PRO A 1 335 ? -52.342 8.100 30.103 1.00 89.06 335 PRO A C 1
ATOM 2651 O O . PRO A 1 335 ? -51.328 8.226 30.785 1.00 89.06 335 PRO A O 1
ATOM 2654 N N . PHE A 1 336 ? -52.385 7.185 29.129 1.00 87.38 336 PHE A N 1
ATOM 2655 C CA . PHE A 1 336 ? -51.250 6.292 28.831 1.00 87.38 336 PHE A CA 1
ATOM 2656 C C . PHE A 1 336 ? -49.971 7.038 28.407 1.00 87.38 336 PHE A C 1
ATOM 2658 O O . PHE A 1 336 ? -48.877 6.481 28.479 1.00 87.38 336 PHE A O 1
ATOM 2665 N N . ARG A 1 337 ? -50.082 8.308 27.996 1.00 87.06 337 ARG A N 1
ATOM 2666 C CA . ARG A 1 337 ? -48.959 9.136 27.524 1.00 87.06 337 ARG A CA 1
ATOM 2667 C C . ARG A 1 337 ? -48.173 9.847 28.632 1.00 87.06 337 ARG A C 1
ATOM 2669 O O . ARG A 1 337 ? -47.129 10.419 28.327 1.00 87.06 337 ARG A O 1
ATOM 2676 N N . ASP A 1 338 ? -48.626 9.801 29.886 1.00 85.06 338 ASP A N 1
ATOM 2677 C CA . ASP A 1 338 ? -47.990 10.525 31.001 1.00 85.06 338 ASP A CA 1
ATOM 2678 C C . ASP A 1 338 ? -46.597 9.982 31.361 1.00 85.06 338 ASP A C 1
ATOM 2680 O O . ASP A 1 338 ? -45.752 10.704 31.897 1.00 85.06 338 ASP A O 1
ATOM 2684 N N . SER A 1 339 ? -46.334 8.712 31.045 1.00 87.25 339 SER A N 1
ATOM 2685 C CA . SER A 1 339 ? -45.043 8.056 31.217 1.00 87.25 339 SER A CA 1
ATOM 2686 C C . SER A 1 339 ? -44.736 7.149 30.025 1.00 87.25 339 SER A C 1
ATOM 2688 O O . SER A 1 339 ? -45.629 6.558 29.419 1.00 87.25 339 SER A O 1
ATOM 2690 N N . LYS A 1 340 ? -43.446 6.977 29.705 1.00 84.12 340 LYS A N 1
ATOM 2691 C CA . LYS A 1 340 ? -43.012 5.965 28.724 1.00 84.12 340 LYS A CA 1
ATOM 2692 C C . LYS A 1 340 ? -43.460 4.565 29.145 1.00 84.12 340 LYS A C 1
ATOM 2694 O O . LYS A 1 340 ? -43.826 3.761 28.300 1.00 84.12 340 LYS A O 1
ATOM 2699 N N . LEU A 1 341 ? -43.479 4.313 30.453 1.00 82.81 341 LEU A N 1
ATOM 2700 C CA . LEU A 1 341 ? -43.894 3.037 31.008 1.00 82.81 341 LEU A CA 1
ATOM 2701 C C . LEU A 1 341 ? -45.366 2.735 30.723 1.00 82.81 341 LEU A C 1
ATOM 2703 O O . LEU A 1 341 ? -45.701 1.671 30.219 1.00 82.81 341 LEU A O 1
ATOM 2707 N N . THR A 1 342 ? -46.243 3.699 31.002 1.00 86.38 342 THR A N 1
ATOM 2708 C CA . THR A 1 342 ? -47.678 3.557 30.739 1.00 86.38 342 THR A CA 1
ATOM 2709 C C . THR A 1 342 ? -47.971 3.468 29.245 1.00 86.38 342 THR A C 1
ATOM 2711 O O . THR A 1 342 ? -48.948 2.839 28.863 1.00 86.38 342 THR A O 1
ATOM 2714 N N . HIS A 1 343 ? -47.110 4.032 28.392 1.00 85.69 343 HIS A N 1
ATOM 2715 C CA . HIS A 1 343 ? -47.218 3.886 26.942 1.00 85.69 343 HIS A CA 1
ATOM 2716 C C . HIS A 1 343 ? -46.925 2.444 26.509 1.00 85.69 343 HIS A C 1
ATOM 2718 O O . HIS A 1 343 ? -47.704 1.868 25.757 1.00 85.69 343 HIS A O 1
ATOM 2724 N N . VAL A 1 344 ? -45.843 1.843 27.016 1.00 84.62 344 VAL A N 1
ATOM 2725 C CA . VAL A 1 344 ? -45.482 0.441 26.730 1.00 84.62 344 VAL A CA 1
ATOM 2726 C C . VAL A 1 344 ? -46.535 -0.527 27.264 1.00 84.62 344 VAL A C 1
ATOM 2728 O O . VAL A 1 344 ? -46.841 -1.518 26.613 1.00 84.62 344 VAL A O 1
ATOM 2731 N N . LEU A 1 345 ? -47.131 -0.217 28.418 1.00 82.31 345 LEU A N 1
ATOM 2732 C CA . LEU A 1 345 ? -48.184 -1.032 29.025 1.00 82.31 345 LEU A CA 1
ATOM 2733 C C . LEU A 1 345 ? -49.584 -0.781 28.446 1.00 82.31 345 LEU A C 1
ATOM 2735 O O . LEU A 1 345 ? -50.520 -1.497 28.790 1.00 82.31 345 LEU A O 1
ATOM 2739 N N . SER A 1 346 ? -49.745 0.202 27.555 1.00 83.25 346 SER A N 1
ATOM 2740 C CA . SER A 1 346 ? -51.034 0.551 26.950 1.00 83.25 346 SER A CA 1
ATOM 2741 C C . SER A 1 346 ? -51.770 -0.612 26.265 1.00 83.25 346 SER A C 1
ATOM 2743 O O . SER A 1 346 ? -52.978 -0.695 26.469 1.00 83.25 346 SER A O 1
ATOM 2745 N N . PRO A 1 347 ? -51.128 -1.507 25.481 1.00 79.12 347 PRO A N 1
ATOM 2746 C CA . PRO A 1 347 ? -51.826 -2.652 24.896 1.00 79.12 347 PRO A CA 1
ATOM 2747 C C . PRO A 1 347 ? -52.195 -3.725 25.930 1.00 79.12 347 PRO A C 1
ATOM 2749 O O . PRO A 1 347 ? -53.084 -4.526 25.659 1.00 79.12 347 PRO A O 1
ATOM 2752 N N . TYR A 1 348 ? -51.541 -3.734 27.099 1.00 81.81 348 TYR A N 1
ATOM 2753 C CA . TYR A 1 348 ? -51.710 -4.771 28.120 1.00 81.81 348 TYR A CA 1
ATOM 2754 C C . TYR A 1 348 ? -52.700 -4.403 29.241 1.00 81.81 348 TYR A C 1
ATOM 2756 O O . TYR A 1 348 ? -53.169 -5.258 29.996 1.00 81.81 348 TYR A O 1
ATOM 2764 N N . LEU A 1 349 ? -53.002 -3.113 29.393 1.00 78.44 349 LEU A N 1
ATOM 2765 C CA . LEU A 1 349 ? -53.895 -2.581 30.419 1.00 78.44 349 LEU A CA 1
ATOM 2766 C C . LEU A 1 349 ? -55.163 -2.047 29.742 1.00 78.44 349 LEU A C 1
ATOM 2768 O O . LEU A 1 349 ? -55.161 -0.937 29.217 1.00 78.44 349 LEU A O 1
ATOM 2772 N N . GLY A 1 350 ? -56.242 -2.837 29.741 1.00 70.81 350 GLY A N 1
ATOM 2773 C CA . GLY A 1 350 ? -57.510 -2.496 29.080 1.00 70.81 350 GLY A CA 1
ATOM 2774 C C . GLY A 1 350 ? -57.597 -2.867 27.592 1.00 70.81 350 GLY A C 1
ATOM 2775 O O . GLY A 1 350 ? -58.567 -2.484 26.940 1.00 70.81 350 GLY A O 1
ATOM 2776 N N . GLY A 1 351 ? -56.602 -3.582 27.057 1.00 71.75 351 GLY A N 1
ATOM 2777 C CA . GLY A 1 351 ? -56.596 -4.139 25.699 1.00 71.75 351 GLY A CA 1
ATOM 2778 C C . GLY A 1 351 ? -56.944 -5.633 25.648 1.00 71.75 351 GLY A C 1
ATOM 2779 O O . GLY A 1 351 ? -57.428 -6.209 26.624 1.00 71.75 351 GLY A O 1
ATOM 2780 N N . ASP A 1 352 ? -56.676 -6.261 24.499 1.00 74.00 352 ASP A N 1
ATOM 2781 C CA . ASP A 1 352 ? -56.845 -7.705 24.277 1.00 74.00 352 ASP A CA 1
ATOM 2782 C C . ASP A 1 352 ? -55.600 -8.481 24.741 1.00 74.00 352 ASP A C 1
ATOM 2784 O O . ASP A 1 352 ? -54.772 -8.941 23.949 1.00 74.00 352 ASP A O 1
ATOM 2788 N N . SER A 1 353 ? -55.415 -8.545 26.059 1.00 79.19 353 SER A N 1
ATOM 2789 C CA . SER A 1 353 ? -54.304 -9.265 26.676 1.00 79.19 353 SER A CA 1
ATOM 2790 C C . SER A 1 353 ? -54.702 -9.921 27.991 1.00 79.19 353 SER A C 1
ATOM 2792 O O . SER A 1 353 ? -55.577 -9.447 28.724 1.00 79.19 353 SER A O 1
ATOM 2794 N N . LYS A 1 354 ? -53.985 -10.991 28.339 1.00 81.50 354 LYS A N 1
ATOM 2795 C CA . LYS A 1 354 ? -54.037 -11.578 29.679 1.00 81.50 354 LYS A CA 1
ATOM 2796 C C . LYS A 1 354 ? -52.937 -10.959 30.527 1.00 81.50 354 LYS A C 1
ATOM 2798 O O . LYS A 1 354 ? -51.761 -11.072 30.192 1.00 81.50 354 LYS A O 1
ATOM 2803 N N . THR A 1 355 ? -53.317 -10.312 31.619 1.00 82.75 355 THR A N 1
ATOM 2804 C CA . THR A 1 355 ? -52.373 -9.570 32.455 1.00 82.75 355 THR A CA 1
ATOM 2805 C C . THR A 1 355 ? -52.418 -10.100 33.881 1.00 82.75 355 THR A C 1
ATOM 2807 O O . THR A 1 355 ? -53.485 -10.127 34.487 1.00 82.75 355 THR A O 1
ATOM 2810 N N . LEU A 1 356 ? -51.268 -10.523 34.407 1.00 84.31 356 LEU A N 1
ATOM 2811 C CA . LEU A 1 356 ? -51.094 -10.977 35.786 1.00 84.31 356 LEU A CA 1
ATOM 2812 C C . LEU A 1 356 ? -50.240 -9.973 36.551 1.00 84.31 356 LEU A C 1
ATOM 2814 O O . LEU A 1 356 ? -49.143 -9.607 36.126 1.00 84.31 356 LEU A O 1
ATOM 2818 N N . MET A 1 357 ? -50.746 -9.564 37.708 1.00 84.69 357 MET A N 1
ATOM 2819 C CA . MET A 1 357 ? -50.028 -8.713 38.641 1.00 84.69 357 MET A CA 1
ATOM 2820 C C . MET A 1 357 ? -49.602 -9.530 39.859 1.00 84.69 357 MET A C 1
ATOM 2822 O O . MET A 1 357 ? -50.443 -10.094 40.554 1.00 84.69 357 MET A O 1
ATOM 2826 N N . ILE A 1 358 ? -48.306 -9.531 40.162 1.00 84.88 358 ILE A N 1
ATOM 2827 C CA . ILE A 1 358 ? -47.765 -10.125 41.389 1.00 84.88 358 ILE A CA 1
ATOM 2828 C C . ILE A 1 358 ? -47.543 -9.008 42.408 1.00 84.88 358 ILE A C 1
ATOM 2830 O O . ILE A 1 358 ? -46.790 -8.068 42.156 1.00 84.88 358 ILE A O 1
ATOM 2834 N N . CYS A 1 359 ? -48.189 -9.085 43.573 1.00 83.75 359 CYS A N 1
ATOM 2835 C CA . CYS A 1 359 ? -47.994 -8.098 44.632 1.00 83.75 359 CYS A CA 1
ATOM 2836 C C . CYS A 1 359 ? -47.054 -8.640 45.711 1.00 83.75 359 CYS A C 1
ATOM 2838 O O . CYS A 1 359 ? -47.409 -9.575 46.424 1.00 83.75 359 CYS A O 1
ATOM 2840 N N . ASN A 1 360 ? -45.868 -8.041 45.843 1.00 81.38 360 ASN A N 1
ATOM 2841 C CA . ASN A 1 360 ? -44.892 -8.451 46.849 1.00 81.38 360 ASN A CA 1
ATOM 2842 C C . ASN A 1 360 ? -44.960 -7.543 48.083 1.00 81.38 360 ASN A C 1
ATOM 2844 O O . ASN A 1 360 ? -44.847 -6.316 47.977 1.00 81.38 360 ASN A O 1
ATOM 2848 N N . LEU A 1 361 ? -45.148 -8.145 49.256 1.00 82.81 361 LEU A N 1
ATOM 2849 C CA . LEU A 1 361 ? -45.426 -7.443 50.506 1.00 82.81 361 LEU A CA 1
ATOM 2850 C C . LEU A 1 361 ? -44.413 -7.830 51.582 1.00 82.81 361 LEU A C 1
ATOM 2852 O O . LEU A 1 361 ? -44.064 -8.996 51.738 1.00 82.81 361 LEU A O 1
ATOM 2856 N N . SER A 1 362 ? -43.985 -6.850 52.379 1.00 77.88 362 SER A N 1
ATOM 2857 C CA . SER A 1 362 ? -43.169 -7.126 53.560 1.00 77.88 362 SER A CA 1
ATOM 2858 C C . SER A 1 362 ? -44.060 -7.456 54.768 1.00 77.88 362 SER A C 1
ATOM 2860 O O . SER A 1 362 ? -44.972 -6.671 55.064 1.00 77.88 362 SER A O 1
ATOM 2862 N N . PRO A 1 363 ? -43.781 -8.544 55.518 1.00 75.94 363 PRO A N 1
ATOM 2863 C CA . PRO A 1 363 ? -44.481 -8.863 56.765 1.00 75.94 363 PRO A CA 1
ATOM 2864 C C . PRO A 1 363 ? -44.010 -8.006 57.955 1.00 75.94 363 PRO A C 1
ATOM 2866 O O . PRO A 1 363 ? -44.573 -8.092 59.047 1.00 75.94 363 PRO A O 1
ATOM 2869 N N . LEU A 1 364 ? -42.975 -7.176 57.780 1.00 73.81 364 LEU A N 1
ATOM 2870 C CA . LEU A 1 364 ? -42.401 -6.381 58.865 1.00 73.81 364 LEU A CA 1
ATOM 2871 C C . LEU A 1 364 ? -43.298 -5.188 59.225 1.00 73.81 364 LEU A C 1
ATOM 2873 O O . LEU A 1 364 ? -43.742 -4.424 58.365 1.00 73.81 364 LEU A O 1
ATOM 2877 N N . SER A 1 365 ? -43.482 -4.954 60.527 1.00 73.50 365 SER A N 1
ATOM 2878 C CA . SER A 1 365 ? -44.325 -3.870 61.057 1.00 73.50 365 SER A CA 1
ATOM 2879 C C . SER A 1 365 ? -43.893 -2.469 60.596 1.00 73.50 365 SER A C 1
ATOM 2881 O O . SER A 1 365 ? -44.739 -1.596 60.403 1.00 73.50 365 SER A O 1
ATOM 2883 N N . GLN A 1 366 ? -42.596 -2.267 60.344 1.00 75.00 366 GLN A N 1
ATOM 2884 C CA . GLN A 1 366 ? -42.008 -1.009 59.861 1.00 75.00 366 GLN A CA 1
ATOM 2885 C C . GLN A 1 366 ? -42.390 -0.638 58.412 1.00 75.00 366 GLN A C 1
ATOM 2887 O O . GLN A 1 366 ? -42.267 0.525 58.012 1.00 75.00 366 GLN A O 1
ATOM 2892 N N . HIS A 1 367 ? -42.871 -1.607 57.629 1.00 74.00 367 HIS A N 1
ATOM 2893 C CA . HIS A 1 367 ? -43.284 -1.429 56.231 1.00 74.00 367 HIS A CA 1
ATOM 2894 C C . HIS A 1 367 ? -44.806 -1.409 56.059 1.00 74.00 367 HIS A C 1
ATOM 2896 O O . HIS A 1 367 ? -45.307 -1.316 54.940 1.00 74.00 367 HIS A O 1
ATOM 2902 N N . ARG A 1 368 ? -45.560 -1.413 57.168 1.00 78.50 368 ARG A N 1
ATOM 2903 C CA . ARG A 1 368 ? -47.028 -1.455 57.177 1.00 78.50 368 ARG A CA 1
ATOM 2904 C C . ARG A 1 368 ? -47.680 -0.450 56.225 1.00 78.50 368 ARG A C 1
ATOM 2906 O O . ARG A 1 368 ? -48.622 -0.810 55.525 1.00 78.50 368 ARG A O 1
ATOM 2913 N N . ASP A 1 369 ? -47.213 0.796 56.207 1.00 77.75 369 ASP A N 1
ATOM 2914 C CA . ASP A 1 369 ? -47.816 1.844 55.374 1.00 77.75 369 ASP A CA 1
ATOM 2915 C C . ASP A 1 369 ? -47.581 1.617 53.875 1.00 77.75 369 ASP A C 1
ATOM 2917 O O . ASP A 1 369 ? -48.443 1.944 53.062 1.00 77.75 369 ASP A O 1
ATOM 2921 N N . GLU A 1 370 ? -46.433 1.053 53.500 1.00 77.75 370 GLU A N 1
ATOM 2922 C CA . GLU A 1 370 ? -46.096 0.704 52.115 1.00 77.75 370 GLU A CA 1
ATOM 2923 C C . GLU A 1 370 ? -46.901 -0.517 51.672 1.00 77.75 370 GLU A C 1
ATOM 2925 O O . GLU A 1 370 ? -47.614 -0.437 50.673 1.00 77.75 370 GLU A O 1
ATOM 2930 N N . THR A 1 371 ? -46.911 -1.574 52.490 1.00 82.12 371 THR A N 1
ATOM 2931 C CA . THR A 1 371 ? -47.748 -2.768 52.308 1.00 82.12 371 THR A CA 1
ATOM 2932 C C . THR A 1 371 ? -49.216 -2.391 52.098 1.00 82.12 371 THR A C 1
ATOM 2934 O O . THR A 1 371 ? -49.871 -2.882 51.182 1.00 82.12 371 THR A O 1
ATOM 2937 N N . LEU A 1 372 ? -49.742 -1.457 52.894 1.00 83.38 372 LEU A N 1
ATOM 2938 C CA . LEU A 1 372 ? -51.129 -1.012 52.790 1.00 83.38 372 LEU A CA 1
ATOM 2939 C C . LEU A 1 372 ? -51.414 -0.218 51.503 1.00 83.38 372 LEU A C 1
ATOM 2941 O O . LEU A 1 372 ? -52.518 -0.317 50.963 1.00 83.38 372 LEU A O 1
ATOM 2945 N N . ASN A 1 373 ? -50.448 0.546 50.985 1.00 81.44 373 ASN A N 1
ATOM 2946 C CA . ASN A 1 373 ? -50.593 1.220 49.691 1.00 81.44 373 ASN A CA 1
ATOM 2947 C C . ASN A 1 373 ? -50.546 0.217 48.531 1.00 81.44 373 ASN A C 1
ATOM 2949 O O . ASN A 1 373 ? -51.387 0.309 47.639 1.00 81.44 373 ASN A O 1
ATOM 2953 N N . SER A 1 374 ? -49.650 -0.773 48.584 1.00 84.31 374 SER A N 1
ATOM 2954 C CA . SER A 1 374 ? -49.574 -1.845 47.584 1.00 84.31 374 SER A CA 1
ATOM 2955 C C . SER A 1 374 ? -50.845 -2.687 47.540 1.00 84.31 374 SER A C 1
ATOM 2957 O O . SER A 1 374 ? -51.392 -2.910 46.464 1.00 84.31 374 SER A O 1
ATOM 2959 N N . LEU A 1 375 ? -51.397 -3.048 48.701 1.00 84.69 375 LEU A N 1
ATOM 2960 C CA . LEU A 1 375 ? -52.678 -3.755 48.806 1.00 84.69 375 LEU A CA 1
ATOM 2961 C C . LEU A 1 375 ? -53.846 -2.945 48.225 1.00 84.69 375 LEU A C 1
ATOM 2963 O O . LEU A 1 375 ? -54.708 -3.487 47.534 1.00 84.69 375 LEU A O 1
ATOM 2967 N N . ARG A 1 376 ? -53.882 -1.628 48.471 1.00 84.38 376 ARG A N 1
ATOM 2968 C CA . ARG A 1 376 ? -54.887 -0.738 47.863 1.00 84.38 376 ARG A CA 1
ATOM 2969 C C . ARG A 1 376 ? -54.733 -0.660 46.350 1.00 84.38 376 ARG A C 1
ATOM 2971 O O . ARG A 1 376 ? -55.741 -0.644 45.652 1.00 84.38 376 ARG A O 1
ATOM 2978 N N . PHE A 1 377 ? -53.501 -0.606 45.857 1.00 83.62 377 PHE A N 1
ATOM 2979 C CA . PHE A 1 377 ? -53.209 -0.586 44.431 1.00 83.62 377 PHE A CA 1
ATOM 2980 C C . PHE A 1 377 ? -53.628 -1.894 43.748 1.00 83.62 377 PHE A C 1
ATOM 2982 O O . PHE A 1 377 ? -54.387 -1.845 42.785 1.00 83.62 377 PHE A O 1
ATOM 2989 N N . ALA A 1 378 ? -53.264 -3.049 44.311 1.00 84.31 378 ALA A N 1
ATOM 2990 C CA . ALA A 1 378 ? -53.688 -4.360 43.819 1.00 84.31 378 ALA A CA 1
ATOM 2991 C C . ALA A 1 378 ? -55.221 -4.500 43.798 1.00 84.31 378 ALA A C 1
ATOM 2993 O O . ALA A 1 378 ? -55.797 -4.950 42.809 1.00 84.31 378 ALA A O 1
ATOM 2994 N N . LYS A 1 379 ? -55.907 -4.005 44.837 1.00 84.06 379 LYS A N 1
ATOM 2995 C CA . LYS A 1 379 ? -57.375 -3.961 44.858 1.00 84.06 379 LYS A CA 1
ATOM 2996 C C . LYS A 1 379 ? -57.964 -3.108 43.729 1.00 84.06 379 LYS A C 1
ATOM 2998 O O . LYS A 1 379 ? -59.023 -3.449 43.220 1.00 84.06 379 LYS A O 1
ATOM 3003 N N . MET A 1 380 ? -57.322 -2.000 43.349 1.00 80.44 380 MET A N 1
ATOM 3004 C CA . MET A 1 380 ? -57.786 -1.180 42.220 1.00 80.44 380 MET A CA 1
ATOM 3005 C C . MET A 1 380 ? -57.593 -1.890 40.878 1.00 80.44 380 MET A C 1
ATOM 3007 O O . MET A 1 380 ? -58.460 -1.767 40.018 1.00 80.44 380 MET A O 1
ATOM 3011 N N . VAL A 1 381 ? -56.499 -2.640 40.713 1.00 82.06 381 VAL A N 1
ATOM 3012 C CA . VAL A 1 381 ? -56.222 -3.419 39.494 1.00 82.06 381 VAL A CA 1
ATOM 3013 C C . VAL A 1 381 ? -57.259 -4.518 39.288 1.00 82.06 381 VAL A C 1
ATOM 3015 O O . VAL A 1 381 ? -57.736 -4.680 38.172 1.00 82.06 381 VAL A O 1
ATOM 3018 N N . ASN A 1 382 ? -57.691 -5.192 40.358 1.00 79.62 382 ASN A N 1
ATOM 3019 C CA . ASN A 1 382 ? -58.720 -6.237 40.271 1.00 79.62 382 ASN A CA 1
ATOM 3020 C C . ASN A 1 382 ? -60.098 -5.712 39.797 1.00 79.62 382 ASN A C 1
ATOM 3022 O O . ASN A 1 382 ? -60.970 -6.474 39.405 1.00 79.62 382 ASN A O 1
ATOM 3026 N N . VAL A 1 383 ? -60.323 -4.393 39.824 1.00 76.56 383 VAL A N 1
ATOM 3027 C CA . VAL A 1 383 ? -61.575 -3.768 39.351 1.00 76.56 383 VAL A CA 1
ATOM 3028 C C . VAL A 1 383 ? -61.495 -3.389 37.861 1.00 76.56 383 VAL A C 1
ATOM 3030 O O . VAL A 1 383 ? -62.474 -2.916 37.285 1.00 76.56 383 VAL A O 1
ATOM 3033 N N . CYS A 1 384 ? -60.339 -3.544 37.214 1.00 72.38 384 CYS A N 1
ATOM 3034 C CA . CYS A 1 384 ? -60.183 -3.234 35.798 1.00 72.38 384 CYS A CA 1
ATOM 3035 C C . CYS A 1 384 ? -60.664 -4.402 34.924 1.00 72.38 384 CYS A C 1
ATOM 3037 O O . CYS A 1 384 ? -60.037 -5.455 34.888 1.00 72.38 384 CYS A O 1
ATOM 3039 N N . ASP A 1 385 ? -61.742 -4.187 34.168 1.00 64.44 385 ASP A N 1
ATOM 3040 C CA . ASP A 1 385 ? -62.207 -5.140 33.157 1.00 64.44 385 ASP A CA 1
ATOM 3041 C C . ASP A 1 385 ? -61.314 -5.053 31.903 1.00 64.44 385 ASP A C 1
ATOM 3043 O O . ASP A 1 385 ? -61.310 -4.023 31.220 1.00 64.44 385 ASP A O 1
ATOM 3047 N N . ASN A 1 386 ? -60.598 -6.126 31.555 1.00 64.69 386 ASN A N 1
ATOM 3048 C CA . ASN A 1 386 ? -60.055 -6.281 30.200 1.00 64.69 386 ASN A CA 1
ATOM 3049 C C . ASN A 1 386 ? -61.167 -6.771 29.259 1.00 64.69 386 ASN A C 1
ATOM 3051 O O . ASN A 1 386 ? -61.966 -7.640 29.620 1.00 64.69 386 ASN A O 1
ATOM 3055 N N . THR A 1 387 ? -61.230 -6.232 28.039 1.00 56.03 387 THR A N 1
ATOM 3056 C CA . THR A 1 387 ? -62.107 -6.783 26.998 1.00 56.03 387 THR A CA 1
ATOM 3057 C C . THR A 1 387 ? -61.671 -8.212 26.712 1.00 56.03 387 THR A C 1
ATOM 3059 O O . THR A 1 387 ? -60.534 -8.439 26.310 1.00 56.03 387 THR A O 1
ATOM 3062 N N . SER A 1 388 ? -62.555 -9.177 26.963 1.00 49.16 388 SER A N 1
ATOM 3063 C CA . SER A 1 388 ? -62.275 -10.589 26.720 1.00 49.16 388 SER A CA 1
ATOM 3064 C C . SER A 1 388 ? -61.887 -10.804 25.258 1.00 49.16 388 SER A C 1
ATOM 3066 O O . SER A 1 388 ? -62.582 -10.335 24.355 1.00 49.16 388 SER A O 1
ATOM 3068 N N . ALA A 1 389 ? -60.774 -11.510 25.050 1.00 46.91 389 ALA A N 1
ATOM 3069 C CA . ALA A 1 389 ? -60.254 -11.861 23.738 1.00 46.91 389 ALA A CA 1
ATOM 3070 C C . ALA A 1 389 ? -61.358 -12.454 22.862 1.00 46.91 389 ALA A C 1
ATOM 3072 O O . ALA A 1 389 ? -61.920 -13.507 23.178 1.00 46.91 389 ALA A O 1
ATOM 3073 N N . SER A 1 390 ? -61.689 -11.776 21.762 1.00 41.84 390 SER A N 1
ATOM 3074 C CA . SER A 1 390 ? -62.582 -12.344 20.760 1.00 41.84 390 SER A CA 1
ATOM 3075 C C . SER A 1 390 ? -61.873 -13.545 20.143 1.00 41.84 390 SER A C 1
ATOM 3077 O O . SER A 1 390 ? -60.843 -13.392 19.486 1.00 41.84 390 SER A O 1
ATOM 3079 N N . THR A 1 391 ? -62.411 -14.739 20.364 1.00 38.44 391 THR A N 1
ATOM 3080 C CA . THR A 1 391 ? -61.950 -15.991 19.766 1.00 38.44 391 THR A CA 1
ATOM 3081 C C . THR A 1 391 ? -62.008 -15.899 18.239 1.00 38.44 391 THR A C 1
ATOM 3083 O O . THR A 1 391 ? -63.026 -16.185 17.615 1.00 38.44 391 THR A O 1
ATOM 3086 N N . ASN A 1 392 ? -60.899 -15.512 17.607 1.00 39.50 392 ASN A N 1
ATOM 3087 C CA . ASN A 1 392 ? -60.730 -15.591 16.157 1.00 39.50 392 ASN A CA 1
ATOM 3088 C C . ASN A 1 392 ? -60.448 -17.047 15.747 1.00 39.50 392 ASN A C 1
ATOM 3090 O O . ASN A 1 392 ? -59.332 -17.408 15.378 1.00 39.50 392 ASN A O 1
ATOM 3094 N N . SER A 1 393 ? -61.474 -17.900 15.789 1.00 41.97 393 SER A N 1
ATOM 3095 C CA . SER A 1 393 ? -61.442 -19.218 15.152 1.00 41.97 393 SER A CA 1
ATOM 3096 C C . SER A 1 393 ? -61.851 -19.105 13.680 1.00 41.97 393 SER A C 1
ATOM 3098 O O . SER A 1 393 ? -62.984 -19.415 13.328 1.00 41.97 393 SER A O 1
ATOM 3100 N N . SER A 1 394 ? -60.946 -18.652 12.810 1.00 40.38 394 SER A N 1
ATOM 3101 C CA . SER A 1 394 ? -60.987 -18.988 11.376 1.00 40.38 394 SER A CA 1
ATOM 3102 C C . SER A 1 394 ? -59.828 -18.342 10.622 1.00 40.38 394 SER A C 1
ATOM 3104 O O . SER A 1 394 ? -59.896 -17.164 10.268 1.00 40.38 394 SER A O 1
ATOM 3106 N N . ARG A 1 395 ? -58.812 -19.134 10.284 1.00 38.88 395 ARG A N 1
ATOM 3107 C CA . ARG A 1 395 ? -58.137 -19.035 8.986 1.00 38.88 395 ARG A CA 1
ATOM 3108 C C . ARG A 1 395 ? -57.573 -20.407 8.628 1.00 38.88 395 ARG A C 1
ATOM 3110 O O . ARG A 1 395 ? -56.660 -20.903 9.277 1.00 38.88 395 ARG A O 1
ATOM 3117 N N . SER A 1 396 ? -58.275 -20.999 7.666 1.00 35.56 396 SER A N 1
ATOM 3118 C CA . SER A 1 396 ? -58.000 -22.210 6.892 1.00 35.56 396 SER A CA 1
ATOM 3119 C C . SER A 1 396 ? -56.657 -22.186 6.185 1.00 35.56 396 SER A C 1
ATOM 3121 O O . SER A 1 396 ? -56.325 -21.080 5.688 1.00 35.56 396 SER A O 1
#

pLDDT: mean 78.69, std 18.92, range [27.66, 97.5]

Secondary structure (DSSP, 8-state):
--HHHHHHHHHHHHHHHHHHHHHHHHHHHHHHHHHHHHHHHHHHHHHHHHHHHHHHHHHHHHHHHHHHHHHHHHHHHHHHHHHHHHHHHHHHHHHHHHHHHHHHHHHHHHHHHHHHHHHHHHHHHHHHHHHHHHHHHHHHHHHHHHHHHHHHHHHHHHHHHHHHHHHHHHHHHHHHHHHHHHHHHHHHHHHHHHHHHHHHHTT-SS---------PPPSS-------------S----TT--HHHHHHHHHHHHHHHHTT--EEEEEEE-TTSS-HHHHTT-TT---EEEE---TTTS-GGG-HHHHHHHHHHHHHHHHHHHHHHHHHTT-S---GGGSHHHHHTTTTSSSSSEEEEEEE---SGGGHHHHHHHHHHHHHHTT-PPPPP-------

Foldseek 3Di:
DVPVVVVVVVVVVVVVVVVVVVVVVVVVVVVVVVVVVVVVVVVVVVVVVVVVVVVVVVVVVVVVVVVVVVVVVVVVVVVVVVVVVVVVVVVVVVVVVVVVVVVVVVVVVVVVVVVVVVVVVVVVVVVVVVVVVVVVVVVVVVVVVVCVVVVVVVVVVVVVVVVVVVVVVVVVVVVVVVVVVVVVVVVVVVVVVVVVVVVVVVVPPPDDDDDDDDDDDDPDPDPPPPDDDDFDDPDDDDPPDDLVNVCVVCVVQVVVVVVVFAEAEEEEAAPPPPCCVVPVPDDDDPYYYAHQDDPVPPPCPVPPVVVVVNVLRNQQVVLVLQQLLCQLVVHPDRPLVSDPNSVVCVCVQQHRHHYHYHYDYDPDPVCVVRRVVSSVSVRSSVSGDHDYHDPPPDDD

Radius of gyration: 79.85 Å; chains: 1; bounding box: 155×67×252 Å